Protein AF-0000000072903818 (afdb_homodimer)

Solvent-accessible surface area (backbone atoms only — not comparable to full-atom values): 35185 Å² total; per-residue (Å²): 128,72,43,64,61,52,31,9,60,70,40,71,46,51,51,64,52,44,48,24,54,78,37,68,50,72,95,70,57,69,68,55,44,50,40,38,52,51,29,16,60,74,59,65,43,69,82,37,38,52,57,35,25,62,69,60,67,47,47,56,17,35,32,34,37,38,68,41,47,88,95,50,55,58,34,65,35,64,68,46,10,32,23,49,34,15,28,48,53,46,29,50,76,72,70,37,34,40,29,41,39,70,41,59,77,82,50,86,58,60,63,54,54,42,47,61,24,44,61,22,54,23,38,37,40,40,70,63,54,74,42,72,60,48,51,52,28,49,47,53,30,58,74,68,66,52,31,46,29,28,40,62,35,70,55,91,91,48,88,69,35,22,32,35,60,40,37,30,55,36,27,21,51,49,46,38,51,45,40,72,56,62,42,82,44,64,32,34,39,34,41,52,71,54,30,41,51,34,47,30,28,49,51,11,39,50,48,32,32,51,76,70,71,37,83,88,55,75,88,40,55,43,75,33,75,65,34,36,67,38,16,27,58,45,19,66,66,45,54,78,42,32,84,83,28,40,24,38,39,24,65,23,37,45,20,35,52,17,26,49,54,36,27,41,75,73,74,41,43,58,23,58,50,24,22,34,32,25,23,48,57,42,76,62,33,70,54,30,83,50,24,44,9,19,25,36,47,57,42,34,57,46,20,25,48,43,43,50,51,25,51,45,37,62,76,33,92,78,60,71,85,41,77,49,63,42,76,51,45,74,45,88,39,45,8,48,59,39,52,61,92,59,53,72,73,75,80,70,84,120,128,72,43,64,61,52,30,8,60,70,42,72,46,51,50,65,52,46,47,24,53,78,37,68,51,73,92,70,57,70,69,56,44,50,40,38,53,50,30,17,59,74,58,64,43,68,81,35,39,53,56,34,22,63,70,59,67,47,47,57,17,34,31,36,36,38,66,42,46,88,96,49,56,59,34,64,34,63,69,46,11,32,24,50,35,15,27,47,55,46,29,51,76,72,71,37,36,41,28,42,38,71,40,59,75,83,50,85,58,60,63,55,53,42,47,60,26,43,61,21,55,23,38,37,40,40,71,63,53,74,43,72,58,46,52,52,27,49,47,52,29,57,73,69,67,51,32,48,32,27,39,64,36,71,54,90,91,47,88,70,34,23,33,35,61,40,38,31,57,38,27,22,52,50,48,38,51,47,39,75,57,61,42,82,45,63,33,33,39,34,39,52,74,52,29,42,50,34,47,30,28,48,52,12,40,52,49,31,32,50,75,69,71,36,82,89,56,76,88,40,57,42,77,31,73,64,34,36,67,38,16,26,57,46,18,66,67,46,53,77,41,31,85,83,29,41,22,38,40,23,64,22,37,44,19,36,51,17,24,49,55,37,28,40,76,72,73,40,42,59,24,58,51,24,22,34,34,24,22,48,57,40,76,61,33,70,53,30,82,50,25,44,9,19,24,36,48,57,42,34,58,46,20,25,48,44,42,51,52,24,52,45,36,62,76,33,90,78,59,72,85,40,78,48,65,41,75,51,46,74,44,87,40,45,9,47,58,38,52,60,91,59,54,71,74,76,82,69,86,119

pLDDT: mean 85.94, std 14.56, range [25.62, 98.75]

Secondary structure (DSSP, 8-state):
---HHHHHHHHTS-HHHHHHHHHT-S---HHHHHHHHHHHHHHT----HHHHHHHH----EEEEEEE--TT--GGGSHHHHHHHHHHHHHHHHHT-EEEEEEEPTTS---HHHHHHTTS-SEEEEES----HHHHHHHHHHHHTT--EEEES---TTS---EEEE-HHHHHHHHHHHHHHTT-S--EEEE--TTSHHHHHHHHHHHHHHHHTTPPP-GGGEEE--SSHHHHHHHHHHHTTTTTT--EEEESSHHHHHHHHHHHHHTT--BTTTBEEE-SB--HHHHHSSSPPBEEEP-HHHHHHHHHHHHHHHHH-S-----EEEE--EEE--GGG---GGG--------/---HHHHHHHHTS-HHHHHHHHHT-S---HHHHHHHHHHHHHHT----HHHHHHHH----EEEEEEE--TT--GGGSHHHHHHHHHHHHHHHHHT-EEEEEEEPTTS---HHHHHHTTS-SEEEEES----HHHHHHHHHHHHTT--EEEES---TTS---EEEE-HHHHHHHHHHHHHHTT-S--EEEE--TTSHHHHHHHHHHHHHHHHTTPPP-GGGEEE--SSHHHHHHHHHHHTTTTTT--EEEESSHHHHHHHHHHHHHTT--BTTTBEEE-SB--GGGGTSSSPPBEEE--HHHHHHHHHHHHHHHHH-S-----EEEE--EEE--GGG---GGG--------

Radius of gyration: 28.76 Å; Cα contacts (8 Å, |Δi|>4): 1465; chains: 2; bounding box: 66×90×68 Å

Organism: NCBI:txid1402861

Foldseek 3Di:
DQDLVQLCVQLVHDSLLLLCLVLVNDDDDPSSNVSSVVSCVVVVNDPDVVSSCVSNVALLEEEEEDEDDPPDPQCPDPQNVLLVLLQCVQSVVVVGHYHYDYDYPPDQDAPVVCSVVNNHQEYEYEPDFDDPSSVVNQVVCVVVLRQYEYEQADDVVDLGAYEHAQLLVLLLVVLLVLVVLPFLQEAEEFEDVRGVSRVSNVNSPCVNNVVVVRDDDCLSYHYAHQALCRLLVVLVVCLVCCLVGQHYEYAAVRSVNSNQVNNVVVVAHFLQQHAYEHEQPGPVLCVDVFRHKYKHDNSSNSSNVRSVLSVVSSVDVPRDRHDHHHYIGTDDTRRHNDRVVRNDDPDPPD/DQDLVQLCVQLVHDSLLLLCLLLVNDDDDPSSNVSSVVSCVVVVNDPDVVSSCVSNVALLEEEEEDEDDPPDPQCPDPQNVLLVLLQCVQSVVVVGHYHYDYDYPPDQDAPVVCSVVNNHQEYEYEPDFDDPSSVVNQVVCVVVLRQYEYEQADDVVDLGAYEHAQLLVLLLVVLLVLVVLPFLQEAEEFEDVRGVSRVSNVNSPCVNNVVVVRDDDCLSYHYAHQALCRLLVVLVVCLVCCLVGQHYEYAAVRSVNSNQVNNVVVVDHFLQQHAYEHEQPGPVLCVDVFRHKYKHDNSSNSSNVRSVLSVVSSVDVPRDGHDHHHYIGTDDTRRHNDRVVRNDDPDPPD

Sequence (700 aa):
MVKRKDVAKLAGVSEATVSRVFNNVGPLRKKTIQKVRQAAEELGYRPNAIAQSFATGKARNIGVVVPHVPKVNVFSTHYFSELLSGIGAKLGEVGYGLLLLFQPADAPKDYAELFLTQKIDGCIILGSKRTSGEIEALQKLHDFDFPYCLVNQTYPEYPFHFIDANHYEGSYQAVTLLIQKGFEKVLFLNGPMEYSNSADRLAGYQNALSKAGIRYVSEWIFEGNYSRKSGFQAAEKMGEFITDYPAVFAGNDRMAIGLIQGLSQQGYQAGKDYALIGYDDSDVSKMTTPSLSTVKVPLFDMGYLAAKRVLEQISSDEVGEIRDRLSVSVIERESSNLKPEKVRKPLGKYMVKRKDVAKLAGVSEATVSRVFNNVGPLRKKTIQKVRQAAEELGYRPNAIAQSFATGKARNIGVVVPHVPKVNVFSTHYFSELLSGIGAKLGEVGYGLLLLFQPADAPKDYAELFLTQKIDGCIILGSKRTSGEIEALQKLHDFDFPYCLVNQTYPEYPFHFIDANHYEGSYQAVTLLIQKGFEKVLFLNGPMEYSNSADRLAGYQNALSKAGIRYVSEWIFEGNYSRKSGFQAAEKMGEFITDYPAVFAGNDRMAIGLIQGLSQQGYQAGKDYALIGYDDSDVSKMTTPSLSTVKVPLFDMGYLAAKRVLEQISSDEVGEIRDRLSVSVIERESSNLKPEKVRKPLGKY

Structure (mmCIF, N/CA/C/O backbone):
data_AF-0000000072903818-model_v1
#
loop_
_entity.id
_entity.type
_entity.pdbx_description
1 polymer 'LacI family transcriptional regulator'
#
loop_
_atom_site.group_PDB
_atom_site.id
_atom_site.type_symbol
_atom_site.label_atom_id
_atom_site.label_alt_id
_atom_site.label_comp_id
_atom_site.label_asym_id
_atom_site.label_entity_id
_atom_site.label_seq_id
_atom_site.pdbx_PDB_ins_code
_atom_site.Cartn_x
_atom_site.Cartn_y
_atom_site.Cartn_z
_atom_site.occupancy
_atom_site.B_iso_or_equiv
_atom_site.auth_seq_id
_atom_site.auth_comp_id
_atom_site.auth_asym_id
_atom_site.auth_atom_id
_atom_site.pdbx_PDB_model_num
ATOM 1 N N . MET A 1 1 ? -13.109 -37.656 -13.672 1 52.94 1 MET A N 1
ATOM 2 C CA . MET A 1 1 ? -12.719 -36.344 -14.219 1 52.94 1 MET A CA 1
ATOM 3 C C . MET A 1 1 ? -12.141 -36.5 -15.625 1 52.94 1 MET A C 1
ATOM 5 O O . MET A 1 1 ? -11.414 -37.469 -15.891 1 52.94 1 MET A O 1
ATOM 9 N N . VAL A 1 2 ? -12.719 -35.75 -16.547 1 68.31 2 VAL A N 1
ATOM 10 C CA . VAL A 1 2 ? -12.289 -35.844 -17.938 1 68.31 2 VAL A CA 1
ATOM 11 C C . VAL A 1 2 ? -10.812 -35.438 -18.031 1 68.31 2 VAL A C 1
ATOM 13 O O . VAL A 1 2 ? -10.398 -34.438 -17.469 1 68.31 2 VAL A O 1
ATOM 16 N N . LYS A 1 3 ? -9.992 -36.375 -18.5 1 73.56 3 LYS A N 1
ATOM 17 C CA . LYS A 1 3 ? -8.555 -36.156 -18.656 1 73.56 3 LYS A CA 1
ATOM 18 C C . LYS A 1 3 ? -8.195 -35.875 -20.109 1 73.56 3 LYS A C 1
ATOM 20 O O . LYS A 1 3 ? -9.023 -36.062 -21 1 73.56 3 LYS A O 1
ATOM 25 N N . ARG A 1 4 ? -6.93 -35.406 -20.219 1 79.75 4 ARG A N 1
ATOM 26 C CA . ARG A 1 4 ? -6.414 -35.125 -21.547 1 79.75 4 ARG A CA 1
ATOM 27 C C . ARG A 1 4 ? -6.543 -36.344 -22.453 1 79.75 4 ARG A C 1
ATOM 29 O O . ARG A 1 4 ? -6.852 -36.219 -23.641 1 79.75 4 ARG A O 1
ATOM 36 N N . LYS A 1 5 ? -6.395 -37.5 -21.844 1 82.75 5 LYS A N 1
ATOM 37 C CA . LYS A 1 5 ? -6.465 -38.75 -22.594 1 82.75 5 LYS A CA 1
ATOM 38 C C . LYS A 1 5 ? -7.871 -38.969 -23.141 1 82.75 5 LYS A C 1
ATOM 40 O O . LYS A 1 5 ? -8.039 -39.531 -24.219 1 82.75 5 LYS A O 1
ATOM 45 N N . ASP A 1 6 ? -8.836 -38.5 -22.406 1 85 6 ASP A N 1
ATOM 46 C CA . ASP A 1 6 ? -10.219 -38.688 -22.844 1 85 6 ASP A CA 1
ATOM 47 C C . ASP A 1 6 ? -10.531 -37.781 -24.031 1 85 6 ASP A C 1
ATOM 49 O O . ASP A 1 6 ? -11.211 -38.188 -24.969 1 85 6 ASP A O 1
ATOM 53 N N . VAL A 1 7 ? -9.992 -36.562 -23.891 1 86.62 7 VAL A N 1
ATOM 54 C CA . VAL A 1 7 ? -10.148 -35.656 -25.016 1 86.62 7 VAL A CA 1
ATOM 55 C C . VAL A 1 7 ? -9.438 -36.188 -26.25 1 86.62 7 VAL A C 1
ATOM 57 O O . VAL A 1 7 ? -9.984 -36.125 -27.359 1 86.62 7 VAL A O 1
ATOM 60 N N . ALA A 1 8 ? -8.32 -36.719 -26.031 1 89.19 8 ALA A N 1
ATOM 61 C CA . ALA A 1 8 ? -7.531 -37.281 -27.125 1 89.19 8 ALA A CA 1
ATOM 62 C C . ALA A 1 8 ? -8.289 -38.438 -27.812 1 89.19 8 ALA A C 1
ATOM 64 O O . ALA A 1 8 ? -8.359 -38.5 -29.031 1 89.19 8 ALA A O 1
ATOM 65 N N . LYS A 1 9 ? -8.852 -39.219 -27.062 1 90 9 LYS A N 1
ATOM 66 C CA . LYS A 1 9 ? -9.609 -40.375 -27.547 1 90 9 LYS A CA 1
ATOM 67 C C . LYS A 1 9 ? -10.828 -39.906 -28.359 1 90 9 LYS A C 1
ATOM 69 O O . LYS A 1 9 ? -11.07 -40.406 -29.453 1 90 9 LYS A O 1
ATOM 74 N N . LEU A 1 10 ? -11.461 -38.969 -27.781 1 89.75 10 LEU A N 1
ATOM 75 C CA . LEU A 1 10 ? -12.672 -38.5 -28.438 1 89.75 10 LEU A CA 1
ATOM 76 C C . LEU A 1 10 ? -12.344 -37.75 -29.719 1 89.75 10 LEU A C 1
ATOM 78 O O . LEU A 1 10 ? -13.055 -37.875 -30.719 1 89.75 10 LEU A O 1
ATOM 82 N N . ALA A 1 11 ? -11.289 -37.031 -29.672 1 89.81 11 ALA A N 1
ATOM 83 C CA . ALA A 1 11 ? -10.875 -36.219 -30.812 1 89.81 11 ALA A CA 1
ATOM 84 C C . ALA A 1 11 ? -10.102 -37.031 -31.828 1 89.81 11 ALA A C 1
ATOM 86 O O . ALA A 1 11 ? -9.898 -36.594 -32.969 1 89.81 11 ALA A O 1
ATOM 87 N N . GLY A 1 12 ? -9.664 -38.25 -31.438 1 90.19 12 GLY A N 1
ATOM 88 C CA . GLY A 1 12 ? -8.898 -39.094 -32.312 1 90.19 12 GLY A CA 1
ATOM 89 C C . GLY A 1 12 ? -7.477 -38.625 -32.531 1 90.19 12 GLY A C 1
ATOM 90 O O . GLY A 1 12 ? -6.945 -38.719 -33.656 1 90.19 12 GLY A O 1
ATOM 91 N N . VAL A 1 13 ? -7 -37.906 -31.578 1 88.88 13 VAL A N 1
ATOM 92 C CA . VAL A 1 13 ? -5.637 -37.406 -31.672 1 88.88 13 VAL A CA 1
ATOM 93 C C . VAL A 1 13 ? -4.824 -37.875 -30.469 1 88.88 13 VAL A C 1
ATOM 95 O O . VAL A 1 13 ? -5.359 -38.531 -29.578 1 88.88 13 VAL A O 1
ATOM 98 N N . SER A 1 14 ? -3.525 -37.688 -30.547 1 84.19 14 SER A N 1
ATOM 99 C CA . SER A 1 14 ? -2.668 -38.031 -29.422 1 84.19 14 SER A CA 1
ATOM 100 C C . SER A 1 14 ? -2.861 -37.062 -28.266 1 84.19 14 SER A C 1
ATOM 102 O O . SER A 1 14 ? -3.346 -35.938 -28.453 1 84.19 14 SER A O 1
ATOM 104 N N . GLU A 1 15 ? -2.465 -37.469 -27.078 1 81.75 15 GLU A N 1
ATOM 105 C CA . GLU A 1 15 ? -2.49 -36.594 -25.922 1 81.75 15 GLU A CA 1
ATOM 106 C C . GLU A 1 15 ? -1.596 -35.375 -26.141 1 81.75 15 GLU A C 1
ATOM 108 O O . GLU A 1 15 ? -1.927 -34.25 -25.703 1 81.75 15 GLU A O 1
ATOM 113 N N . ALA A 1 16 ? -0.566 -35.594 -26.906 1 75.44 16 ALA A N 1
ATOM 114 C CA . ALA A 1 16 ? 0.354 -34.5 -27.234 1 75.44 16 ALA A CA 1
ATOM 115 C C . ALA A 1 16 ? -0.321 -33.469 -28.125 1 75.44 16 ALA A C 1
ATOM 117 O O . ALA A 1 16 ? -0.117 -32.281 -27.953 1 75.44 16 ALA A O 1
ATOM 118 N N . THR A 1 17 ? -1.108 -33.969 -29 1 79.38 17 THR A N 1
ATOM 119 C CA . THR A 1 17 ? -1.821 -33.062 -29.891 1 79.38 17 THR A CA 1
ATOM 120 C C . THR A 1 17 ? -2.854 -32.25 -29.125 1 79.38 17 THR A C 1
ATOM 122 O O . THR A 1 17 ? -3.008 -31.047 -29.375 1 79.38 17 THR A O 1
ATOM 125 N N . VAL A 1 18 ? -3.482 -32.875 -28.141 1 79 18 VAL A N 1
ATOM 126 C CA . VAL A 1 18 ? -4.434 -32.156 -27.312 1 79 18 VAL A CA 1
ATOM 127 C C . VAL A 1 18 ? -3.707 -31.047 -26.531 1 79 18 VAL A C 1
ATOM 129 O O . VAL A 1 18 ? -4.176 -29.906 -26.469 1 79 18 VAL A O 1
ATOM 132 N N . SER A 1 19 ? -2.617 -31.359 -26.078 1 73.19 19 SER A N 1
ATOM 133 C CA . SER A 1 19 ? -1.801 -30.406 -25.344 1 73.19 19 SER A CA 1
ATOM 134 C C . SER A 1 19 ? -1.391 -29.234 -26.219 1 73.19 19 SER A C 1
ATOM 136 O O . SER A 1 19 ? -1.502 -28.078 -25.812 1 73.19 19 SER A O 1
ATOM 138 N N . ARG A 1 20 ? -0.992 -29.594 -27.406 1 70.31 20 ARG A N 1
ATOM 139 C CA . ARG A 1 20 ? -0.532 -28.562 -28.328 1 70.31 20 ARG A CA 1
ATOM 140 C C . ARG A 1 20 ? -1.674 -27.641 -28.719 1 70.31 20 ARG A C 1
ATOM 142 O O . ARG A 1 20 ? -1.477 -26.422 -28.859 1 70.31 20 ARG A O 1
ATOM 149 N N . VAL A 1 21 ? -2.812 -28.172 -28.875 1 71.94 21 VAL A N 1
ATOM 150 C CA . VAL A 1 21 ? -3.973 -27.375 -29.266 1 71.94 21 VAL A CA 1
ATOM 151 C C . VAL A 1 21 ? -4.312 -26.375 -28.172 1 71.94 21 VAL A C 1
ATOM 153 O O . VAL A 1 21 ? -4.52 -25.188 -28.438 1 71.94 21 VAL A O 1
ATOM 156 N N . PHE A 1 22 ? -4.293 -26.828 -26.953 1 71.06 22 PHE A N 1
ATOM 157 C CA . PHE A 1 22 ? -4.758 -25.969 -25.859 1 71.06 22 PHE A CA 1
ATOM 158 C C . PHE A 1 22 ? -3.656 -25.016 -25.406 1 71.06 22 PHE A C 1
ATOM 160 O O . PHE A 1 22 ? -3.934 -23.969 -24.828 1 71.06 22 PHE A O 1
ATOM 167 N N . ASN A 1 23 ? -2.457 -25.391 -25.891 1 62.84 23 ASN A N 1
ATOM 168 C CA . ASN A 1 23 ? -1.335 -24.531 -25.516 1 62.84 23 ASN A CA 1
ATOM 169 C C . ASN A 1 23 ? -0.828 -23.719 -26.703 1 62.84 23 ASN A C 1
ATOM 171 O O . ASN A 1 23 ? 0.161 -22.984 -26.578 1 62.84 23 ASN A O 1
ATOM 175 N N . ASN A 1 24 ? -1.492 -23.859 -27.703 1 60.5 24 ASN A N 1
ATOM 176 C CA . ASN A 1 24 ? -1.159 -23.172 -28.953 1 60.5 24 ASN A CA 1
ATOM 177 C C . ASN A 1 24 ? 0.319 -23.328 -29.297 1 60.5 24 ASN A C 1
ATOM 179 O O . ASN A 1 24 ? 0.999 -22.359 -29.594 1 60.5 24 ASN A O 1
ATOM 183 N N . VAL A 1 25 ? 0.768 -24.484 -29.047 1 57.75 25 VAL A N 1
ATOM 184 C CA . VAL A 1 25 ? 2.17 -24.781 -29.328 1 57.75 25 VAL A CA 1
ATOM 185 C C . VAL A 1 25 ? 2.291 -25.453 -30.703 1 57.75 25 VAL A C 1
ATOM 187 O O . VAL A 1 25 ? 1.636 -26.469 -30.953 1 57.75 25 VAL A O 1
ATOM 190 N N . GLY A 1 26 ? 3.117 -24.922 -31.672 1 56.12 26 GLY A N 1
ATOM 191 C CA . GLY A 1 26 ? 3.484 -25.469 -32.969 1 56.12 26 GLY A CA 1
ATOM 192 C C . GLY A 1 26 ? 2.404 -25.297 -34 1 56.12 26 GLY A C 1
ATOM 193 O O . GLY A 1 26 ? 1.313 -24.797 -33.719 1 56.12 26 GLY A O 1
ATOM 194 N N . PRO A 1 27 ? 2.756 -25.453 -35.156 1 66.5 27 PRO A N 1
ATOM 195 C CA . PRO A 1 27 ? 1.769 -25.406 -36.25 1 66.5 27 PRO A CA 1
ATOM 196 C C . PRO A 1 27 ? 0.728 -26.531 -36.125 1 66.5 27 PRO A C 1
ATOM 198 O O . PRO A 1 27 ? 1.076 -27.672 -35.844 1 66.5 27 PRO A O 1
ATOM 201 N N . LEU A 1 28 ? -0.516 -26.141 -36 1 72.12 28 LEU A N 1
ATOM 202 C CA . LEU A 1 28 ? -1.614 -27.109 -35.969 1 72.12 28 LEU A CA 1
ATOM 203 C C . LEU A 1 28 ? -2.654 -26.797 -37.031 1 72.12 28 LEU A C 1
ATOM 205 O O . LEU A 1 28 ? -2.902 -25.625 -37.344 1 72.12 28 LEU A O 1
ATOM 209 N N . ARG A 1 29 ? -3.131 -27.859 -37.688 1 78.06 29 ARG A N 1
ATOM 210 C CA . ARG A 1 29 ? -4.188 -27.703 -38.688 1 78.06 29 ARG A CA 1
ATOM 211 C C . ARG A 1 29 ? -5.477 -27.203 -38.031 1 78.06 29 ARG A C 1
ATOM 213 O O . ARG A 1 29 ? -5.844 -27.656 -36.938 1 78.06 29 ARG A O 1
ATOM 220 N N . LYS A 1 30 ? -6.055 -26.328 -38.656 1 77.38 30 LYS A N 1
ATOM 221 C CA . LYS A 1 30 ? -7.309 -25.75 -38.188 1 77.38 30 LYS A CA 1
ATOM 222 C C . LYS A 1 30 ? -8.32 -26.828 -37.812 1 77.38 30 LYS A C 1
ATOM 224 O O . LYS A 1 30 ? -9.031 -26.734 -36.812 1 77.38 30 LYS A O 1
ATOM 229 N N . LYS A 1 31 ? -8.414 -27.859 -38.656 1 80.19 31 LYS A N 1
ATOM 230 C CA . LYS A 1 31 ? -9.352 -28.953 -38.438 1 80.19 31 LYS A CA 1
ATOM 231 C C . LYS A 1 31 ? -9.055 -29.688 -37.156 1 80.19 31 LYS A C 1
ATOM 233 O O . LYS A 1 31 ? -9.977 -30.047 -36.406 1 80.19 31 LYS A O 1
ATOM 238 N N . THR A 1 32 ? -7.824 -29.828 -36.781 1 83 32 THR A N 1
ATOM 239 C CA . THR A 1 32 ? -7.402 -30.516 -35.562 1 83 32 THR A CA 1
ATOM 240 C C . THR A 1 32 ? -7.742 -29.672 -34.344 1 83 32 THR A C 1
ATOM 242 O O . THR A 1 32 ? -8.227 -30.203 -33.344 1 83 32 THR A O 1
ATOM 245 N N . ILE A 1 33 ? -7.484 -28.469 -34.438 1 81.62 33 ILE A N 1
ATOM 246 C CA . ILE A 1 33 ? -7.797 -27.531 -33.344 1 81.62 33 ILE A CA 1
ATOM 247 C C . ILE A 1 33 ? -9.289 -27.594 -33.031 1 81.62 33 ILE A C 1
ATOM 249 O O . ILE A 1 33 ? -9.68 -27.719 -31.859 1 81.62 33 ILE A O 1
ATOM 253 N N . GLN A 1 34 ? -10.047 -27.578 -34.062 1 81.88 34 GLN A N 1
ATOM 254 C CA . GLN A 1 34 ? -11.5 -27.594 -33.875 1 81.88 34 GLN A CA 1
ATOM 255 C C . GLN A 1 34 ? -11.977 -28.891 -33.25 1 81.88 34 GLN A C 1
ATOM 257 O O . GLN A 1 34 ? -12.828 -28.891 -32.375 1 81.88 34 GLN A O 1
ATOM 262 N N . LYS A 1 35 ? -11.508 -30 -33.719 1 85.12 35 LYS A N 1
ATOM 263 C CA . LYS A 1 35 ? -11.883 -31.312 -33.219 1 85.12 35 LYS A CA 1
ATOM 264 C C . LYS A 1 35 ? -11.562 -31.438 -31.734 1 85.12 35 LYS A C 1
ATOM 266 O O . LYS A 1 35 ? -12.375 -31.953 -30.953 1 85.12 35 LYS A O 1
ATOM 271 N N . VAL A 1 36 ? -10.383 -30.969 -31.391 1 85.5 36 VAL A N 1
ATOM 272 C CA . VAL A 1 36 ? -9.93 -31.062 -30.016 1 85.5 36 VAL A CA 1
ATOM 273 C C . VAL A 1 36 ? -10.781 -30.141 -29.125 1 85.5 36 VAL A C 1
ATOM 275 O O . VAL A 1 36 ? -11.227 -30.547 -28.047 1 85.5 36 VAL A O 1
ATOM 278 N N . ARG A 1 37 ? -10.992 -28.984 -29.547 1 80 37 ARG A N 1
ATOM 279 C CA . ARG A 1 37 ? -11.781 -28.031 -28.781 1 80 37 ARG A CA 1
ATOM 280 C C . ARG A 1 37 ? -13.219 -28.531 -28.625 1 80 37 ARG A C 1
ATOM 282 O O . ARG A 1 37 ? -13.812 -28.391 -27.547 1 80 37 ARG A O 1
ATOM 289 N N . GLN A 1 38 ? -13.82 -29.078 -29.672 1 82.56 38 GLN A N 1
ATOM 290 C CA . GLN A 1 38 ? -15.164 -29.641 -29.625 1 82.56 38 GLN A CA 1
ATOM 291 C C . GLN A 1 38 ? -15.234 -30.812 -28.656 1 82.56 38 GLN A C 1
ATOM 293 O O . GLN A 1 38 ? -16.172 -30.922 -27.859 1 82.56 38 GLN A O 1
ATOM 298 N N . ALA A 1 39 ? -14.312 -31.688 -28.719 1 87.19 39 ALA A N 1
ATOM 299 C CA . ALA A 1 39 ? -14.25 -32.812 -27.797 1 87.19 39 ALA A CA 1
ATOM 300 C C . ALA A 1 39 ? -14.125 -32.375 -26.359 1 87.19 39 ALA A C 1
ATOM 302 O O . ALA A 1 39 ? -14.773 -32.906 -25.469 1 87.19 39 ALA A O 1
ATOM 303 N N . ALA A 1 40 ? -13.273 -31.359 -26.188 1 79.62 40 ALA A N 1
ATOM 304 C CA . ALA A 1 40 ? -13.086 -30.812 -24.844 1 79.62 40 ALA A CA 1
ATOM 305 C C . ALA A 1 40 ? -14.391 -30.219 -24.312 1 79.62 40 ALA A C 1
ATOM 307 O O . ALA A 1 40 ? -14.742 -30.422 -23.156 1 79.62 40 ALA A O 1
ATOM 308 N N . GLU A 1 41 ? -15.047 -29.531 -25.125 1 78.5 41 GLU A N 1
ATOM 309 C CA . GLU A 1 41 ? -16.328 -28.938 -24.766 1 78.5 41 GLU A CA 1
ATOM 310 C C . GLU A 1 41 ? -17.359 -30.016 -24.438 1 78.5 41 GLU A C 1
ATOM 312 O O . GLU A 1 41 ? -18.094 -29.906 -23.453 1 78.5 41 GLU A O 1
ATOM 317 N N . GLU A 1 42 ? -17.422 -31 -25.219 1 80.06 42 GLU A N 1
ATOM 318 C CA . GLU A 1 42 ? -18.375 -32.094 -25.047 1 80.06 42 GLU A CA 1
ATOM 319 C C . GLU A 1 42 ? -18.109 -32.844 -23.734 1 80.06 42 GLU A C 1
ATOM 321 O O . GLU A 1 42 ? -19.047 -33.25 -23.062 1 80.06 42 GLU A O 1
ATOM 326 N N . LEU A 1 43 ? -16.828 -32.906 -23.469 1 81 43 LEU A N 1
ATOM 327 C CA . LEU A 1 43 ? -16.453 -33.688 -22.281 1 81 43 LEU A CA 1
ATOM 328 C C . LEU A 1 43 ? -16.359 -32.781 -21.062 1 81 43 LEU A C 1
ATOM 330 O O . LEU A 1 43 ? -16.203 -33.281 -19.938 1 81 43 LEU A O 1
ATOM 334 N N . GLY A 1 44 ? -16.422 -31.516 -21.359 1 70.69 44 GLY A N 1
ATOM 335 C CA . GLY A 1 44 ? -16.234 -30.562 -20.281 1 70.69 44 GLY A CA 1
ATOM 336 C C . GLY A 1 44 ? -14.805 -30.469 -19.812 1 70.69 44 GLY A C 1
ATOM 337 O O . GLY A 1 44 ? -14.555 -30.297 -18.609 1 70.69 44 GLY A O 1
ATOM 338 N N . TYR A 1 45 ? -13.914 -30.781 -20.797 1 66.5 45 TYR A N 1
ATOM 339 C CA . TYR A 1 45 ? -12.492 -30.766 -20.453 1 66.5 45 TYR A CA 1
ATOM 340 C C . TYR A 1 45 ? -11.961 -29.344 -20.391 1 66.5 45 TYR A C 1
ATOM 342 O O . TYR A 1 45 ? -12.141 -28.562 -21.344 1 66.5 45 TYR A O 1
ATOM 350 N N . ARG A 1 46 ? -11.398 -28.969 -19.281 1 59.31 46 ARG A N 1
ATOM 351 C CA . ARG A 1 46 ? -10.656 -27.719 -19.141 1 59.31 46 ARG A CA 1
ATOM 352 C C . ARG A 1 46 ? -9.18 -27.984 -18.891 1 59.31 46 ARG A C 1
ATOM 354 O O . ARG A 1 46 ? -8.82 -28.719 -17.969 1 59.31 46 ARG A O 1
ATOM 361 N N . PRO A 1 47 ? -8.391 -27.516 -19.953 1 54.88 47 PRO A N 1
ATOM 362 C CA . PRO A 1 47 ? -6.957 -27.75 -19.75 1 54.88 47 PRO A CA 1
ATOM 363 C C . PRO A 1 47 ? -6.453 -27.266 -18.391 1 54.88 47 PRO A C 1
ATOM 365 O O . PRO A 1 47 ? -6.93 -26.25 -17.891 1 54.88 47 PRO A O 1
ATOM 368 N N . ASN A 1 48 ? -5.922 -28.125 -17.641 1 49.78 48 ASN A N 1
ATOM 369 C CA . ASN A 1 48 ? -5.312 -27.734 -16.359 1 49.78 48 ASN A CA 1
ATOM 370 C C . ASN A 1 48 ? -4.211 -26.688 -16.562 1 49.78 48 ASN A C 1
ATOM 372 O O . ASN A 1 48 ? -3.373 -26.844 -17.453 1 49.78 48 ASN A O 1
ATOM 376 N N . ALA A 1 49 ? -4.391 -25.5 -16.234 1 47.69 49 ALA A N 1
ATOM 377 C CA . ALA A 1 49 ? -3.393 -24.453 -16.328 1 47.69 49 ALA A CA 1
ATOM 378 C C . ALA A 1 49 ? -1.989 -24.984 -16.078 1 47.69 49 ALA A C 1
ATOM 380 O O . ALA A 1 49 ? -1.024 -24.562 -16.719 1 47.69 49 ALA A O 1
ATOM 381 N N . ILE A 1 50 ? -1.87 -25.922 -15.219 1 44.88 50 ILE A N 1
ATOM 382 C CA . ILE A 1 50 ? -0.596 -26.547 -14.891 1 44.88 50 ILE A CA 1
ATOM 383 C C . ILE A 1 50 ? -0.082 -27.328 -16.094 1 44.88 50 ILE A C 1
ATOM 385 O O . ILE A 1 50 ? 1.099 -27.25 -16.438 1 44.88 50 ILE A O 1
ATOM 389 N N . ALA A 1 51 ? -0.959 -28.047 -16.656 1 48.09 51 ALA A N 1
ATOM 390 C CA . ALA A 1 51 ? -0.573 -28.781 -17.844 1 48.09 51 ALA A CA 1
ATOM 391 C C . ALA A 1 51 ? -0.227 -27.844 -19 1 48.09 51 ALA A C 1
ATOM 393 O O . ALA A 1 51 ? 0.708 -28.094 -19.75 1 48.09 51 ALA A O 1
ATOM 394 N N . GLN A 1 52 ? -0.954 -26.781 -19.016 1 47.34 52 GLN A N 1
ATOM 395 C CA . GLN A 1 52 ? -0.643 -25.797 -20.047 1 47.34 52 GLN A CA 1
ATOM 396 C C . GLN A 1 52 ? 0.697 -25.125 -19.766 1 47.34 52 GLN A C 1
ATOM 398 O O . GLN A 1 52 ? 1.475 -24.875 -20.703 1 47.34 52 GLN A O 1
ATOM 403 N N . SER A 1 53 ? 0.807 -24.672 -18.5 1 51.06 53 SER A N 1
ATOM 404 C CA . SER A 1 53 ? 2.102 -24.094 -18.156 1 51.06 53 SER A CA 1
ATOM 405 C C . SER A 1 53 ? 3.236 -25.078 -18.438 1 51.06 53 SER A C 1
ATOM 407 O O . SER A 1 53 ? 4.309 -24.672 -18.891 1 51.06 53 SER A O 1
ATOM 409 N N . PHE A 1 54 ? 2.912 -26.359 -18.234 1 44.5 54 PHE A N 1
ATOM 410 C CA . PHE A 1 54 ? 3.893 -27.391 -18.547 1 44.5 54 PHE A CA 1
ATOM 411 C C . PHE A 1 54 ? 4.137 -27.453 -20.047 1 44.5 54 PHE A C 1
ATOM 413 O O . PHE A 1 54 ? 5.277 -27.594 -20.484 1 44.5 54 PHE A O 1
ATOM 420 N N . ALA A 1 55 ? 3.029 -27.344 -20.75 1 43.22 55 ALA A N 1
ATOM 421 C CA . ALA A 1 55 ? 3.178 -27.469 -22.188 1 43.22 55 ALA A CA 1
ATOM 422 C C . ALA A 1 55 ? 3.83 -26.234 -22.781 1 43.22 55 ALA A C 1
ATOM 424 O O . ALA A 1 55 ? 4.598 -26.328 -23.75 1 43.22 55 ALA A O 1
ATOM 425 N N . THR A 1 56 ? 3.408 -25.078 -22.188 1 50.66 56 THR A N 1
ATOM 426 C CA . THR A 1 56 ? 3.971 -23.859 -22.75 1 50.66 56 THR A CA 1
ATOM 427 C C . THR A 1 56 ? 5.23 -23.438 -21.984 1 50.66 56 THR A C 1
ATOM 429 O O . THR A 1 56 ? 6.016 -22.625 -22.484 1 50.66 56 THR A O 1
ATOM 432 N N . GLY A 1 57 ? 5.48 -24 -20.875 1 60.31 57 GLY A N 1
ATOM 433 C CA . GLY A 1 57 ? 6.637 -23.719 -20.031 1 60.31 57 GLY A CA 1
ATOM 434 C C . GLY A 1 57 ? 6.531 -22.391 -19.312 1 60.31 57 GLY A C 1
ATOM 435 O O . GLY A 1 57 ? 7.492 -21.953 -18.672 1 60.31 57 GLY A O 1
ATOM 436 N N . LYS A 1 58 ? 5.215 -21.672 -19.422 1 71.62 58 LYS A N 1
ATOM 437 C CA . LYS A 1 58 ? 5.168 -20.344 -18.828 1 71.62 58 LYS A CA 1
ATOM 438 C C . LYS A 1 58 ? 4.34 -20.344 -17.547 1 71.62 58 LYS A C 1
ATOM 440 O O . LYS A 1 58 ? 3.27 -20.953 -17.5 1 71.62 58 LYS A O 1
ATOM 445 N N . ALA A 1 59 ? 4.785 -19.766 -16.5 1 76.31 59 ALA A N 1
ATOM 446 C CA . ALA A 1 59 ? 4.109 -19.625 -15.211 1 76.31 59 ALA A CA 1
ATOM 447 C C . ALA A 1 59 ? 3.018 -18.562 -15.289 1 76.31 59 ALA A C 1
ATOM 449 O O . ALA A 1 59 ? 2.029 -18.625 -14.547 1 76.31 59 ALA A O 1
ATOM 450 N N . ARG A 1 60 ? 3.186 -17.562 -16.172 1 83 60 ARG A N 1
ATOM 451 C CA . ARG A 1 60 ? 2.305 -16.406 -16.375 1 83 60 ARG A CA 1
ATOM 452 C C . ARG A 1 60 ? 2.221 -15.555 -15.117 1 83 60 ARG A C 1
ATOM 454 O O . ARG A 1 60 ? 1.153 -15.039 -14.781 1 83 60 ARG A O 1
ATOM 461 N N . ASN A 1 61 ? 3.242 -15.594 -14.352 1 89.75 61 ASN A N 1
ATOM 462 C CA . ASN A 1 61 ? 3.422 -14.727 -13.188 1 89.75 61 ASN A CA 1
ATOM 463 C C . ASN A 1 61 ? 4.742 -13.961 -13.258 1 89.75 61 ASN A C 1
ATOM 465 O O . ASN A 1 61 ? 5.758 -14.508 -13.68 1 89.75 61 ASN A O 1
ATOM 469 N N . ILE A 1 62 ? 4.617 -12.75 -12.867 1 94.5 62 ILE A N 1
ATOM 470 C CA . ILE A 1 62 ? 5.836 -11.992 -12.594 1 94.5 62 ILE A CA 1
ATOM 471 C C . ILE A 1 62 ? 6.062 -11.906 -11.086 1 94.5 62 ILE A C 1
ATOM 473 O O . ILE A 1 62 ? 5.16 -11.531 -10.336 1 94.5 62 ILE A O 1
ATOM 477 N N . GLY A 1 63 ? 7.219 -12.406 -10.68 1 94.5 63 GLY A N 1
ATOM 478 C CA . GLY A 1 63 ? 7.598 -12.273 -9.281 1 94.5 63 GLY A CA 1
ATOM 479 C C . GLY A 1 63 ? 8.078 -10.875 -8.922 1 94.5 63 GLY A C 1
ATOM 480 O O . GLY A 1 63 ? 8.898 -10.297 -9.633 1 94.5 63 GLY A O 1
ATOM 481 N N . VAL A 1 64 ? 7.488 -10.367 -7.875 1 93.81 64 VAL A N 1
ATOM 482 C CA . VAL A 1 64 ? 7.941 -9.086 -7.336 1 93.81 64 VAL A CA 1
ATOM 483 C C . VAL A 1 64 ? 8.531 -9.297 -5.945 1 93.81 64 VAL A C 1
ATOM 485 O O . VAL A 1 64 ? 7.816 -9.648 -5.008 1 93.81 64 VAL A O 1
ATOM 488 N N . VAL A 1 65 ? 9.828 -9.039 -5.852 1 90.75 65 VAL A N 1
ATOM 489 C CA . VAL A 1 65 ? 10.539 -9.25 -4.598 1 90.75 65 VAL A CA 1
ATOM 490 C C . VAL A 1 65 ? 10.555 -7.957 -3.783 1 90.75 65 VAL A C 1
ATOM 492 O O . VAL A 1 65 ? 10.945 -6.902 -4.289 1 90.75 65 VAL A O 1
ATOM 495 N N . VAL A 1 66 ? 10.047 -8.062 -2.607 1 86.44 66 VAL A N 1
ATOM 496 C CA . VAL A 1 66 ? 10.055 -6.93 -1.69 1 86.44 66 VAL A CA 1
ATOM 497 C C . VAL A 1 66 ? 10.82 -7.297 -0.424 1 86.44 66 VAL A C 1
ATOM 499 O O . VAL A 1 66 ? 10.852 -8.461 -0.022 1 86.44 66 VAL A O 1
ATOM 502 N N . PRO A 1 67 ? 11.531 -6.297 0.111 1 76.5 67 PRO A N 1
ATOM 503 C CA . PRO A 1 67 ? 12.242 -6.605 1.352 1 76.5 67 PRO A CA 1
ATOM 504 C C . PRO A 1 67 ? 11.305 -6.922 2.512 1 76.5 67 PRO A C 1
ATOM 506 O O . PRO A 1 67 ? 10.211 -6.355 2.598 1 76.5 67 PRO A O 1
ATOM 509 N N . HIS A 1 68 ? 11.625 -8.047 3.086 1 67.81 68 HIS A N 1
ATOM 510 C CA . HIS A 1 68 ? 10.875 -8.336 4.301 1 67.81 68 HIS A CA 1
ATOM 511 C C . HIS A 1 68 ? 11.438 -7.574 5.496 1 67.81 68 HIS A C 1
ATOM 513 O O . HIS A 1 68 ? 12.602 -7.754 5.855 1 67.81 68 HIS A O 1
ATOM 519 N N . VAL A 1 69 ? 10.781 -6.504 5.879 1 57.97 69 VAL A N 1
ATOM 520 C CA . VAL A 1 69 ? 11.18 -5.781 7.086 1 57.97 69 VAL A CA 1
ATOM 521 C C . VAL A 1 69 ? 10.195 -6.074 8.211 1 57.97 69 VAL A C 1
ATOM 523 O O . VAL A 1 69 ? 9.031 -5.684 8.141 1 57.97 69 VAL A O 1
ATOM 526 N N . PRO A 1 70 ? 10.695 -6.887 9.141 1 55.12 70 PRO A N 1
ATOM 527 C CA . PRO A 1 70 ? 9.773 -7.156 10.25 1 55.12 70 PRO A CA 1
ATOM 528 C C . PRO A 1 70 ? 9.109 -5.891 10.789 1 55.12 70 PRO A C 1
ATOM 530 O O . PRO A 1 70 ? 9.766 -4.852 10.906 1 55.12 70 PRO A O 1
ATOM 533 N N . LYS A 1 71 ? 7.879 -5.879 10.992 1 53.81 71 LYS A N 1
ATOM 534 C CA . LYS A 1 71 ? 7.082 -4.852 11.656 1 53.81 71 LYS A CA 1
ATOM 535 C C . LYS A 1 71 ? 6.836 -3.664 10.727 1 53.81 71 LYS A C 1
ATOM 537 O O . LYS A 1 71 ? 6.375 -2.609 11.172 1 53.81 71 LYS A O 1
ATOM 542 N N . VAL A 1 72 ? 7.531 -3.74 9.562 1 57.09 72 VAL A N 1
ATOM 543 C CA . VAL A 1 72 ? 7.262 -2.662 8.617 1 57.09 72 VAL A CA 1
ATOM 544 C C . VAL A 1 72 ? 6.219 -3.117 7.598 1 57.09 72 VAL A C 1
ATOM 546 O O . VAL A 1 72 ? 6.352 -4.188 7 1 57.09 72 VAL A O 1
ATOM 549 N N . ASN A 1 73 ? 5.156 -2.334 7.633 1 68.5 73 ASN A N 1
ATOM 550 C CA . ASN A 1 73 ? 4.152 -2.561 6.598 1 68.5 73 ASN A CA 1
ATOM 551 C C . ASN A 1 73 ? 4.594 -1.989 5.254 1 68.5 73 ASN A C 1
ATOM 553 O O . ASN A 1 73 ? 4.309 -0.832 4.941 1 68.5 73 ASN A O 1
ATOM 557 N N . VAL A 1 74 ? 5.309 -2.844 4.551 1 64.5 74 VAL A N 1
ATOM 558 C CA . VAL A 1 74 ? 5.93 -2.396 3.309 1 64.5 74 VAL A CA 1
ATOM 559 C C . VAL A 1 74 ? 4.863 -1.855 2.361 1 64.5 74 VAL A C 1
ATOM 561 O O . VAL A 1 74 ? 5.094 -0.87 1.657 1 64.5 74 VAL A O 1
ATOM 564 N N . PHE A 1 75 ? 3.699 -2.332 2.521 1 72.62 75 PHE A N 1
ATOM 565 C CA . PHE A 1 75 ? 2.648 -1.971 1.577 1 72.62 75 PHE A CA 1
ATOM 566 C C . PHE A 1 75 ? 2.055 -0.61 1.922 1 72.62 75 PHE A C 1
ATOM 568 O O . PHE A 1 75 ? 1.375 0.003 1.098 1 72.62 75 PHE A O 1
ATOM 575 N N . SER A 1 76 ? 2.408 -0.173 3.027 1 72 76 SER A N 1
ATOM 576 C CA . SER A 1 76 ? 1.761 1.061 3.463 1 72 76 SER A CA 1
ATOM 577 C C . SER A 1 76 ? 2.598 2.281 3.096 1 72 76 SER A C 1
ATOM 579 O O . SER A 1 76 ? 2.154 3.42 3.275 1 72 76 SER A O 1
ATOM 581 N N . THR A 1 77 ? 3.699 2.025 2.541 1 78.94 77 THR A N 1
ATOM 582 C CA . THR A 1 77 ? 4.523 3.172 2.168 1 78.94 77 THR A CA 1
ATOM 583 C C . THR A 1 77 ? 4.207 3.621 0.743 1 78.94 77 THR A C 1
ATOM 585 O O . THR A 1 77 ? 3.92 2.795 -0.125 1 78.94 77 THR A O 1
ATOM 588 N N . HIS A 1 78 ? 4.316 4.93 0.568 1 85.44 78 HIS A N 1
ATOM 589 C CA . HIS A 1 78 ? 4.09 5.516 -0.748 1 85.44 78 HIS A CA 1
ATOM 590 C C . HIS A 1 78 ? 4.992 4.879 -1.799 1 85.44 78 HIS A C 1
ATOM 592 O O . HIS A 1 78 ? 4.547 4.59 -2.912 1 85.44 78 HIS A O 1
ATOM 598 N N . TYR A 1 79 ? 6.18 4.551 -1.501 1 88.12 79 TYR A N 1
ATOM 599 C CA . TYR A 1 79 ? 7.18 3.986 -2.4 1 88.12 79 TYR A CA 1
ATOM 600 C C . TYR A 1 79 ? 6.715 2.648 -2.963 1 88.12 79 TYR A C 1
ATOM 602 O O . TYR A 1 79 ? 6.574 2.494 -4.18 1 88.12 79 TYR A O 1
ATOM 610 N N . PHE A 1 80 ? 6.363 1.797 -2.184 1 87 80 PHE A N 1
ATOM 611 C CA . PHE A 1 80 ? 6.016 0.449 -2.617 1 87 80 PHE A CA 1
ATOM 612 C C . PHE A 1 80 ? 4.621 0.422 -3.23 1 87 80 PHE A C 1
ATOM 614 O O . PHE A 1 80 ? 4.391 -0.259 -4.23 1 87 80 PHE A O 1
ATOM 621 N N . SER A 1 81 ? 3.773 1.151 -2.609 1 86.5 81 SER A N 1
ATOM 622 C CA . SER A 1 81 ? 2.402 1.145 -3.105 1 86.5 81 SER A CA 1
ATOM 623 C C . SER A 1 81 ? 2.332 1.648 -4.543 1 86.5 81 SER A C 1
ATOM 625 O O . SER A 1 81 ? 1.637 1.065 -5.379 1 86.5 81 SER A O 1
ATOM 627 N N . GLU A 1 82 ? 3.029 2.703 -4.816 1 89.69 82 GLU A N 1
ATOM 628 C CA . GLU A 1 82 ? 3.008 3.273 -6.16 1 89.69 82 GLU A CA 1
ATOM 629 C C . GLU A 1 82 ? 3.697 2.35 -7.164 1 89.69 82 GLU A C 1
ATOM 631 O O . GLU A 1 82 ? 3.195 2.143 -8.273 1 89.69 82 GLU A O 1
ATOM 636 N N . LEU A 1 83 ? 4.805 1.829 -6.777 1 92.75 83 LEU A N 1
ATOM 637 C CA . LEU A 1 83 ? 5.516 0.906 -7.656 1 92.75 83 LEU A CA 1
ATOM 638 C C . LEU A 1 83 ? 4.656 -0.316 -7.965 1 92.75 83 LEU A C 1
ATOM 640 O O . LEU A 1 83 ? 4.52 -0.704 -9.125 1 92.75 83 LEU A O 1
ATOM 644 N N . LEU A 1 84 ? 4.09 -0.872 -6.953 1 89.62 84 LEU A N 1
ATOM 645 C CA . LEU A 1 84 ? 3.258 -2.057 -7.125 1 89.62 84 LEU A CA 1
ATOM 646 C C . LEU A 1 84 ? 2.027 -1.739 -7.969 1 89.62 84 LEU A C 1
ATOM 648 O O . LEU A 1 84 ? 1.576 -2.576 -8.75 1 89.62 84 LEU A O 1
ATOM 652 N N . SER A 1 85 ? 1.527 -0.573 -7.77 1 87.88 85 SER A N 1
ATOM 653 C CA . SER A 1 85 ? 0.392 -0.155 -8.586 1 87.88 85 SER A CA 1
ATOM 654 C C . SER A 1 85 ? 0.767 -0.091 -10.062 1 87.88 85 SER A C 1
ATOM 656 O O . SER A 1 85 ? 0.012 -0.553 -10.922 1 87.88 85 SER A O 1
ATOM 658 N N . GLY A 1 86 ? 1.878 0.472 -10.344 1 91.44 86 GLY A N 1
ATOM 659 C CA . GLY A 1 86 ? 2.35 0.523 -11.719 1 91.44 86 GLY A CA 1
ATOM 660 C C . GLY A 1 86 ? 2.592 -0.85 -12.312 1 91.44 86 GLY A C 1
ATOM 661 O O . GLY A 1 86 ? 2.172 -1.125 -13.438 1 91.44 86 GLY A O 1
ATOM 662 N N . ILE A 1 87 ? 3.227 -1.699 -11.516 1 93.31 87 ILE A N 1
ATOM 663 C CA . ILE A 1 87 ? 3.482 -3.068 -11.953 1 93.31 87 ILE A CA 1
ATOM 664 C C . ILE A 1 87 ? 2.158 -3.779 -12.227 1 93.31 87 ILE A C 1
ATOM 666 O O . ILE A 1 87 ? 1.977 -4.387 -13.281 1 93.31 87 ILE A O 1
ATOM 670 N N . GLY A 1 88 ? 1.294 -3.674 -11.297 1 88.62 88 GLY A N 1
ATOM 671 C CA . GLY A 1 88 ? -0.007 -4.309 -11.43 1 88.62 88 GLY A CA 1
ATOM 672 C C . GLY A 1 88 ? -0.792 -3.812 -12.633 1 88.62 88 GLY A C 1
ATOM 673 O O . GLY A 1 88 ? -1.456 -4.598 -13.312 1 88.62 88 GLY A O 1
ATOM 674 N N . ALA A 1 89 ? -0.756 -2.549 -12.836 1 87.06 89 ALA A N 1
ATOM 675 C CA . ALA A 1 89 ? -1.473 -1.969 -13.969 1 87.06 89 ALA A CA 1
ATOM 676 C C . ALA A 1 89 ? -1.013 -2.588 -15.289 1 87.06 89 ALA A C 1
ATOM 678 O O . ALA A 1 89 ? -1.837 -3.002 -16.109 1 87.06 89 ALA A O 1
ATOM 679 N N . LYS A 1 90 ? 0.23 -2.703 -15.461 1 91.56 90 LYS A N 1
ATOM 680 C CA . LYS A 1 90 ? 0.755 -3.264 -16.703 1 91.56 90 LYS A CA 1
ATOM 681 C C . LYS A 1 90 ? 0.437 -4.754 -16.812 1 91.56 90 LYS A C 1
ATOM 683 O O . LYS A 1 90 ? 0.05 -5.234 -17.875 1 91.56 90 LYS A O 1
ATOM 688 N N . LEU A 1 91 ? 0.632 -5.473 -15.734 1 90.19 91 LEU A N 1
ATOM 689 C CA . LEU A 1 91 ? 0.384 -6.91 -15.758 1 90.19 91 LEU A CA 1
ATOM 690 C C . LEU A 1 91 ? -1.094 -7.203 -16 1 90.19 91 LEU A C 1
ATOM 692 O O . LEU A 1 91 ? -1.436 -8.164 -16.703 1 90.19 91 LEU A O 1
ATOM 696 N N . GLY A 1 92 ? -1.88 -6.43 -15.406 1 82.81 92 GLY A N 1
ATOM 697 C CA . GLY A 1 92 ? -3.311 -6.57 -15.633 1 82.81 92 GLY A CA 1
ATOM 698 C C . GLY A 1 92 ? -3.703 -6.441 -17.094 1 82.81 92 GLY A C 1
ATOM 699 O O . GLY A 1 92 ? -4.602 -7.145 -17.562 1 82.81 92 GLY A O 1
ATOM 700 N N . GLU A 1 93 ? -3.051 -5.594 -17.797 1 84 93 GLU A N 1
ATOM 701 C CA . GLU A 1 93 ? -3.328 -5.355 -19.203 1 84 93 GLU A CA 1
ATOM 702 C C . GLU A 1 93 ? -3.104 -6.621 -20.031 1 84 93 GLU A C 1
ATOM 704 O O . GLU A 1 93 ? -3.73 -6.805 -21.078 1 84 93 GLU A O 1
ATOM 709 N N . VAL A 1 94 ? -2.221 -7.484 -19.516 1 85.5 94 VAL A N 1
ATOM 710 C CA . VAL A 1 94 ? -1.821 -8.594 -20.375 1 85.5 94 VAL A CA 1
ATOM 711 C C . VAL A 1 94 ? -2.211 -9.922 -19.719 1 85.5 94 VAL A C 1
ATOM 713 O O . VAL A 1 94 ? -1.832 -10.992 -20.203 1 85.5 94 VAL A O 1
ATOM 716 N N . GLY A 1 95 ? -2.85 -9.859 -18.578 1 79.62 95 GLY A N 1
ATOM 717 C CA . GLY A 1 95 ? -3.381 -11.047 -17.938 1 79.62 95 GLY A CA 1
ATOM 718 C C . GLY A 1 95 ? -2.336 -11.82 -17.156 1 79.62 95 GLY A C 1
ATOM 719 O O . GLY A 1 95 ? -2.453 -13.031 -16.984 1 79.62 95 GLY A O 1
ATOM 720 N N . TYR A 1 96 ? -1.213 -11.219 -16.797 1 85.81 96 TYR A N 1
ATOM 721 C CA . TYR A 1 96 ? -0.204 -11.82 -15.93 1 85.81 96 TYR A CA 1
ATOM 722 C C . TYR A 1 96 ? -0.544 -11.594 -14.469 1 85.81 96 TYR A C 1
ATOM 724 O O . TYR A 1 96 ? -1.093 -10.547 -14.102 1 85.81 96 TYR A O 1
ATOM 732 N N . GLY A 1 97 ? -0.158 -12.562 -13.68 1 86.81 97 GLY A N 1
ATOM 733 C CA . GLY A 1 97 ? -0.27 -12.391 -12.242 1 86.81 97 GLY A CA 1
ATOM 734 C C . GLY A 1 97 ? 0.933 -11.703 -11.625 1 86.81 97 GLY A C 1
ATOM 735 O O . GLY A 1 97 ? 2.035 -11.758 -12.172 1 86.81 97 GLY A O 1
ATOM 736 N N . LEU A 1 98 ? 0.637 -11.023 -10.516 1 91.69 98 LEU A N 1
ATOM 737 C CA . LEU A 1 98 ? 1.701 -10.445 -9.703 1 91.69 98 LEU A CA 1
ATOM 738 C C . LEU A 1 98 ? 1.952 -11.289 -8.453 1 91.69 98 LEU A C 1
ATOM 740 O O . LEU A 1 98 ? 1.118 -11.328 -7.547 1 91.69 98 LEU A O 1
ATOM 744 N N . LEU A 1 99 ? 3.098 -11.945 -8.453 1 92.19 99 LEU A N 1
ATOM 745 C CA . LEU A 1 99 ? 3.459 -12.781 -7.32 1 92.19 99 LEU A CA 1
ATOM 746 C C . LEU A 1 99 ? 4.41 -12.047 -6.379 1 92.19 99 LEU A C 1
ATOM 748 O O . LEU A 1 99 ? 5.578 -11.836 -6.715 1 92.19 99 LEU A O 1
ATOM 752 N N . LEU A 1 100 ? 3.846 -11.727 -5.312 1 89.88 100 LEU A N 1
ATOM 753 C CA . LEU A 1 100 ? 4.672 -11.039 -4.32 1 89.88 100 LEU A CA 1
ATOM 754 C C . LEU A 1 100 ? 5.496 -12.039 -3.518 1 89.88 100 LEU A C 1
ATOM 756 O O . LEU A 1 100 ? 4.949 -13 -2.963 1 89.88 100 LEU A O 1
ATOM 760 N N . LEU A 1 101 ? 6.766 -11.797 -3.494 1 83.75 101 LEU A N 1
ATOM 761 C CA . LEU A 1 101 ? 7.711 -12.664 -2.801 1 83.75 101 LEU A CA 1
ATOM 762 C C . LEU A 1 101 ? 8.422 -11.906 -1.686 1 83.75 101 LEU A C 1
ATOM 764 O O . LEU A 1 101 ? 9.016 -10.844 -1.926 1 83.75 101 LEU A O 1
ATOM 768 N N . PHE A 1 102 ? 8.195 -12.492 -0.487 1 77.81 102 PHE A N 1
ATOM 769 C CA . PHE A 1 102 ? 8.836 -11.875 0.673 1 77.81 102 PHE A CA 1
ATOM 770 C C . PHE A 1 102 ? 10.156 -12.562 0.992 1 77.81 102 PHE A C 1
ATOM 772 O O . PHE A 1 102 ? 10.219 -13.789 1.092 1 77.81 102 PHE A O 1
ATOM 779 N N . GLN A 1 103 ? 11.164 -11.852 0.965 1 71.06 103 GLN A N 1
ATOM 780 C CA . GLN A 1 103 ? 12.461 -12.438 1.284 1 71.06 103 GLN A CA 1
ATOM 781 C C . GLN A 1 103 ? 12.914 -12.039 2.688 1 71.06 103 GLN A C 1
ATOM 783 O O . GLN A 1 103 ? 13.023 -10.852 2.998 1 71.06 103 GLN A O 1
ATOM 788 N N . PRO A 1 104 ? 13.008 -13.094 3.482 1 67.25 104 PRO A N 1
ATOM 789 C CA . PRO A 1 104 ? 13.562 -12.734 4.793 1 67.25 104 PRO A CA 1
ATOM 790 C C . PRO A 1 104 ? 14.906 -12.031 4.691 1 67.25 104 PRO A C 1
ATOM 792 O O . PRO A 1 104 ? 15.695 -12.312 3.785 1 67.25 104 PRO A O 1
ATOM 795 N N . ALA A 1 105 ? 15.141 -11.141 5.59 1 61.69 105 ALA A N 1
ATOM 796 C CA . ALA A 1 105 ? 16.328 -10.305 5.582 1 61.69 105 ALA A CA 1
ATOM 797 C C . ALA A 1 105 ? 17.609 -11.148 5.59 1 61.69 105 ALA A C 1
ATOM 799 O O . ALA A 1 105 ? 18.594 -10.805 4.941 1 61.69 105 ALA A O 1
ATOM 800 N N . ASP A 1 106 ? 17.531 -12.227 6.199 1 64.62 106 ASP A N 1
ATOM 801 C CA . ASP A 1 106 ? 18.781 -12.961 6.438 1 64.62 106 ASP A CA 1
ATOM 802 C C . ASP A 1 106 ? 18.859 -14.203 5.559 1 64.62 106 ASP A C 1
ATOM 804 O O . ASP A 1 106 ? 19.859 -14.938 5.598 1 64.62 106 ASP A O 1
ATOM 808 N N . ALA A 1 107 ? 18 -14.312 4.684 1 67.06 107 ALA A N 1
ATOM 809 C CA . ALA A 1 107 ? 18.047 -15.539 3.889 1 67.06 107 ALA A CA 1
ATOM 810 C C . ALA A 1 107 ? 18.828 -15.328 2.598 1 67.06 107 ALA A C 1
ATOM 812 O O . ALA A 1 107 ? 18.828 -14.234 2.037 1 67.06 107 ALA A O 1
ATOM 813 N N . PRO A 1 108 ? 19.656 -16.391 2.373 1 66.44 108 PRO A N 1
ATOM 814 C CA . PRO A 1 108 ? 20.297 -16.281 1.058 1 66.44 108 PRO A CA 1
ATOM 815 C C . PRO A 1 108 ? 19.281 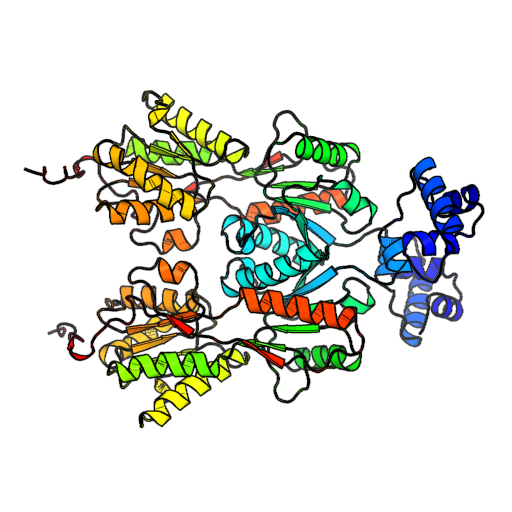-16.031 -0.065 1 66.44 108 PRO A C 1
ATOM 817 O O . PRO A 1 108 ? 18.188 -16.594 -0.061 1 66.44 108 PRO A O 1
ATOM 820 N N . LYS A 1 109 ? 19.703 -15.078 -0.87 1 73.81 109 LYS A N 1
ATOM 821 C CA . LYS A 1 109 ? 18.844 -14.703 -1.991 1 73.81 109 LYS A CA 1
ATOM 822 C C . LYS A 1 109 ? 19.109 -15.586 -3.207 1 73.81 109 LYS A C 1
ATOM 824 O O . LYS A 1 109 ? 20.25 -15.695 -3.668 1 73.81 109 LYS A O 1
ATOM 829 N N . ASP A 1 110 ? 18.203 -16.438 -3.578 1 79.5 110 ASP A N 1
ATOM 830 C CA . ASP A 1 110 ? 18.328 -17.219 -4.801 1 79.5 110 ASP A CA 1
ATOM 831 C C . ASP A 1 110 ? 17.156 -16.969 -5.738 1 79.5 110 ASP A C 1
ATOM 833 O O . ASP A 1 110 ? 16.203 -17.766 -5.797 1 79.5 110 ASP A O 1
ATOM 837 N N . TYR A 1 111 ? 17.312 -15.898 -6.555 1 86.25 111 TYR A N 1
ATOM 838 C CA . TYR A 1 111 ? 16.25 -15.5 -7.473 1 86.25 111 TYR A CA 1
ATOM 839 C C . TYR A 1 111 ? 16.078 -16.531 -8.578 1 86.25 111 TYR A C 1
ATOM 841 O O . TYR A 1 111 ? 14.961 -16.75 -9.07 1 86.25 111 TYR A O 1
ATOM 849 N N . ALA A 1 112 ? 17.188 -17.156 -8.93 1 82.44 112 ALA A N 1
ATOM 850 C CA . ALA A 1 112 ? 17.172 -18.125 -10.031 1 82.44 112 ALA A CA 1
ATOM 851 C C . ALA A 1 112 ? 16.25 -19.297 -9.711 1 82.44 112 ALA A C 1
ATOM 853 O O . ALA A 1 112 ? 15.609 -19.844 -10.609 1 82.44 112 ALA A O 1
ATOM 854 N N . GLU A 1 113 ? 16.203 -19.594 -8.43 1 78 113 GLU A N 1
ATOM 855 C CA . GLU A 1 113 ? 15.383 -20.734 -8 1 78 113 GLU A CA 1
ATOM 856 C C . GLU A 1 113 ? 13.906 -20.5 -8.336 1 78 113 GLU A C 1
ATOM 858 O O . GLU A 1 113 ? 13.18 -21.453 -8.648 1 78 113 GLU A O 1
ATOM 863 N N . LEU A 1 114 ? 13.477 -19.312 -8.344 1 79.12 114 LEU A N 1
ATOM 864 C CA . LEU A 1 114 ? 12.086 -18.969 -8.641 1 79.12 114 LEU A CA 1
ATOM 865 C C . LEU A 1 114 ? 11.742 -19.312 -10.086 1 79.12 114 LEU A C 1
ATOM 867 O O . LEU A 1 114 ? 10.609 -19.703 -10.383 1 79.12 114 LEU A O 1
ATOM 871 N N . PHE A 1 115 ? 12.703 -19.172 -10.961 1 76.44 115 PHE A N 1
ATOM 872 C CA . PHE A 1 115 ? 12.523 -19.5 -12.375 1 76.44 115 PHE A CA 1
ATOM 873 C C . PHE A 1 115 ? 12.578 -21 -12.586 1 76.44 115 PHE A C 1
ATOM 875 O O . PHE A 1 115 ? 11.758 -21.562 -13.32 1 76.44 115 PHE A O 1
ATOM 882 N N . LEU A 1 116 ? 13.492 -21.5 -11.875 1 68.56 116 LEU A N 1
ATOM 883 C CA . LEU A 1 116 ? 13.742 -22.922 -12.07 1 68.56 116 LEU A CA 1
ATOM 884 C C . LEU A 1 116 ? 12.555 -23.75 -11.594 1 68.56 116 LEU A C 1
ATOM 886 O O . LEU A 1 116 ? 12.258 -24.812 -12.164 1 68.56 116 LEU A O 1
ATOM 890 N N . THR A 1 117 ? 11.867 -23.234 -10.633 1 67.12 117 THR A N 1
ATOM 891 C CA . THR A 1 117 ? 10.695 -23.922 -10.109 1 67.12 117 THR A CA 1
ATOM 892 C C . THR A 1 117 ? 9.43 -23.469 -10.828 1 67.12 117 THR A C 1
ATOM 894 O O . THR A 1 117 ? 8.32 -23.828 -10.43 1 67.12 117 THR A O 1
ATOM 897 N N . GLN A 1 118 ? 9.555 -22.656 -11.891 1 68.31 118 GLN A N 1
ATOM 898 C CA . GLN A 1 118 ? 8.508 -22.172 -12.781 1 68.31 118 GLN A CA 1
ATOM 899 C C . GLN A 1 118 ? 7.426 -21.438 -12 1 68.31 118 GLN A C 1
ATOM 901 O O . GLN A 1 118 ? 6.238 -21.562 -12.297 1 68.31 118 GLN A O 1
ATOM 906 N N . LYS A 1 119 ? 7.887 -20.766 -11.055 1 76.88 119 LYS A N 1
ATOM 907 C CA . LYS A 1 119 ? 6.969 -19.938 -10.289 1 76.88 119 LYS A CA 1
ATOM 908 C C . LYS A 1 119 ? 6.719 -18.609 -11 1 76.88 119 LYS A C 1
ATOM 910 O O . LYS A 1 119 ? 5.648 -18 -10.852 1 76.88 119 LYS A O 1
ATOM 915 N N . ILE A 1 120 ? 7.746 -18.281 -11.758 1 88.5 120 ILE A N 1
ATOM 916 C CA . ILE A 1 120 ? 7.652 -16.969 -12.398 1 88.5 120 ILE A CA 1
ATOM 917 C C . ILE A 1 120 ? 8.258 -17.047 -13.797 1 88.5 120 ILE A C 1
ATOM 919 O O . ILE A 1 120 ? 9.102 -17.891 -14.078 1 88.5 120 ILE A O 1
ATOM 923 N N . ASP A 1 121 ? 7.77 -16.141 -14.648 1 91.19 121 ASP A N 1
ATOM 924 C CA . ASP A 1 121 ? 8.352 -15.961 -15.977 1 91.19 121 ASP A CA 1
ATOM 925 C C . ASP A 1 121 ? 9.32 -14.773 -15.992 1 91.19 121 ASP A C 1
ATOM 927 O O . ASP A 1 121 ? 10.117 -14.625 -16.922 1 91.19 121 ASP A O 1
ATOM 931 N N . GLY A 1 122 ? 9.312 -13.984 -15.023 1 94.81 122 GLY A N 1
ATOM 932 C CA . GLY A 1 122 ? 10.133 -12.797 -14.844 1 94.81 122 GLY A CA 1
ATOM 933 C C . GLY A 1 122 ? 10.148 -12.297 -13.406 1 94.81 122 GLY A C 1
ATOM 934 O O . GLY A 1 122 ? 9.305 -12.688 -12.602 1 94.81 122 GLY A O 1
ATOM 935 N N . CYS A 1 123 ? 11.133 -11.414 -13.164 1 95.38 123 CYS A N 1
ATOM 936 C CA . CYS A 1 123 ? 11.336 -10.992 -11.781 1 95.38 123 CYS A CA 1
ATOM 937 C C . CYS A 1 123 ? 11.617 -9.492 -11.703 1 95.38 123 CYS A C 1
ATOM 939 O O . CYS A 1 123 ? 12.414 -8.969 -12.484 1 95.38 123 CYS A O 1
ATOM 941 N N . ILE A 1 124 ? 10.891 -8.828 -10.859 1 97.06 124 ILE A N 1
ATOM 942 C CA . ILE A 1 124 ? 11.148 -7.426 -10.547 1 97.06 124 ILE A CA 1
ATOM 943 C C . ILE A 1 124 ? 11.602 -7.301 -9.094 1 97.06 124 ILE A C 1
ATOM 945 O O . ILE A 1 124 ? 10.914 -7.762 -8.18 1 97.06 124 ILE A O 1
ATOM 949 N N . ILE A 1 125 ? 12.719 -6.73 -8.844 1 94.94 125 ILE A N 1
ATOM 950 C CA . ILE A 1 125 ? 13.32 -6.664 -7.512 1 94.94 125 ILE A CA 1
ATOM 951 C C . ILE A 1 125 ? 13.234 -5.238 -6.977 1 94.94 125 ILE A C 1
ATOM 953 O O . ILE A 1 125 ? 13.82 -4.316 -7.547 1 94.94 125 ILE A O 1
ATOM 957 N N . LEU A 1 126 ? 12.453 -5.129 -5.918 1 92.38 126 LEU A N 1
ATOM 958 C CA . LEU A 1 126 ? 12.289 -3.844 -5.246 1 92.38 126 LEU A CA 1
ATOM 959 C C . LEU A 1 126 ? 13.094 -3.799 -3.955 1 92.38 126 LEU A C 1
ATOM 961 O O . LEU A 1 126 ? 13.062 -4.742 -3.162 1 92.38 126 LEU A O 1
ATOM 965 N N . GLY A 1 127 ? 13.875 -2.791 -3.697 1 83.69 127 GLY A N 1
ATOM 966 C CA . GLY A 1 127 ? 14.562 -2.584 -2.432 1 83.69 127 GLY A CA 1
ATOM 967 C C . GLY A 1 127 ? 15.828 -3.402 -2.303 1 83.69 127 GLY A C 1
ATOM 968 O O . GLY A 1 127 ? 16.156 -3.893 -1.218 1 83.69 127 GLY A O 1
ATOM 969 N N . SER A 1 128 ? 16.438 -3.693 -3.393 1 87.12 128 SER A N 1
ATOM 970 C CA . SER A 1 128 ? 17.734 -4.375 -3.373 1 87.12 128 SER A CA 1
ATOM 971 C C . SER A 1 128 ? 18.781 -3.559 -2.623 1 87.12 128 SER A C 1
ATOM 973 O O . SER A 1 128 ? 18.859 -2.338 -2.783 1 87.12 128 SER A O 1
ATOM 975 N N . LYS A 1 129 ? 19.5 -4.258 -1.781 1 87.12 129 LYS A N 1
ATOM 976 C CA . LYS A 1 129 ? 20.609 -3.635 -1.05 1 87.12 129 LYS A CA 1
ATOM 977 C C . LYS A 1 129 ? 21.953 -4.109 -1.577 1 87.12 129 LYS A C 1
ATOM 979 O O . LYS A 1 129 ? 22.125 -5.285 -1.905 1 87.12 129 LYS A O 1
ATOM 984 N N . ARG A 1 130 ? 22.859 -3.193 -1.505 1 90.94 130 ARG A N 1
ATOM 985 C CA . ARG A 1 130 ? 24.203 -3.557 -1.965 1 90.94 130 ARG A CA 1
ATOM 986 C C . ARG A 1 130 ? 24.906 -4.434 -0.941 1 90.94 130 ARG A C 1
ATOM 988 O O . ARG A 1 130 ? 25.5 -3.928 0.01 1 90.94 130 ARG A O 1
ATOM 995 N N . THR A 1 131 ? 24.844 -5.688 -1.07 1 88.44 131 THR A N 1
ATOM 996 C CA . THR A 1 131 ? 25.547 -6.711 -0.3 1 88.44 131 THR A CA 1
ATOM 997 C C . THR A 1 131 ? 26.141 -7.762 -1.225 1 88.44 131 THR A C 1
ATOM 999 O O . THR A 1 131 ? 25.75 -7.887 -2.383 1 88.44 131 THR A O 1
ATOM 1002 N N . SER A 1 132 ? 27.094 -8.477 -0.724 1 89.69 132 SER A N 1
ATOM 1003 C CA . SER A 1 132 ? 27.734 -9.492 -1.544 1 89.69 132 SER A CA 1
ATOM 1004 C C . SER A 1 132 ? 26.75 -10.562 -1.987 1 89.69 132 SER A C 1
ATOM 1006 O O . SER A 1 132 ? 26.781 -11.008 -3.137 1 89.69 132 SER A O 1
ATOM 1008 N N . GLY A 1 133 ? 25.938 -10.938 -1.108 1 88.38 133 GLY A N 1
ATOM 1009 C CA . GLY A 1 133 ? 24.938 -11.945 -1.428 1 88.38 133 GLY A CA 1
ATOM 1010 C C . GLY A 1 133 ? 23.953 -11.492 -2.484 1 88.38 133 GLY A C 1
ATOM 1011 O O . GLY A 1 133 ? 23.562 -12.273 -3.357 1 88.38 133 GLY A O 1
ATOM 1012 N N . GLU A 1 134 ? 23.578 -10.305 -2.426 1 90.94 134 GLU A N 1
ATOM 1013 C CA . GLU A 1 134 ? 22.656 -9.742 -3.414 1 90.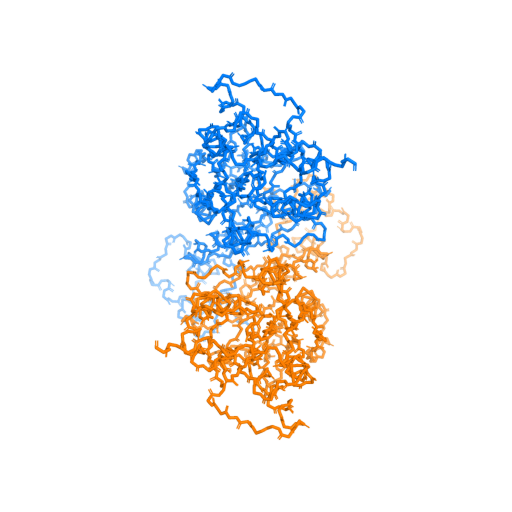94 134 GLU A CA 1
ATOM 1014 C C . GLU A 1 134 ? 23.312 -9.672 -4.793 1 90.94 134 GLU A C 1
ATOM 1016 O O . GLU A 1 134 ? 22.703 -10.062 -5.789 1 90.94 134 GLU A O 1
ATOM 1021 N N . ILE A 1 135 ? 24.531 -9.242 -4.801 1 93.5 135 ILE A N 1
ATOM 1022 C CA . ILE A 1 135 ? 25.25 -9.102 -6.059 1 93.5 135 ILE A CA 1
ATOM 1023 C C . ILE A 1 135 ? 25.406 -10.477 -6.711 1 93.5 135 ILE A C 1
ATOM 1025 O O . ILE A 1 135 ? 25.203 -10.625 -7.914 1 93.5 135 ILE A O 1
ATOM 1029 N N . GLU A 1 136 ? 25.719 -11.445 -5.898 1 92.06 136 GLU A N 1
ATOM 1030 C CA . GLU A 1 136 ? 25.859 -12.805 -6.41 1 92.06 136 GLU A CA 1
ATOM 1031 C C . GLU A 1 136 ? 24.547 -13.32 -6.996 1 92.06 136 GLU A C 1
ATOM 1033 O O . GLU A 1 136 ? 24.547 -13.938 -8.062 1 92.06 136 GLU A O 1
ATOM 1038 N N . ALA A 1 137 ? 23.547 -13.102 -6.32 1 92.25 137 ALA A N 1
ATOM 1039 C CA . ALA A 1 137 ? 22.234 -13.547 -6.781 1 92.25 137 ALA A CA 1
ATOM 1040 C C . ALA A 1 137 ? 21.859 -12.867 -8.094 1 92.25 137 ALA A C 1
ATOM 1042 O O . ALA A 1 137 ? 21.312 -13.508 -9 1 92.25 137 ALA A O 1
ATOM 1043 N N . LEU A 1 138 ? 22.141 -11.609 -8.203 1 94.88 138 LEU A N 1
ATOM 1044 C CA . LEU A 1 138 ? 21.844 -10.844 -9.406 1 94.88 138 LEU A CA 1
ATOM 1045 C C . LEU A 1 138 ? 22.719 -11.305 -10.57 1 94.88 138 LEU A C 1
ATOM 1047 O O . LEU A 1 138 ? 22.25 -11.375 -11.711 1 94.88 138 LEU A O 1
ATOM 1051 N N . GLN A 1 139 ? 23.922 -11.594 -10.266 1 93.38 139 GLN A N 1
ATOM 1052 C CA . GLN A 1 139 ? 24.828 -12.086 -11.297 1 93.38 139 GLN A CA 1
ATOM 1053 C C . GLN A 1 139 ? 24.328 -13.391 -11.898 1 93.38 139 GLN A C 1
ATOM 1055 O O . GLN A 1 139 ? 24.375 -13.586 -13.117 1 93.38 139 GLN A O 1
ATOM 1060 N N . LYS A 1 140 ? 23.859 -14.219 -11.055 1 89.44 140 LYS A N 1
ATOM 1061 C CA . LYS A 1 140 ? 23.281 -15.477 -11.523 1 89.44 140 LYS A CA 1
ATOM 1062 C C . LYS A 1 140 ? 22.109 -15.234 -12.461 1 89.44 140 LYS A C 1
ATOM 1064 O O . LYS A 1 140 ? 22 -15.859 -13.516 1 89.44 140 LYS A O 1
ATOM 1069 N N . LEU A 1 141 ? 21.234 -14.312 -12.133 1 90.19 141 LEU A N 1
ATOM 1070 C CA . LEU A 1 141 ? 20.094 -13.961 -12.984 1 90.19 141 LEU A CA 1
ATOM 1071 C C . LEU A 1 141 ? 20.578 -13.477 -14.352 1 90.19 141 LEU A C 1
ATOM 1073 O O . LEU A 1 141 ? 20.047 -13.898 -15.383 1 90.19 141 LEU A O 1
ATOM 1077 N N . HIS A 1 142 ? 21.531 -12.609 -14.258 1 91.88 142 HIS A N 1
ATOM 1078 C CA . HIS A 1 142 ? 22.031 -11.992 -15.477 1 91.88 142 HIS A CA 1
ATOM 1079 C C . HIS A 1 142 ? 22.734 -13.016 -16.359 1 91.88 142 HIS A C 1
ATOM 1081 O O . HIS A 1 142 ? 22.484 -13.07 -17.578 1 91.88 142 HIS A O 1
ATOM 1087 N N . ASP A 1 143 ? 23.5 -13.867 -15.75 1 86.75 143 ASP A N 1
ATOM 1088 C CA . ASP A 1 143 ? 24.297 -14.844 -16.484 1 86.75 143 ASP A CA 1
ATOM 1089 C C . ASP A 1 143 ? 23.406 -15.875 -17.172 1 86.75 143 ASP A C 1
ATOM 1091 O O . ASP A 1 143 ? 23.719 -16.344 -18.266 1 86.75 143 ASP A O 1
ATOM 1095 N N . PHE A 1 144 ? 22.344 -16.188 -16.531 1 84.69 144 PHE A N 1
ATOM 1096 C CA . PHE A 1 144 ? 21.453 -17.203 -17.078 1 84.69 144 PHE A CA 1
ATOM 1097 C C . PHE A 1 144 ? 20.422 -16.578 -18.016 1 84.69 144 PHE A C 1
ATOM 1099 O O . PHE A 1 144 ? 19.531 -17.281 -18.5 1 84.69 144 PHE A O 1
ATOM 1106 N N . ASP A 1 145 ? 20.469 -15.305 -18.188 1 87.5 145 ASP A N 1
ATOM 1107 C CA . ASP A 1 145 ? 19.609 -14.539 -19.078 1 87.5 145 ASP A CA 1
ATOM 1108 C C . ASP A 1 145 ? 18.141 -14.664 -18.672 1 87.5 145 ASP A C 1
ATOM 1110 O O . ASP A 1 145 ? 17.266 -14.766 -19.531 1 87.5 145 ASP A O 1
ATOM 1114 N N . PHE A 1 146 ? 17.953 -14.797 -17.375 1 89.69 146 PHE A N 1
ATOM 1115 C CA . PHE A 1 146 ? 16.578 -14.742 -16.891 1 89.69 146 PHE A CA 1
ATOM 1116 C C . PHE A 1 146 ? 16.016 -13.328 -17 1 89.69 146 PHE A C 1
ATOM 1118 O O . PHE A 1 146 ? 16.719 -12.352 -16.75 1 89.69 146 PHE A O 1
ATOM 1125 N N . PRO A 1 147 ? 14.742 -13.188 -17.359 1 94.94 147 PRO A N 1
ATOM 1126 C CA . PRO A 1 147 ? 14.141 -11.852 -17.391 1 94.94 147 PRO A CA 1
ATOM 1127 C C . PRO A 1 147 ? 14.008 -11.219 -16.016 1 94.94 147 PRO A C 1
ATOM 1129 O O . PRO A 1 147 ? 13.367 -11.797 -15.125 1 94.94 147 PRO A O 1
ATOM 1132 N N . TYR A 1 148 ? 14.641 -10.055 -15.836 1 95.88 148 TYR A N 1
ATOM 1133 C CA . TYR A 1 148 ? 14.539 -9.375 -14.547 1 95.88 148 TYR A CA 1
ATOM 1134 C C . TYR A 1 148 ? 14.773 -7.879 -14.703 1 95.88 148 TYR A C 1
ATOM 1136 O O . TYR A 1 148 ? 15.227 -7.422 -15.758 1 95.88 148 TYR A O 1
ATOM 1144 N N . CYS A 1 149 ? 14.422 -7.176 -13.656 1 97.44 149 CYS A N 1
ATOM 1145 C CA . CYS A 1 149 ? 14.688 -5.742 -13.617 1 97.44 149 CYS A CA 1
ATOM 1146 C C . CYS A 1 149 ? 14.766 -5.242 -12.18 1 97.44 149 CYS A C 1
ATOM 1148 O O . CYS A 1 149 ? 13.906 -5.559 -11.359 1 97.44 149 CYS A O 1
ATOM 1150 N N . LEU A 1 150 ? 15.844 -4.547 -11.938 1 97.31 150 LEU A N 1
ATOM 1151 C CA . LEU A 1 150 ? 15.922 -3.803 -10.688 1 97.31 150 LEU A CA 1
ATOM 1152 C C . LEU A 1 150 ? 15.148 -2.49 -10.781 1 97.31 150 LEU A C 1
ATOM 1154 O O . LEU A 1 150 ? 15.164 -1.834 -11.82 1 97.31 150 LEU A O 1
ATOM 1158 N N . VAL A 1 151 ? 14.508 -2.145 -9.688 1 97.44 151 VAL A N 1
ATOM 1159 C CA . VAL A 1 151 ? 13.836 -0.848 -9.648 1 97.44 151 VAL A CA 1
ATOM 1160 C C . VAL A 1 151 ? 14.391 -0.014 -8.492 1 97.44 151 VAL A C 1
ATOM 1162 O O . VAL A 1 151 ? 14.461 -0.488 -7.355 1 97.44 151 VAL A O 1
ATOM 1165 N N . ASN A 1 152 ? 14.773 1.171 -8.781 1 96.44 152 ASN A N 1
ATOM 1166 C CA . ASN A 1 152 ? 15.258 2.168 -7.828 1 96.44 152 ASN A CA 1
ATOM 1167 C C . ASN A 1 152 ? 16.547 1.717 -7.152 1 96.44 152 ASN A C 1
ATOM 1169 O O . ASN A 1 152 ? 16.75 1.98 -5.965 1 96.44 152 ASN A O 1
ATOM 1173 N N . GLN A 1 153 ? 17.344 0.926 -7.789 1 95.94 153 GLN A N 1
ATOM 1174 C CA . GLN A 1 153 ? 18.672 0.484 -7.375 1 95.94 153 GLN A CA 1
ATOM 1175 C C . GLN A 1 153 ? 19.562 0.199 -8.578 1 95.94 153 GLN A C 1
ATOM 1177 O O . GLN A 1 153 ? 19.141 -0.478 -9.523 1 95.94 153 GLN A O 1
ATOM 1182 N N . THR A 1 154 ? 20.719 0.682 -8.523 1 96.44 154 THR A N 1
ATOM 1183 C CA . THR A 1 154 ? 21.672 0.462 -9.602 1 96.44 154 THR A CA 1
ATOM 1184 C C . THR A 1 154 ? 23 -0.066 -9.062 1 96.44 154 THR A C 1
ATOM 1186 O O . THR A 1 154 ? 23.312 0.128 -7.887 1 96.44 154 THR A O 1
ATOM 1189 N N . TYR A 1 155 ? 23.625 -0.786 -9.883 1 95.81 155 TYR A N 1
ATOM 1190 C CA . TYR A 1 155 ? 24.984 -1.264 -9.688 1 95.81 155 TYR A CA 1
ATOM 1191 C C . TYR A 1 155 ? 25.875 -0.898 -10.875 1 95.81 155 TYR A C 1
ATOM 1193 O O . TYR A 1 155 ? 26.078 -1.713 -11.773 1 95.81 155 TYR A O 1
ATOM 1201 N N . PRO A 1 156 ? 26.438 0.296 -10.828 1 93.19 156 PRO A N 1
ATOM 1202 C CA . PRO A 1 156 ? 27.109 0.828 -12.016 1 93.19 156 PRO A CA 1
ATOM 1203 C C . PRO A 1 156 ? 28.234 -0.08 -12.508 1 93.19 156 PRO A C 1
ATOM 1205 O O . PRO A 1 156 ? 28.578 -0.064 -13.695 1 93.19 156 PRO A O 1
ATOM 1208 N N . GLU A 1 157 ? 28.766 -0.89 -11.711 1 94.94 157 GLU A N 1
ATOM 1209 C CA . GLU A 1 157 ? 29.891 -1.75 -12.07 1 94.94 157 GLU A CA 1
ATOM 1210 C C . GLU A 1 157 ? 29.406 -3.035 -12.742 1 94.94 157 GLU A C 1
ATOM 1212 O O . GLU A 1 157 ? 30.219 -3.834 -13.211 1 94.94 157 GLU A O 1
ATOM 1217 N N . TYR A 1 158 ? 28.172 -3.252 -12.758 1 95.38 158 TYR A N 1
ATOM 1218 C CA . TYR A 1 158 ? 27.609 -4.484 -13.305 1 95.38 158 TYR A CA 1
ATOM 1219 C C . TYR A 1 158 ? 26.594 -4.184 -14.406 1 95.38 158 TYR A C 1
ATOM 1221 O O . TYR A 1 158 ? 26.016 -3.098 -14.445 1 95.38 158 TYR A O 1
ATOM 1229 N N . PRO A 1 159 ? 26.406 -5.078 -15.289 1 94.88 159 PRO A N 1
ATOM 1230 C CA . PRO A 1 159 ? 25.469 -4.855 -16.406 1 94.88 159 PRO A CA 1
ATOM 1231 C C . PRO A 1 159 ? 24.031 -5.199 -16.047 1 94.88 159 PRO A C 1
ATOM 1233 O O . PRO A 1 159 ? 23.266 -5.648 -16.906 1 94.88 159 PRO A O 1
ATOM 1236 N N . PHE A 1 160 ? 23.641 -5.035 -14.812 1 96.62 160 PHE A N 1
ATOM 1237 C CA . PHE A 1 160 ? 22.328 -5.438 -14.359 1 96.62 160 PHE A CA 1
ATOM 1238 C C . PHE A 1 160 ? 21.25 -4.527 -14.945 1 96.62 160 PHE A C 1
ATOM 1240 O O . PHE A 1 160 ? 21.469 -3.328 -15.117 1 96.62 160 PHE A O 1
ATOM 1247 N N . HIS A 1 161 ? 20.078 -5.066 -15.336 1 96.94 161 HIS A N 1
ATOM 1248 C CA . HIS A 1 161 ? 18.938 -4.324 -15.828 1 96.94 161 HIS A CA 1
ATOM 1249 C C . HIS A 1 161 ? 18.266 -3.531 -14.711 1 96.94 161 HIS A C 1
ATOM 1251 O O . HIS A 1 161 ? 18 -4.066 -13.633 1 96.94 161 HIS A O 1
ATOM 1257 N N . PHE A 1 162 ? 18 -2.205 -14.992 1 97.88 162 PHE A N 1
ATOM 1258 C CA . PHE A 1 162 ? 17.328 -1.444 -13.945 1 97.88 162 PHE A CA 1
ATOM 1259 C C . PHE A 1 162 ? 16.438 -0.357 -14.539 1 97.88 162 PHE A C 1
ATOM 1261 O O . PHE A 1 162 ? 16.656 0.062 -15.68 1 97.88 162 PHE A O 1
ATOM 1268 N N . ILE A 1 163 ? 15.414 -0.017 -13.852 1 98.38 163 ILE A N 1
ATOM 1269 C CA . ILE A 1 163 ? 14.641 1.212 -13.977 1 98.38 163 ILE A CA 1
ATOM 1270 C C . ILE A 1 163 ? 14.844 2.078 -12.734 1 98.38 163 ILE A C 1
ATOM 1272 O O . ILE A 1 163 ? 14.703 1.602 -11.602 1 98.38 163 ILE A O 1
ATOM 1276 N N . ASP A 1 164 ? 15.242 3.307 -12.906 1 98.06 164 ASP A N 1
ATOM 1277 C CA . ASP A 1 164 ? 15.492 4.234 -11.812 1 98.06 164 ASP A CA 1
ATOM 1278 C C . ASP A 1 164 ? 14.977 5.637 -12.148 1 98.06 164 ASP A C 1
ATOM 1280 O O . ASP A 1 164 ? 14.422 5.855 -13.227 1 98.06 164 ASP A O 1
ATOM 1284 N N . ALA A 1 165 ? 14.977 6.48 -11.188 1 98.31 165 ALA A N 1
ATOM 1285 C CA . ALA A 1 165 ? 14.75 7.906 -11.422 1 98.31 165 ALA A CA 1
ATOM 1286 C C . ALA A 1 165 ? 16.062 8.688 -11.367 1 98.31 165 ALA A C 1
ATOM 1288 O O . ALA A 1 165 ? 17.078 8.18 -10.875 1 98.31 165 ALA A O 1
ATOM 1289 N N . ASN A 1 166 ? 16.078 9.836 -11.914 1 98.44 166 ASN A N 1
ATOM 1290 C CA . ASN A 1 166 ? 17.281 10.68 -11.844 1 98.44 166 ASN A CA 1
ATOM 1291 C C . ASN A 1 166 ? 17.375 11.383 -10.492 1 98.44 166 ASN A C 1
ATOM 1293 O O . ASN A 1 166 ? 17.188 12.594 -10.406 1 98.44 166 ASN A O 1
ATOM 1297 N N . HIS A 1 167 ? 17.734 10.609 -9.508 1 98.5 167 HIS A N 1
ATOM 1298 C CA . HIS A 1 167 ? 17.781 11.102 -8.133 1 98.5 167 HIS A CA 1
ATOM 1299 C C . HIS A 1 167 ? 18.859 12.164 -7.961 1 98.5 167 HIS A C 1
ATOM 1301 O O . HIS A 1 167 ? 18.703 13.078 -7.145 1 98.5 167 HIS A O 1
ATOM 1307 N N . TYR A 1 168 ? 19.922 12.016 -8.703 1 98.5 168 TYR A N 1
ATOM 1308 C CA . TYR A 1 168 ? 20.953 13.047 -8.695 1 98.5 168 TYR A CA 1
ATOM 1309 C C . TYR A 1 168 ? 20.359 14.406 -9.07 1 98.5 168 TYR A C 1
ATOM 1311 O O . TYR A 1 168 ? 20.531 15.383 -8.344 1 98.5 168 TYR A O 1
ATOM 1319 N N . GLU A 1 169 ? 19.656 14.422 -10.086 1 98.56 169 GLU A N 1
ATOM 1320 C CA . GLU A 1 169 ? 19.062 15.656 -10.578 1 98.56 169 GLU A CA 1
ATOM 1321 C C . GLU A 1 169 ? 18 16.188 -9.617 1 98.56 169 GLU A C 1
ATOM 1323 O O . GLU A 1 169 ? 17.906 17.391 -9.398 1 98.56 169 GLU A O 1
ATOM 1328 N N . GLY A 1 170 ? 17.203 15.281 -9.102 1 98.69 170 GLY A N 1
ATOM 1329 C CA . GLY A 1 170 ? 16.188 15.688 -8.133 1 98.69 170 GLY A CA 1
ATOM 1330 C C . GLY A 1 170 ? 16.781 16.406 -6.93 1 98.69 170 GLY A C 1
ATOM 1331 O O . GLY A 1 170 ? 16.281 17.453 -6.527 1 98.69 170 GLY A O 1
ATOM 1332 N N . SER A 1 171 ? 17.781 15.797 -6.414 1 98.69 171 SER A N 1
ATOM 1333 C CA . SER A 1 171 ? 18.453 16.391 -5.266 1 98.69 171 SER A CA 1
ATOM 1334 C C . SER A 1 171 ? 19.125 17.703 -5.645 1 98.69 171 SER A C 1
ATOM 1336 O O . SER A 1 171 ? 19.031 18.688 -4.914 1 98.69 171 SER A O 1
ATOM 1338 N N . TYR A 1 172 ? 19.766 17.734 -6.766 1 98.75 172 TYR A N 1
ATOM 1339 C CA . TYR A 1 172 ? 20.422 18.953 -7.258 1 98.75 172 TYR A CA 1
ATOM 1340 C C . TYR A 1 172 ? 19.422 20.094 -7.379 1 98.75 172 TYR A C 1
ATOM 1342 O O . TYR A 1 172 ? 19.688 21.203 -6.898 1 98.75 172 TYR A O 1
ATOM 1350 N N . GLN A 1 173 ? 18.297 19.844 -7.926 1 98.56 173 GLN A N 1
ATOM 1351 C CA . GLN A 1 173 ? 17.281 20.859 -8.133 1 98.56 173 GLN A CA 1
ATOM 1352 C C . GLN A 1 173 ? 16.703 21.344 -6.805 1 98.56 173 GLN A C 1
ATOM 1354 O O . GLN A 1 173 ? 16.531 22.547 -6.598 1 98.56 173 GLN A O 1
ATOM 1359 N N . ALA A 1 174 ? 16.453 20.422 -5.918 1 98.62 174 ALA A N 1
ATOM 1360 C CA . ALA A 1 174 ? 15.836 20.75 -4.637 1 98.62 174 ALA A CA 1
ATOM 1361 C C . ALA A 1 174 ? 16.766 21.641 -3.805 1 98.62 174 ALA A C 1
ATOM 1363 O O . ALA A 1 174 ? 16.328 22.672 -3.281 1 98.62 174 ALA A O 1
ATOM 1364 N N . VAL A 1 175 ? 17.969 21.281 -3.734 1 98.38 175 VAL A N 1
ATOM 1365 C CA . VAL A 1 175 ? 18.938 22.031 -2.938 1 98.38 175 VAL A CA 1
ATOM 1366 C C . VAL A 1 175 ? 19.234 23.375 -3.605 1 98.38 175 VAL A C 1
ATOM 1368 O O . VAL A 1 175 ? 19.344 24.391 -2.934 1 98.38 175 VAL A O 1
ATOM 1371 N N . THR A 1 176 ? 19.375 23.391 -4.906 1 98.06 176 THR A N 1
ATOM 1372 C CA . THR A 1 176 ? 19.578 24.625 -5.652 1 98.06 176 THR A CA 1
ATOM 1373 C C . THR A 1 176 ? 18.438 25.625 -5.371 1 98.06 176 THR A C 1
ATOM 1375 O O . THR A 1 176 ? 18.688 26.812 -5.18 1 98.06 176 THR A O 1
ATOM 1378 N N . LEU A 1 177 ? 17.234 25.109 -5.332 1 97.5 177 LEU A N 1
ATOM 1379 C CA . LEU A 1 177 ? 16.078 25.953 -5.039 1 97.5 177 LEU A CA 1
ATOM 1380 C C . LEU A 1 177 ? 16.219 26.625 -3.678 1 97.5 177 LEU A C 1
ATOM 1382 O O . LEU A 1 177 ? 15.969 27.828 -3.545 1 97.5 177 LEU A O 1
ATOM 1386 N N . LEU A 1 178 ? 16.594 25.875 -2.68 1 97.38 178 LEU A N 1
ATOM 1387 C CA . LEU A 1 178 ? 16.781 26.422 -1.341 1 97.38 178 LEU A CA 1
ATOM 1388 C C . LEU A 1 178 ? 17.891 27.469 -1.338 1 97.38 178 LEU A C 1
ATOM 1390 O O . LEU A 1 178 ? 17.75 28.531 -0.723 1 97.38 178 LEU A O 1
ATOM 1394 N N . ILE A 1 179 ? 18.953 27.234 -2.043 1 96.19 179 ILE A N 1
ATOM 1395 C CA . ILE A 1 179 ? 20.078 28.156 -2.125 1 96.19 179 ILE A CA 1
ATOM 1396 C C . ILE A 1 179 ? 19.641 29.438 -2.826 1 96.19 179 ILE A C 1
ATOM 1398 O O . ILE A 1 179 ? 19.984 30.531 -2.379 1 96.19 179 ILE A O 1
ATOM 1402 N N . GLN A 1 180 ? 18.906 29.281 -3.855 1 94.94 180 GLN A N 1
ATOM 1403 C CA . GLN A 1 180 ? 18.422 30.422 -4.617 1 94.94 180 GLN A CA 1
ATOM 1404 C C . GLN A 1 180 ? 17.469 31.281 -3.783 1 94.94 180 GLN A C 1
ATOM 1406 O O . GLN A 1 180 ? 17.359 32.5 -4 1 94.94 180 GLN A O 1
ATOM 1411 N N . LYS A 1 181 ? 16.844 30.703 -2.836 1 94.19 181 LYS A N 1
ATOM 1412 C CA . LYS A 1 181 ? 15.945 31.422 -1.933 1 94.19 181 LYS A CA 1
ATOM 1413 C C . LYS A 1 181 ? 16.734 32.156 -0.852 1 94.19 181 LYS A C 1
ATOM 1415 O O . LYS A 1 181 ? 16.156 32.906 -0.068 1 94.19 181 LYS A O 1
ATOM 1420 N N . GLY A 1 182 ? 18.031 31.859 -0.766 1 93.19 182 GLY A N 1
ATOM 1421 C CA . GLY A 1 182 ? 18.891 32.625 0.119 1 93.19 182 GLY A CA 1
ATOM 1422 C C . GLY A 1 182 ? 19.484 31.797 1.25 1 93.19 182 GLY A C 1
ATOM 1423 O O . GLY A 1 182 ? 20.203 32.312 2.102 1 93.19 182 GLY A O 1
ATOM 1424 N N . PHE A 1 183 ? 19.172 30.484 1.223 1 92.94 183 PHE A N 1
ATOM 1425 C CA . PHE A 1 183 ? 19.719 29.641 2.273 1 92.94 183 PHE A CA 1
ATOM 1426 C C . PHE A 1 183 ? 21.109 29.141 1.906 1 92.94 183 PHE A C 1
ATOM 1428 O O . PHE A 1 183 ? 21.266 28.359 0.962 1 92.94 183 PHE A O 1
ATOM 1435 N N . GLU A 1 184 ? 22.078 29.547 2.623 1 88.19 184 GLU A N 1
ATOM 1436 C CA . GLU A 1 184 ? 23.453 29.156 2.332 1 88.19 184 GLU A CA 1
ATOM 1437 C C . GLU A 1 184 ? 23.828 27.875 3.068 1 88.19 184 GLU A C 1
ATOM 1439 O O . GLU A 1 184 ? 24.828 27.219 2.725 1 88.19 184 GLU A O 1
ATOM 1444 N N . LYS A 1 185 ? 23.125 27.625 4.055 1 92 185 LYS A N 1
ATOM 1445 C CA . LYS A 1 185 ? 23.344 26.406 4.824 1 92 185 LYS A CA 1
ATOM 1446 C C . LYS A 1 185 ? 22.125 25.5 4.793 1 92 185 LYS A C 1
ATOM 1448 O O . LYS A 1 185 ? 21.078 25.828 5.367 1 92 185 LYS A O 1
ATOM 1453 N N . VAL A 1 186 ? 22.328 24.406 4.109 1 96.19 186 VAL A N 1
ATOM 1454 C CA . VAL A 1 186 ? 21.219 23.469 3.957 1 96.19 186 VAL A CA 1
ATOM 1455 C C . VAL A 1 186 ? 21.562 22.141 4.629 1 96.19 186 VAL A C 1
ATOM 1457 O O . VAL A 1 186 ? 22.516 21.469 4.234 1 96.19 186 VAL A O 1
ATOM 1460 N N . LEU A 1 187 ? 20.812 21.812 5.695 1 97.81 187 LEU A N 1
ATOM 1461 C CA . LEU A 1 187 ? 20.969 20.484 6.305 1 97.81 187 LEU A CA 1
ATOM 1462 C C . LEU A 1 187 ? 20.344 19.406 5.422 1 97.81 187 LEU A C 1
ATOM 1464 O O . LEU A 1 187 ? 19.344 19.656 4.75 1 97.81 187 LEU A O 1
ATOM 1468 N N . PHE A 1 188 ? 20.984 18.234 5.465 1 98.44 188 PHE A N 1
ATOM 1469 C CA . PHE A 1 188 ? 20.5 17.141 4.641 1 98.44 188 PHE A CA 1
ATOM 1470 C C . PHE A 1 188 ? 20.266 15.891 5.488 1 98.44 188 PHE A C 1
ATOM 1472 O O . PHE A 1 188 ? 21.203 15.367 6.105 1 98.44 188 PHE A O 1
ATOM 1479 N N . LEU A 1 189 ? 19 15.484 5.562 1 98.62 189 LEU A N 1
ATOM 1480 C CA . LEU A 1 189 ? 18.641 14.188 6.137 1 98.62 189 LEU A CA 1
ATOM 1481 C C . LEU A 1 189 ? 18.531 13.125 5.047 1 98.62 189 LEU A C 1
ATOM 1483 O O . LEU A 1 189 ? 17.5 13 4.402 1 98.62 189 LEU A O 1
ATOM 1487 N N . ASN A 1 190 ? 19.547 12.312 4.863 1 98.38 190 ASN A N 1
ATOM 1488 C CA . ASN A 1 190 ? 19.641 11.312 3.809 1 98.38 190 ASN A CA 1
ATOM 1489 C C . ASN A 1 190 ? 19.328 9.914 4.34 1 98.38 190 ASN A C 1
ATOM 1491 O O . ASN A 1 190 ? 19 9.75 5.516 1 98.38 190 ASN A O 1
ATOM 1495 N N . GLY A 1 191 ? 19.219 8.961 3.408 1 96.69 191 GLY A N 1
ATOM 1496 C CA . GLY A 1 191 ? 19.062 7.559 3.764 1 96.69 191 GLY A CA 1
ATOM 1497 C C . GLY A 1 191 ? 20.375 6.797 3.762 1 96.69 191 GLY A C 1
ATOM 1498 O O . GLY A 1 191 ? 21.453 7.383 3.557 1 96.69 191 GLY A O 1
ATOM 1499 N N . PRO A 1 192 ? 20.281 5.473 3.961 1 94.75 192 PRO A N 1
ATOM 1500 C CA . PRO A 1 192 ? 21.484 4.645 4.02 1 94.75 192 PRO A CA 1
ATOM 1501 C C . PRO A 1 192 ? 22.219 4.562 2.68 1 94.75 192 PRO A C 1
ATOM 1503 O O . PRO A 1 192 ? 21.562 4.488 1.63 1 94.75 192 PRO A O 1
ATOM 1506 N N . MET A 1 193 ? 23.484 4.43 2.748 1 93.94 193 MET A N 1
ATOM 1507 C CA . MET A 1 193 ? 24.328 4.492 1.554 1 93.94 193 MET A CA 1
ATOM 1508 C C . MET A 1 193 ? 24.344 3.146 0.833 1 93.94 193 MET A C 1
ATOM 1510 O O . MET A 1 193 ? 24.844 3.045 -0.29 1 93.94 193 MET A O 1
ATOM 1514 N N . GLU A 1 194 ? 23.719 2.135 1.422 1 91.25 194 GLU A N 1
ATOM 1515 C CA . GLU A 1 194 ? 23.578 0.847 0.749 1 91.25 194 GLU A CA 1
ATOM 1516 C C . GLU A 1 194 ? 22.609 0.942 -0.425 1 91.25 194 GLU A C 1
ATOM 1518 O O . GLU A 1 194 ? 22.578 0.062 -1.288 1 91.25 194 GLU A O 1
ATOM 1523 N N . TYR A 1 195 ? 21.906 1.95 -0.421 1 93.62 195 TYR A N 1
ATOM 1524 C CA . TYR A 1 195 ? 20.984 2.211 -1.525 1 93.62 195 TYR A CA 1
ATOM 1525 C C . TYR A 1 195 ? 21.578 3.229 -2.494 1 93.62 195 TYR A C 1
ATOM 1527 O O . TYR A 1 195 ? 22.031 4.297 -2.082 1 93.62 195 TYR A O 1
ATOM 1535 N N . SER A 1 196 ? 21.562 2.914 -3.719 1 96.44 196 SER A N 1
ATOM 1536 C CA . SER A 1 196 ? 22.141 3.785 -4.73 1 96.44 196 SER A CA 1
ATOM 1537 C C . SER A 1 196 ? 21.422 5.129 -4.789 1 96.44 196 SER A C 1
ATOM 1539 O O . SER A 1 196 ? 22.047 6.152 -5.09 1 96.44 196 SER A O 1
ATOM 1541 N N . ASN A 1 197 ? 20.125 5.137 -4.523 1 96.62 197 ASN A N 1
ATOM 1542 C CA . ASN A 1 197 ? 19.375 6.387 -4.547 1 96.62 197 ASN A CA 1
ATOM 1543 C C . ASN A 1 197 ? 19.875 7.363 -3.492 1 96.62 197 ASN A C 1
ATOM 1545 O O . ASN A 1 197 ? 19.906 8.578 -3.719 1 96.62 197 ASN A O 1
ATOM 1549 N N . SER A 1 198 ? 20.266 6.887 -2.332 1 97.44 198 SER A N 1
ATOM 1550 C CA . SER A 1 198 ? 20.859 7.742 -1.306 1 97.44 198 SER A CA 1
ATOM 1551 C C . SER A 1 198 ? 22.156 8.359 -1.787 1 97.44 198 SER A C 1
ATOM 1553 O O . SER A 1 198 ? 22.422 9.547 -1.549 1 97.44 198 SER A O 1
ATOM 1555 N N . ALA A 1 199 ? 22.953 7.555 -2.438 1 97.62 199 ALA A N 1
ATOM 1556 C CA . ALA A 1 199 ? 24.219 8.039 -2.98 1 97.62 199 ALA A CA 1
ATOM 1557 C C . ALA A 1 199 ? 23.984 9.102 -4.055 1 97.62 199 ALA A C 1
ATOM 1559 O O . ALA A 1 199 ? 24.672 10.125 -4.086 1 97.62 199 ALA A O 1
ATOM 1560 N N . ASP A 1 200 ? 23.078 8.852 -4.895 1 98.25 200 ASP A N 1
ATOM 1561 C CA . ASP A 1 200 ? 22.719 9.797 -5.949 1 98.25 200 ASP A CA 1
ATOM 1562 C C . ASP A 1 200 ? 22.234 11.125 -5.359 1 98.25 200 ASP A C 1
ATOM 1564 O O . ASP A 1 200 ? 22.641 12.195 -5.824 1 98.25 200 ASP A O 1
ATOM 1568 N N . ARG A 1 201 ? 21.375 11.031 -4.359 1 98.62 201 ARG A N 1
ATOM 1569 C CA . ARG A 1 201 ? 20.859 12.234 -3.723 1 98.62 201 ARG A CA 1
ATOM 1570 C C . ARG A 1 201 ? 21.984 13.031 -3.055 1 98.62 201 ARG A C 1
ATOM 1572 O O . ARG A 1 201 ? 22 14.258 -3.135 1 98.62 201 ARG A O 1
ATOM 1579 N N . LEU A 1 202 ? 22.859 12.312 -2.438 1 98.62 202 LEU A N 1
ATOM 1580 C CA . LEU A 1 202 ? 24.016 12.984 -1.831 1 98.62 202 LEU A CA 1
ATOM 1581 C C . LEU A 1 202 ? 24.844 13.688 -2.891 1 98.62 202 LEU A C 1
ATOM 1583 O O . LEU A 1 202 ? 25.266 14.836 -2.699 1 98.62 202 LEU A O 1
ATOM 1587 N N . ALA A 1 203 ? 25.109 13 -3.971 1 98.44 203 ALA A N 1
ATOM 1588 C CA . ALA A 1 203 ? 25.906 13.578 -5.051 1 98.44 203 ALA A CA 1
ATOM 1589 C C . ALA A 1 203 ? 25.25 14.836 -5.602 1 98.44 203 ALA A C 1
ATOM 1591 O O . ALA A 1 203 ? 25.922 15.836 -5.867 1 98.44 203 ALA A O 1
ATOM 1592 N N . GLY A 1 204 ? 23.922 14.773 -5.785 1 98.75 204 GLY A N 1
ATOM 1593 C CA . GLY A 1 204 ? 23.203 15.953 -6.23 1 98.75 204 GLY A CA 1
ATOM 1594 C C . GLY A 1 204 ? 23.266 17.109 -5.246 1 98.75 204 GLY A C 1
ATOM 1595 O O . GLY A 1 204 ? 23.453 18.25 -5.648 1 98.75 204 GLY A O 1
ATOM 1596 N N . TYR A 1 205 ? 23.141 16.766 -3.98 1 98.62 205 TYR A N 1
ATOM 1597 C CA . TYR A 1 205 ? 23.281 17.734 -2.904 1 98.62 205 TYR A CA 1
ATOM 1598 C C . TYR A 1 205 ? 24.641 18.406 -2.951 1 98.62 205 TYR A C 1
ATOM 1600 O O . TYR A 1 205 ? 24.734 19.641 -2.943 1 98.62 205 TYR A O 1
ATOM 1608 N N . GLN A 1 206 ? 25.672 17.656 -3.037 1 98.5 206 GLN A N 1
ATOM 1609 C CA . GLN A 1 206 ? 27.047 18.156 -3.055 1 98.5 206 GLN A CA 1
ATOM 1610 C C . GLN A 1 206 ? 27.297 19.047 -4.27 1 98.5 206 GLN A C 1
ATOM 1612 O O . GLN A 1 206 ? 27.938 20.094 -4.156 1 98.5 206 GLN A O 1
ATOM 1617 N N . ASN A 1 207 ? 26.797 18.625 -5.352 1 98.38 207 ASN A N 1
ATOM 1618 C CA . ASN A 1 207 ? 27.016 19.406 -6.566 1 98.38 207 ASN A CA 1
ATOM 1619 C C . ASN A 1 207 ? 26.297 20.75 -6.504 1 98.38 207 ASN A C 1
ATOM 1621 O O . ASN A 1 207 ? 26.797 21.75 -7.004 1 98.38 207 ASN A O 1
ATOM 1625 N N . ALA A 1 208 ? 25.062 20.75 -5.961 1 98.44 208 ALA A N 1
ATOM 1626 C CA . ALA A 1 208 ? 24.344 22.016 -5.789 1 98.44 208 ALA A CA 1
ATOM 1627 C C . ALA A 1 208 ? 25.141 23 -4.945 1 98.44 208 ALA A C 1
ATOM 1629 O O . ALA A 1 208 ? 25.25 24.172 -5.289 1 98.44 208 ALA A O 1
ATOM 1630 N N . LEU A 1 209 ? 25.734 22.531 -3.85 1 97.75 209 LEU A N 1
ATOM 1631 C CA . LEU A 1 209 ? 26.578 23.359 -3.004 1 97.75 209 LEU A CA 1
ATOM 1632 C C . LEU A 1 209 ? 27.781 23.875 -3.779 1 97.75 209 LEU A C 1
ATOM 1634 O O . LEU A 1 209 ? 28.078 25.078 -3.76 1 97.75 209 LEU A O 1
ATOM 1638 N N . SER A 1 210 ? 28.406 22.953 -4.453 1 97.81 210 SER A N 1
ATOM 1639 C CA . SER A 1 210 ? 29.609 23.266 -5.199 1 97.81 210 SER A CA 1
ATOM 1640 C C . SER A 1 210 ? 29.344 24.359 -6.238 1 97.81 210 SER A C 1
ATOM 1642 O O . SER A 1 210 ? 30.094 25.328 -6.324 1 97.81 210 SER A O 1
ATOM 1644 N N . LYS A 1 211 ? 28.328 24.234 -6.996 1 97.62 211 LYS A N 1
ATOM 1645 C CA . LYS A 1 211 ? 28 25.172 -8.055 1 97.62 211 LYS A CA 1
ATOM 1646 C C . LYS A 1 211 ? 27.672 26.547 -7.484 1 97.62 211 LYS A C 1
ATOM 1648 O O . LYS A 1 211 ? 27.875 27.562 -8.148 1 97.62 211 LYS A O 1
ATOM 1653 N N . ALA A 1 212 ? 27.219 26.578 -6.285 1 97.06 212 ALA A N 1
ATOM 1654 C CA . ALA A 1 212 ? 26.875 27.844 -5.633 1 97.06 212 ALA A CA 1
ATOM 1655 C C . ALA A 1 212 ? 28.062 28.406 -4.863 1 97.06 212 ALA A C 1
ATOM 1657 O O . ALA A 1 212 ? 27.953 29.469 -4.242 1 97.06 212 ALA A O 1
ATOM 1658 N N . GLY A 1 213 ? 29.125 27.688 -4.844 1 96.88 213 GLY A N 1
ATOM 1659 C CA . GLY A 1 213 ? 30.312 28.125 -4.133 1 96.88 213 GLY A CA 1
ATOM 1660 C C . GLY A 1 213 ? 30.219 27.922 -2.633 1 96.88 213 GLY A C 1
ATOM 1661 O O . GLY A 1 213 ? 30.906 28.594 -1.864 1 96.88 213 GLY A O 1
ATOM 1662 N N . ILE A 1 214 ? 29.328 27.094 -2.182 1 96.06 214 ILE A N 1
ATOM 1663 C CA . ILE A 1 214 ? 29.156 26.797 -0.764 1 96.06 214 ILE A CA 1
ATOM 1664 C C . ILE A 1 214 ? 29.969 25.562 -0.394 1 96.06 214 ILE A C 1
ATOM 1666 O O . ILE A 1 214 ? 29.891 24.531 -1.086 1 96.06 214 ILE A O 1
ATOM 1670 N N . ARG A 1 215 ? 30.703 25.656 0.645 1 94.44 215 ARG A N 1
ATOM 1671 C CA . ARG A 1 215 ? 31.547 24.547 1.074 1 94.44 215 ARG A CA 1
ATOM 1672 C C . ARG A 1 215 ? 30.703 23.422 1.661 1 94.44 215 ARG A C 1
ATOM 1674 O O . ARG A 1 215 ? 29.812 23.656 2.486 1 94.44 215 ARG A O 1
ATOM 1681 N N . TYR A 1 216 ? 30.984 22.234 1.209 1 93.75 216 TYR A N 1
ATOM 1682 C CA . TYR A 1 216 ? 30.375 21.047 1.779 1 93.75 216 TYR A CA 1
ATOM 1683 C C . TYR A 1 216 ? 30.938 20.75 3.168 1 93.75 216 TYR A C 1
ATOM 1685 O O . TYR A 1 216 ? 32.156 20.766 3.371 1 93.75 216 TYR A O 1
ATOM 1693 N N . VAL A 1 217 ? 30.078 20.547 4.152 1 93.5 217 VAL A N 1
ATOM 1694 C CA . VAL A 1 217 ? 30.453 20.203 5.523 1 93.5 217 VAL A CA 1
ATOM 1695 C C . VAL A 1 217 ? 29.75 18.922 5.945 1 93.5 217 VAL A C 1
ATOM 1697 O O . VAL A 1 217 ? 28.531 18.828 5.926 1 93.5 217 VAL A O 1
ATOM 1700 N N . SER A 1 218 ? 30.5 17.906 6.367 1 94.25 218 SER A N 1
ATOM 1701 C CA . SER A 1 218 ? 29.953 16.594 6.703 1 94.25 218 SER A CA 1
ATOM 1702 C C . SER A 1 218 ? 29 16.688 7.891 1 94.25 218 SER A C 1
ATOM 1704 O O . SER A 1 218 ? 28.062 15.891 8 1 94.25 218 SER A O 1
ATOM 1706 N N . GLU A 1 219 ? 29.156 17.75 8.734 1 92.56 219 GLU A N 1
ATOM 1707 C CA . GLU A 1 219 ? 28.328 17.906 9.922 1 92.56 219 GLU A CA 1
ATOM 1708 C C . GLU A 1 219 ? 26.891 18.297 9.562 1 92.56 219 GLU A C 1
ATOM 1710 O O . GLU A 1 219 ? 26 18.219 10.398 1 92.56 219 GLU A O 1
ATOM 1715 N N . TRP A 1 220 ? 26.734 18.672 8.273 1 93.69 220 TRP A N 1
ATOM 1716 C CA . TRP A 1 220 ? 25.406 19.078 7.812 1 93.69 220 TRP A CA 1
ATOM 1717 C C . TRP A 1 220 ? 24.594 17.859 7.344 1 93.69 220 TRP A C 1
ATOM 1719 O O . TRP A 1 220 ? 23.422 18 6.996 1 93.69 220 TRP A O 1
ATOM 1729 N N . ILE A 1 221 ? 25.25 16.672 7.359 1 97.06 221 ILE A N 1
ATOM 1730 C CA . ILE A 1 221 ? 24.609 15.469 6.816 1 97.06 221 ILE A CA 1
ATOM 1731 C C . ILE A 1 221 ? 24.125 14.578 7.957 1 97.06 221 ILE A C 1
ATOM 1733 O O . ILE A 1 221 ? 24.922 14.195 8.828 1 97.06 221 ILE A O 1
ATOM 1737 N N . PHE A 1 222 ? 22.906 14.273 7.953 1 97.94 222 PHE A N 1
ATOM 1738 C CA . PHE A 1 222 ? 22.297 13.344 8.883 1 97.94 222 PHE A CA 1
ATOM 1739 C C . PHE A 1 222 ? 21.75 12.125 8.148 1 97.94 222 PHE A C 1
ATOM 1741 O O . PHE A 1 222 ? 21.516 12.172 6.941 1 97.94 222 PHE A O 1
ATOM 1748 N N . GLU A 1 223 ? 21.656 11.023 8.859 1 97.44 223 GLU A N 1
ATOM 1749 C CA . GLU A 1 223 ? 21.219 9.789 8.219 1 97.44 223 GLU A CA 1
ATOM 1750 C C . GLU A 1 223 ? 20 9.195 8.93 1 97.44 223 GLU A C 1
ATOM 1752 O O . GLU A 1 223 ? 20 9.055 10.148 1 97.44 223 GLU A O 1
ATOM 1757 N N . GLY A 1 224 ? 18.969 8.992 8.18 1 96.56 224 GLY A N 1
ATOM 1758 C CA . GLY A 1 224 ? 17.828 8.188 8.602 1 96.56 224 GLY A CA 1
ATOM 1759 C C . GLY A 1 224 ? 17.688 6.891 7.828 1 96.56 224 GLY A C 1
ATOM 1760 O O . GLY A 1 224 ? 18.625 6.465 7.152 1 96.56 224 GLY A O 1
ATOM 1761 N N . ASN A 1 225 ? 16.531 6.207 8.016 1 92.25 225 ASN A N 1
ATOM 1762 C CA . ASN A 1 225 ? 16.312 4.941 7.324 1 92.25 225 ASN A CA 1
ATOM 1763 C C . ASN A 1 225 ? 15.055 4.98 6.465 1 92.25 225 ASN A C 1
ATOM 1765 O O . ASN A 1 225 ? 14.391 3.961 6.289 1 92.25 225 ASN A O 1
ATOM 1769 N N . TYR A 1 226 ? 14.602 6.191 6.078 1 91.62 226 TYR A N 1
ATOM 1770 C CA . TYR A 1 226 ? 13.477 6.477 5.199 1 91.62 226 TYR A CA 1
ATOM 1771 C C . TYR A 1 226 ? 12.148 6.277 5.922 1 91.62 226 TYR A C 1
ATOM 1773 O O . TYR A 1 226 ? 11.078 6.367 5.312 1 91.62 226 TYR A O 1
ATOM 1781 N N . SER A 1 227 ? 12.219 6.031 7.23 1 89.25 227 SER A N 1
ATOM 1782 C CA . SER A 1 227 ? 11 5.891 8.016 1 89.25 227 SER A CA 1
ATOM 1783 C C . SER A 1 227 ? 10.625 7.203 8.695 1 89.25 227 SER A C 1
ATOM 1785 O O . SER A 1 227 ? 11.484 8.062 8.914 1 89.25 227 SER A O 1
ATOM 1787 N N . ARG A 1 228 ? 9.391 7.301 8.992 1 88.38 228 ARG A N 1
ATOM 1788 C CA . ARG A 1 228 ? 8.93 8.453 9.758 1 88.38 228 ARG A CA 1
ATOM 1789 C C . ARG A 1 228 ? 9.617 8.523 11.117 1 88.38 228 ARG A C 1
ATOM 1791 O O . ARG A 1 228 ? 10.016 9.602 11.562 1 88.38 228 ARG A O 1
ATOM 1798 N N . LYS A 1 229 ? 9.773 7.371 11.758 1 89.38 229 LYS A N 1
ATOM 1799 C CA . LYS A 1 229 ? 10.414 7.289 13.07 1 89.38 229 LYS A CA 1
ATOM 1800 C C . LYS A 1 229 ? 11.844 7.816 13.023 1 89.38 229 LYS A C 1
ATOM 1802 O O . LYS A 1 229 ? 12.266 8.555 13.914 1 89.38 229 LYS A O 1
ATOM 1807 N N . SER A 1 230 ? 12.531 7.453 12.039 1 94.5 230 SER A N 1
ATOM 1808 C CA . SER A 1 230 ? 13.914 7.91 11.945 1 94.5 230 SER A CA 1
ATOM 1809 C C . SER A 1 230 ? 13.984 9.422 11.719 1 94.5 230 SER A C 1
ATOM 1811 O O . SER A 1 230 ? 14.906 10.086 12.195 1 94.5 230 SER A O 1
ATOM 1813 N N . GLY A 1 231 ? 13.031 10.008 10.977 1 96.19 231 GLY A N 1
ATOM 1814 C CA . GLY A 1 231 ? 12.938 11.453 10.836 1 96.19 231 GLY A CA 1
ATOM 1815 C C . GLY A 1 231 ? 12.664 12.164 12.141 1 96.19 231 GLY A C 1
ATOM 1816 O O . GLY A 1 231 ? 13.297 13.18 12.445 1 96.19 231 GLY A O 1
ATOM 1817 N N . PHE A 1 232 ? 11.789 11.562 12.875 1 94.69 232 PHE A N 1
ATOM 1818 C CA . PHE A 1 232 ? 11.469 12.109 14.18 1 94.69 232 PHE A CA 1
ATOM 1819 C C . PHE A 1 232 ? 12.695 12.109 15.086 1 94.69 232 PHE A C 1
ATOM 1821 O O . PHE A 1 232 ? 12.969 13.102 15.766 1 94.69 232 PHE A O 1
ATOM 1828 N N . GLN A 1 233 ? 13.391 11.047 15.039 1 96.69 233 GLN A N 1
ATOM 1829 C CA . GLN A 1 233 ? 14.578 10.906 15.875 1 96.69 233 GLN A CA 1
ATOM 1830 C C . GLN A 1 233 ? 15.672 11.875 15.43 1 96.69 233 GLN A C 1
ATOM 1832 O O . GLN A 1 233 ? 16.406 12.414 16.266 1 96.69 233 GLN A O 1
ATOM 1837 N N . ALA A 1 234 ? 15.758 12.117 14.195 1 97.5 234 ALA A N 1
ATOM 1838 C CA . ALA A 1 234 ? 16.766 13.023 13.648 1 97.5 234 ALA A CA 1
ATOM 1839 C C . ALA A 1 234 ? 16.516 14.461 14.109 1 97.5 234 ALA A C 1
ATOM 1841 O O . ALA A 1 234 ? 17.453 15.273 14.156 1 97.5 234 ALA A O 1
ATOM 1842 N N . ALA A 1 235 ? 15.297 14.781 14.398 1 96.81 235 ALA A N 1
ATOM 1843 C CA . ALA A 1 235 ? 14.922 16.125 14.82 1 96.81 235 ALA A CA 1
ATOM 1844 C C . ALA A 1 235 ? 15.68 16.547 16.078 1 96.81 235 ALA A C 1
ATOM 1846 O O . ALA A 1 235 ? 16 17.719 16.25 1 96.81 235 ALA A O 1
ATOM 1847 N N . GLU A 1 236 ? 15.914 15.562 16.906 1 95.44 236 GLU A N 1
ATOM 1848 C CA . GLU A 1 236 ? 16.625 15.867 18.156 1 95.44 236 GLU A CA 1
ATOM 1849 C C . GLU A 1 236 ? 17.984 16.484 17.859 1 95.44 236 GLU A C 1
ATOM 1851 O O . GLU A 1 236 ? 18.328 17.547 18.422 1 95.44 236 GLU A O 1
ATOM 1856 N N . LYS A 1 237 ? 18.719 15.906 17.047 1 94.88 237 LYS A N 1
ATOM 1857 C CA . LYS A 1 237 ? 20.047 16.391 16.703 1 94.88 237 LYS A CA 1
ATOM 1858 C C . LYS A 1 237 ? 19.984 17.609 15.797 1 94.88 237 LYS A C 1
ATOM 1860 O O . LYS A 1 237 ? 20.719 18.578 15.984 1 94.88 237 LYS A O 1
ATOM 1865 N N . MET A 1 238 ? 19.109 17.656 14.891 1 95.38 238 MET A N 1
ATOM 1866 C CA . MET A 1 238 ? 19.016 18.719 13.891 1 95.38 238 MET A CA 1
ATOM 1867 C C . MET A 1 238 ? 18.469 20 14.516 1 95.38 238 MET A C 1
ATOM 1869 O O . MET A 1 238 ? 18.75 21.094 14.023 1 95.38 238 MET A O 1
ATOM 1873 N N . GLY A 1 239 ? 17.688 19.797 15.547 1 93.5 239 GLY A N 1
ATOM 1874 C CA . GLY A 1 239 ? 17.141 20.953 16.25 1 93.5 239 GLY A CA 1
ATOM 1875 C C . GLY A 1 239 ? 18.219 21.906 16.75 1 93.5 239 GLY A C 1
ATOM 1876 O O . GLY A 1 239 ? 17.984 23.109 16.844 1 93.5 239 GLY A O 1
ATOM 1877 N N . GLU A 1 240 ? 19.359 21.375 17.016 1 91.25 240 GLU A N 1
ATOM 1878 C CA . GLU A 1 240 ? 20.484 22.172 17.5 1 91.25 240 GLU A CA 1
ATOM 1879 C C . GLU A 1 240 ? 21.016 23.094 16.391 1 91.25 240 GLU A C 1
ATOM 1881 O O . GLU A 1 240 ? 21.641 24.109 16.688 1 91.25 240 GLU A O 1
ATOM 1886 N N . PHE A 1 241 ? 20.688 22.734 15.172 1 91.56 241 PHE A N 1
ATOM 1887 C CA . PHE A 1 241 ? 21.266 23.438 14.031 1 91.56 241 PHE A CA 1
ATOM 1888 C C . PHE A 1 241 ? 20.234 24.344 13.367 1 91.56 241 PHE A C 1
ATOM 1890 O O . PHE A 1 241 ? 20.578 25.234 12.602 1 91.56 241 PHE A O 1
ATOM 1897 N N . ILE A 1 242 ? 18.984 24.172 13.625 1 89.5 242 ILE A N 1
ATOM 1898 C CA . ILE A 1 242 ? 17.906 24.672 12.781 1 89.5 242 ILE A CA 1
ATOM 1899 C C . ILE A 1 242 ? 17.859 26.188 12.852 1 89.5 242 ILE A C 1
ATOM 1901 O O . ILE A 1 242 ? 17.469 26.859 11.875 1 89.5 242 ILE A O 1
ATOM 1905 N N . THR A 1 243 ? 18.266 26.781 13.977 1 86.31 243 THR A N 1
ATOM 1906 C CA . THR A 1 243 ? 18.234 28.234 14.125 1 86.31 243 THR A CA 1
ATOM 1907 C C . THR A 1 243 ? 19.328 28.875 13.266 1 86.31 243 THR A C 1
ATOM 1909 O O . THR A 1 243 ? 19.109 29.953 12.68 1 86.31 243 THR A O 1
ATOM 1912 N N . ASP A 1 244 ? 20.375 28.25 13.164 1 86.06 244 ASP A N 1
ATOM 1913 C CA . ASP A 1 244 ? 21.5 28.75 12.391 1 86.06 244 ASP A CA 1
ATOM 1914 C C . ASP A 1 244 ? 21.406 28.312 10.93 1 86.06 244 ASP A C 1
ATOM 1916 O O . ASP A 1 244 ? 21.938 29 10.039 1 86.06 244 ASP A O 1
ATOM 1920 N N . TYR A 1 245 ? 20.719 27.219 10.781 1 81.81 245 TYR A N 1
ATOM 1921 C CA . TYR A 1 245 ? 20.578 26.609 9.461 1 81.81 245 TYR A CA 1
ATOM 1922 C C . TYR A 1 245 ? 19.109 26.328 9.148 1 81.81 245 TYR A C 1
ATOM 1924 O O . TYR A 1 245 ? 18.688 25.172 9.078 1 81.81 245 TYR A O 1
ATOM 1932 N N . PRO A 1 246 ? 18.406 27.375 8.734 1 90.25 246 PRO A N 1
ATOM 1933 C CA . PRO A 1 246 ? 16.938 27.25 8.672 1 90.25 246 PRO A CA 1
ATOM 1934 C C . PRO A 1 246 ? 16.453 26.672 7.344 1 90.25 246 PRO A C 1
ATOM 1936 O O . PRO A 1 246 ? 15.477 27.156 6.777 1 90.25 246 PRO A O 1
ATOM 1939 N N . ALA A 1 247 ? 17.281 25.719 6.746 1 96.25 247 ALA A N 1
ATOM 1940 C CA . ALA A 1 247 ? 16.859 25 5.547 1 96.25 247 ALA A CA 1
ATOM 1941 C C . ALA A 1 247 ? 17.25 23.516 5.621 1 96.25 247 ALA A C 1
ATOM 1943 O O . ALA A 1 247 ? 18.375 23.188 5.992 1 96.25 247 ALA A O 1
ATOM 1944 N N . VAL A 1 248 ? 16.312 22.672 5.328 1 98.06 248 VAL A N 1
ATOM 1945 C CA . VAL A 1 248 ? 16.516 21.234 5.41 1 98.06 248 VAL A CA 1
ATOM 1946 C C . VAL A 1 248 ? 16.047 20.562 4.121 1 98.06 248 VAL A C 1
ATOM 1948 O O . VAL A 1 248 ? 15.008 20.922 3.578 1 98.06 248 VAL A O 1
ATOM 1951 N N . PHE A 1 249 ? 16.859 19.703 3.611 1 98.56 249 PHE A N 1
ATOM 1952 C CA . PHE A 1 249 ? 16.5 18.75 2.561 1 98.56 249 PHE A CA 1
ATOM 1953 C C . PHE A 1 249 ? 16.438 17.328 3.107 1 98.56 249 PHE A C 1
ATOM 1955 O O . PHE A 1 249 ? 17.391 16.844 3.711 1 98.56 249 PHE A O 1
ATOM 1962 N N . ALA A 1 250 ? 15.258 16.703 2.998 1 98.75 250 ALA A N 1
ATOM 1963 C CA . ALA A 1 250 ? 15.086 15.328 3.475 1 98.75 250 ALA A CA 1
ATOM 1964 C C . ALA A 1 250 ? 15 14.344 2.309 1 98.75 250 ALA A C 1
ATOM 1966 O O . ALA A 1 250 ? 14.359 14.625 1.296 1 98.75 250 ALA A O 1
ATOM 1967 N N . GLY A 1 251 ? 15.562 13.203 2.516 1 98.31 251 GLY A N 1
ATOM 1968 C CA . GLY A 1 251 ? 15.703 12.203 1.467 1 98.31 251 GLY A CA 1
ATOM 1969 C C . GLY A 1 251 ? 14.391 11.555 1.083 1 98.31 251 GLY A C 1
ATOM 1970 O O . GLY A 1 251 ? 14.305 10.852 0.073 1 98.31 251 GLY A O 1
ATOM 1971 N N . ASN A 1 252 ? 13.32 11.695 1.844 1 96.81 252 ASN A N 1
ATOM 1972 C CA . ASN A 1 252 ? 11.969 11.328 1.459 1 96.81 252 ASN A CA 1
ATOM 1973 C C . ASN A 1 252 ? 10.922 12.023 2.332 1 96.81 252 ASN A C 1
ATOM 1975 O O . ASN A 1 252 ? 11.266 12.586 3.375 1 96.81 252 ASN A O 1
ATOM 1979 N N . ASP A 1 253 ? 9.742 11.977 1.887 1 95.25 253 ASP A N 1
ATOM 1980 C CA . ASP A 1 253 ? 8.656 12.68 2.568 1 95.25 253 ASP A CA 1
ATOM 1981 C C . ASP A 1 253 ? 8.391 12.078 3.945 1 95.25 253 ASP A C 1
ATOM 1983 O O . ASP A 1 253 ? 8.062 12.797 4.891 1 95.25 253 ASP A O 1
ATOM 1987 N N . ARG A 1 254 ? 8.523 10.773 4.078 1 91.5 254 ARG A N 1
ATOM 1988 C CA . ARG A 1 254 ? 8.258 10.125 5.355 1 91.5 254 ARG A CA 1
ATOM 1989 C C . ARG A 1 254 ? 9.18 10.656 6.449 1 91.5 254 ARG A C 1
ATOM 1991 O O . ARG A 1 254 ? 8.719 11.008 7.535 1 91.5 254 ARG A O 1
ATOM 1998 N N . MET A 1 255 ? 10.43 10.719 6.152 1 95 255 MET A N 1
ATOM 1999 C CA . MET A 1 255 ? 11.367 11.281 7.113 1 95 255 MET A CA 1
ATOM 2000 C C . MET A 1 255 ? 11.094 12.766 7.336 1 95 255 MET A C 1
ATOM 2002 O O . MET A 1 255 ? 11.195 13.258 8.461 1 95 255 MET A O 1
ATOM 2006 N N . ALA A 1 256 ? 10.758 13.477 6.266 1 96.81 256 ALA A N 1
ATOM 2007 C CA . ALA A 1 256 ? 10.438 14.891 6.371 1 96.81 256 ALA A CA 1
ATOM 2008 C C . ALA A 1 256 ? 9.281 15.125 7.336 1 96.81 256 ALA A C 1
ATOM 2010 O O . ALA A 1 256 ? 9.328 16.031 8.172 1 96.81 256 ALA A O 1
ATOM 2011 N N . ILE A 1 257 ? 8.297 14.281 7.203 1 92 257 ILE A N 1
ATOM 2012 C CA . ILE A 1 257 ? 7.129 14.398 8.062 1 92 257 ILE A CA 1
ATOM 2013 C C . ILE A 1 257 ? 7.52 14.109 9.508 1 92 257 ILE A C 1
ATOM 2015 O O . ILE A 1 257 ? 7.098 14.82 10.43 1 92 257 ILE A O 1
ATOM 2019 N N . GLY A 1 258 ? 8.305 13.055 9.703 1 92.88 258 GLY A N 1
ATOM 2020 C CA . GLY A 1 258 ? 8.836 12.805 11.031 1 92.88 258 GLY A CA 1
ATOM 2021 C C . GLY A 1 258 ? 9.625 13.977 11.586 1 92.88 258 GLY A C 1
ATOM 2022 O O . GLY A 1 258 ? 9.484 14.32 12.766 1 92.88 258 GLY A O 1
ATOM 2023 N N . LEU A 1 259 ? 10.383 14.578 10.789 1 96 259 LEU A N 1
ATOM 2024 C CA . LEU A 1 259 ? 11.18 15.742 11.164 1 96 259 LEU A CA 1
ATOM 2025 C C . LEU A 1 259 ? 10.289 16.906 11.57 1 96 259 LEU A C 1
ATOM 2027 O O . LEU A 1 259 ? 10.539 17.562 12.586 1 96 259 LEU A O 1
ATOM 2031 N N . ILE A 1 260 ? 9.305 17.188 10.773 1 93.38 260 ILE A N 1
ATOM 2032 C CA . ILE A 1 260 ? 8.344 18.25 11.086 1 93.38 260 ILE A CA 1
ATOM 2033 C C . ILE A 1 260 ? 7.766 18.016 12.477 1 93.38 260 ILE A C 1
ATOM 2035 O O . ILE A 1 260 ? 7.711 18.938 13.289 1 93.38 260 ILE A O 1
ATOM 2039 N N . GLN A 1 261 ? 7.375 16.812 12.75 1 88.75 261 GLN A N 1
ATOM 2040 C CA . GLN A 1 261 ? 6.773 16.5 14.039 1 88.75 261 GLN A CA 1
ATOM 2041 C C . GLN A 1 261 ? 7.77 16.703 15.18 1 88.75 261 GLN A C 1
ATOM 2043 O O . GLN A 1 261 ? 7.438 17.328 16.188 1 88.75 261 GLN A O 1
ATOM 2048 N N . GLY A 1 262 ? 8.945 16.156 15.023 1 93.12 262 GLY A N 1
ATOM 2049 C CA . GLY A 1 262 ? 9.969 16.297 16.047 1 93.12 262 GLY A CA 1
ATOM 2050 C C . GLY A 1 262 ? 10.375 17.734 16.297 1 93.12 262 GLY A C 1
ATOM 2051 O O . GLY A 1 262 ? 10.516 18.156 17.438 1 93.12 262 GLY A O 1
ATOM 2052 N N . LEU A 1 263 ? 10.562 18.562 15.273 1 94.31 263 LEU A N 1
ATOM 2053 C CA . LEU A 1 263 ? 10.977 19.953 15.406 1 94.31 263 LEU A CA 1
ATOM 2054 C C . LEU A 1 263 ? 9.844 20.812 15.953 1 94.31 263 LEU A C 1
ATOM 2056 O O . LEU A 1 263 ? 10.086 21.766 16.688 1 94.31 263 LEU A O 1
ATOM 2060 N N . SER A 1 264 ? 8.656 20.422 15.578 1 90.56 264 SER A N 1
ATOM 2061 C CA . SER A 1 264 ? 7.508 21.125 16.141 1 90.56 264 SER A CA 1
ATOM 2062 C C . SER A 1 264 ? 7.477 21 17.656 1 90.56 264 SER A C 1
ATOM 2064 O O . SER A 1 264 ? 7.137 21.969 18.344 1 90.56 264 SER A O 1
ATOM 2066 N N . GLN A 1 265 ? 7.816 19.906 18.156 1 89 265 GLN A N 1
ATOM 2067 C CA . GLN A 1 265 ? 7.863 19.688 19.594 1 89 265 GLN A CA 1
ATOM 2068 C C . GLN A 1 265 ? 8.93 20.562 20.25 1 89 265 GLN A C 1
ATOM 2070 O O . GLN A 1 265 ? 8.867 20.828 21.453 1 89 265 GLN A O 1
ATOM 2075 N N . GLN A 1 266 ? 9.82 21 19.484 1 93.56 266 GLN A N 1
ATOM 2076 C CA . GLN A 1 266 ? 10.883 21.859 19.969 1 93.56 266 GLN A CA 1
ATOM 2077 C C . GLN A 1 266 ? 10.547 23.328 19.719 1 93.56 266 GLN A C 1
ATOM 2079 O O . GLN A 1 266 ? 11.359 24.219 20.016 1 93.56 266 GLN A O 1
ATOM 2084 N N . GLY A 1 267 ? 9.398 23.547 19.094 1 91.19 267 GLY A N 1
ATOM 2085 C CA . GLY A 1 267 ? 8.914 24.922 18.922 1 91.19 267 GLY A CA 1
ATOM 2086 C C . GLY A 1 267 ? 9.219 25.484 17.547 1 91.19 267 GLY A C 1
ATOM 2087 O O . GLY A 1 267 ? 9.039 26.688 17.328 1 91.19 267 GLY A O 1
ATOM 2088 N N . TYR A 1 268 ? 9.719 24.672 16.578 1 93.44 268 TYR A N 1
ATOM 2089 C CA . TYR A 1 268 ? 10.062 25.141 15.25 1 93.44 268 TYR A CA 1
ATOM 2090 C C . TYR A 1 268 ? 9.016 24.703 14.234 1 93.44 268 TYR A C 1
ATOM 2092 O O . TYR A 1 268 ? 8.625 23.531 14.203 1 93.44 268 TYR A O 1
ATOM 2100 N N . GLN A 1 269 ? 8.625 25.594 13.391 1 91 269 GLN A N 1
ATOM 2101 C CA . GLN A 1 269 ? 7.617 25.297 12.375 1 91 269 GLN A CA 1
ATOM 2102 C C . GLN A 1 269 ? 8.195 25.406 10.969 1 91 269 GLN A C 1
ATOM 2104 O O . GLN A 1 269 ? 8.812 26.422 10.633 1 91 269 GLN A O 1
ATOM 2109 N N . ALA A 1 270 ? 7.93 24.344 10.203 1 93.69 270 ALA A N 1
ATOM 2110 C CA . ALA A 1 270 ? 8.359 24.391 8.812 1 93.69 270 ALA A CA 1
ATOM 2111 C C . ALA A 1 270 ? 7.629 25.484 8.047 1 93.69 270 ALA A C 1
ATOM 2113 O O . ALA A 1 270 ? 6.43 25.703 8.234 1 93.69 270 ALA A O 1
ATOM 2114 N N . GLY A 1 271 ? 8.391 26.125 7.129 1 93.56 271 GLY A N 1
ATOM 2115 C CA . GLY A 1 271 ? 7.797 27.203 6.359 1 93.56 271 GLY A CA 1
ATOM 2116 C C . GLY A 1 271 ? 7.801 28.531 7.098 1 93.56 271 GLY A C 1
ATOM 2117 O O . GLY A 1 271 ? 7.605 29.594 6.488 1 93.56 271 GLY A O 1
ATOM 2118 N N . LYS A 1 272 ? 8.016 28.5 8.391 1 91.81 272 LYS A N 1
ATOM 2119 C CA . LYS A 1 272 ? 8.078 29.719 9.203 1 91.81 272 LYS A CA 1
ATOM 2120 C C . LYS A 1 272 ? 9.453 29.875 9.844 1 91.81 272 LYS A C 1
ATOM 2122 O O . LYS A 1 272 ? 10.078 30.938 9.727 1 91.81 272 LYS A O 1
ATOM 2127 N N . ASP A 1 273 ? 9.891 28.859 10.547 1 92.75 273 ASP A N 1
ATOM 2128 C CA . ASP A 1 273 ? 11.172 28.906 11.242 1 92.75 273 ASP A CA 1
ATOM 2129 C C . ASP A 1 273 ? 12.273 28.281 10.406 1 92.75 273 ASP A C 1
ATOM 2131 O O . ASP A 1 273 ? 13.453 28.594 10.578 1 92.75 273 ASP A O 1
ATOM 2135 N N . TYR A 1 274 ? 11.906 27.375 9.57 1 95.38 274 TYR A N 1
ATOM 2136 C CA . TYR A 1 274 ? 12.844 26.734 8.656 1 95.38 274 TYR A CA 1
ATOM 2137 C C . TYR A 1 274 ? 12.141 26.281 7.379 1 95.38 274 TYR A C 1
ATOM 2139 O O . TYR A 1 274 ? 10.93 26.078 7.371 1 95.38 274 TYR A O 1
ATOM 2147 N N . ALA A 1 275 ? 12.922 26.219 6.336 1 97.12 275 ALA A N 1
ATOM 2148 C CA . ALA A 1 275 ? 12.422 25.688 5.07 1 97.12 275 ALA A CA 1
ATOM 2149 C C . ALA A 1 275 ? 12.711 24.188 4.957 1 97.12 275 ALA A C 1
ATOM 2151 O O . ALA A 1 275 ? 13.75 23.719 5.418 1 97.12 275 ALA A O 1
ATOM 2152 N N . LEU A 1 276 ? 11.797 23.469 4.34 1 97.75 276 LEU A N 1
ATOM 2153 C CA . LEU A 1 276 ? 11.93 22.031 4.242 1 97.75 276 LEU A CA 1
ATOM 2154 C C . LEU A 1 276 ? 11.453 21.531 2.883 1 97.75 276 LEU A C 1
ATOM 2156 O O . LEU A 1 276 ? 10.383 21.906 2.42 1 97.75 276 LEU A O 1
ATOM 2160 N N . ILE A 1 277 ? 12.281 20.781 2.232 1 98.5 277 ILE A N 1
ATOM 2161 C CA . ILE A 1 277 ? 11.898 20.047 1.025 1 98.5 277 ILE A CA 1
ATOM 2162 C C . ILE A 1 277 ? 12.062 18.547 1.252 1 98.5 277 ILE A C 1
ATOM 2164 O O . ILE A 1 277 ? 13.109 18.094 1.726 1 98.5 277 ILE A O 1
ATOM 2168 N N . GLY A 1 278 ? 11.031 17.828 0.943 1 98.44 278 GLY A N 1
ATOM 2169 C CA . GLY A 1 278 ? 11.078 16.375 0.996 1 98.44 278 GLY A CA 1
ATOM 2170 C C . GLY A 1 278 ? 11.32 15.734 -0.358 1 98.44 278 GLY A C 1
ATOM 2171 O O . GLY A 1 278 ? 11.977 16.328 -1.22 1 98.44 278 GLY A O 1
ATOM 2172 N N . TYR A 1 279 ? 10.891 14.477 -0.521 1 98.31 279 TYR A N 1
ATOM 2173 C CA . TYR A 1 279 ? 11.164 13.695 -1.723 1 98.31 279 TYR A CA 1
ATOM 2174 C C . TYR A 1 279 ? 10.125 12.602 -1.919 1 98.31 279 TYR A C 1
ATOM 2176 O O . TYR A 1 279 ? 9.703 11.961 -0.956 1 98.31 279 TYR A O 1
ATOM 2184 N N . ASP A 1 280 ? 9.648 12.43 -3.16 1 96.38 280 ASP A N 1
ATOM 2185 C CA . ASP A 1 280 ? 8.773 11.352 -3.611 1 96.38 280 ASP A CA 1
ATOM 2186 C C . ASP A 1 280 ? 7.398 11.891 -4.004 1 96.38 280 ASP A C 1
ATOM 2188 O O . ASP A 1 280 ? 6.695 11.281 -4.812 1 96.38 280 ASP A O 1
ATOM 2192 N N . ASP A 1 281 ? 6.953 12.953 -3.346 1 95.81 281 ASP A N 1
ATOM 2193 C CA . ASP A 1 281 ? 5.633 13.547 -3.549 1 95.81 281 ASP A CA 1
ATOM 2194 C C . ASP A 1 281 ? 4.527 12.594 -3.09 1 95.81 281 ASP A C 1
ATOM 2196 O O . ASP A 1 281 ? 3.621 12.273 -3.859 1 95.81 281 ASP A O 1
ATOM 2200 N N . SER A 1 282 ? 4.66 12.211 -1.838 1 89.88 282 SER A N 1
ATOM 2201 C CA . SER A 1 282 ? 3.639 11.352 -1.243 1 89.88 282 SER A CA 1
ATOM 2202 C C . SER A 1 282 ? 2.32 12.094 -1.075 1 89.88 282 SER A C 1
ATOM 2204 O O . SER A 1 282 ? 2.291 13.328 -1.077 1 89.88 282 SER A O 1
ATOM 2206 N N . ASP A 1 283 ? 1.234 11.336 -0.932 1 80.94 283 ASP A N 1
ATOM 2207 C CA . ASP A 1 283 ? -0.077 11.945 -0.723 1 80.94 283 ASP A CA 1
ATOM 2208 C C . ASP A 1 283 ? -0.094 12.789 0.546 1 80.94 283 ASP A C 1
ATOM 2210 O O . ASP A 1 283 ? -0.708 13.859 0.576 1 80.94 283 ASP A O 1
ATOM 2214 N N . VAL A 1 284 ? 0.618 12.328 1.491 1 81.81 284 VAL A N 1
ATOM 2215 C CA . VAL A 1 284 ? 0.639 12.992 2.789 1 81.81 284 VAL A CA 1
ATOM 2216 C C . VAL A 1 284 ? 1.312 14.359 2.658 1 81.81 284 VAL A C 1
ATOM 2218 O O . VAL A 1 284 ? 0.98 15.297 3.389 1 81.81 284 VAL A O 1
ATOM 2221 N N . SER A 1 285 ? 2.205 14.492 1.728 1 88.12 285 SER A N 1
ATOM 2222 C CA . SER A 1 285 ? 2.932 15.742 1.547 1 88.12 285 SER A CA 1
ATOM 2223 C C . SER A 1 285 ? 1.983 16.891 1.214 1 88.12 285 SER A C 1
ATOM 2225 O O . SER A 1 285 ? 2.258 18.047 1.545 1 88.12 285 SER A O 1
ATOM 2227 N N . LYS A 1 286 ? 0.855 16.547 0.629 1 83.12 286 LYS A N 1
ATOM 2228 C CA . LYS A 1 286 ? -0.147 17.547 0.261 1 83.12 286 LYS A CA 1
ATOM 2229 C C . LYS A 1 286 ? -1.038 17.891 1.45 1 83.12 286 LYS A C 1
ATOM 2231 O O . LYS A 1 286 ? -1.686 18.938 1.461 1 83.12 286 LYS A O 1
ATOM 2236 N N . MET A 1 287 ? -0.977 17.062 2.471 1 75.94 287 MET A N 1
ATOM 2237 C CA . MET A 1 287 ? -2.002 17.156 3.508 1 75.94 287 MET A CA 1
ATOM 2238 C C . MET A 1 287 ? -1.414 17.672 4.812 1 75.94 287 MET A C 1
ATOM 2240 O O . MET A 1 287 ? -2.148 17.953 5.766 1 75.94 287 MET A O 1
ATOM 2244 N N . THR A 1 288 ? -0.161 17.75 4.859 1 78 288 THR A N 1
ATOM 2245 C CA . THR A 1 288 ? 0.491 18.266 6.062 1 78 288 THR A CA 1
ATOM 2246 C C . THR A 1 288 ? 0.308 19.766 6.184 1 78 288 THR A C 1
ATOM 2248 O O . THR A 1 288 ? -0.027 20.438 5.203 1 78 288 THR A O 1
ATOM 2251 N N . THR A 1 289 ? 0.291 20.234 7.414 1 74.5 289 THR A N 1
ATOM 2252 C CA . THR A 1 289 ? 0.365 21.672 7.68 1 74.5 289 THR A CA 1
ATOM 2253 C C . THR A 1 289 ? 1.707 22.031 8.305 1 74.5 289 THR A C 1
ATOM 2255 O O . THR A 1 289 ? 1.993 21.656 9.438 1 74.5 289 THR A O 1
ATOM 2258 N N . PRO A 1 290 ? 2.525 22.844 7.535 1 84.06 290 PRO A N 1
ATOM 2259 C CA . PRO A 1 290 ? 2.34 23.297 6.152 1 84.06 290 PRO A CA 1
ATOM 2260 C C . PRO A 1 290 ? 2.447 22.172 5.141 1 84.06 290 PRO A C 1
ATOM 2262 O O . PRO A 1 290 ? 3.014 21.109 5.441 1 84.06 290 PRO A O 1
ATOM 2265 N N . SER A 1 291 ? 1.831 22.391 3.994 1 88.94 291 SER A N 1
ATOM 2266 C CA . SER A 1 291 ? 2.043 21.422 2.916 1 88.94 291 SER A CA 1
ATOM 2267 C C . SER A 1 291 ? 3.521 21.312 2.559 1 88.94 291 SER A C 1
ATOM 2269 O O . SER A 1 291 ? 4.242 22.312 2.564 1 88.94 291 SER A O 1
ATOM 2271 N N . LEU A 1 292 ? 3.951 20.156 2.234 1 94.62 292 LEU A N 1
ATOM 2272 C CA . LEU A 1 292 ? 5.375 19.844 2.15 1 94.62 292 LEU A CA 1
ATOM 2273 C C . LEU A 1 292 ? 5.875 19.969 0.715 1 94.62 292 LEU A C 1
ATOM 2275 O O . LEU A 1 292 ? 5.375 19.281 -0.18 1 94.62 292 LEU A O 1
ATOM 2279 N N . SER A 1 293 ? 6.816 20.922 0.474 1 98 293 SER A N 1
ATOM 2280 C CA . SER A 1 293 ? 7.574 20.906 -0.774 1 98 293 SER A CA 1
ATOM 2281 C C . SER A 1 293 ? 8.32 19.578 -0.956 1 98 293 SER A C 1
ATOM 2283 O O . SER A 1 293 ? 8.82 19.016 0.014 1 98 293 SER A O 1
ATOM 2285 N N . THR A 1 294 ? 8.367 19.094 -2.203 1 98.44 294 THR A N 1
ATOM 2286 C CA . THR A 1 294 ? 8.914 17.766 -2.408 1 98.44 294 THR A CA 1
ATOM 2287 C C . THR A 1 294 ? 9.445 17.609 -3.832 1 98.44 294 THR A C 1
ATOM 2289 O O . THR A 1 294 ? 9.227 18.484 -4.676 1 98.44 294 THR A O 1
ATOM 2292 N N . VAL A 1 295 ? 10.281 16.672 -4.031 1 98.69 295 VAL A N 1
ATOM 2293 C CA . VAL A 1 295 ? 10.641 16.219 -5.375 1 98.69 295 VAL A CA 1
ATOM 2294 C C . VAL A 1 295 ? 9.703 15.102 -5.816 1 98.69 295 VAL A C 1
ATOM 2296 O O . VAL A 1 295 ? 9.562 14.094 -5.121 1 98.69 295 VAL A O 1
ATOM 2299 N N . LYS A 1 296 ? 9.086 15.297 -6.898 1 98.31 296 LYS A N 1
ATOM 2300 C CA . LYS A 1 296 ? 8.18 14.289 -7.434 1 98.31 296 LYS A CA 1
ATOM 2301 C C . LYS A 1 296 ? 8.945 13.203 -8.18 1 98.31 296 LYS A C 1
ATOM 2303 O O . LYS A 1 296 ? 9.641 13.484 -9.164 1 98.31 296 LYS A O 1
ATOM 2308 N N . VAL A 1 297 ? 8.906 12.023 -7.723 1 98.12 297 VAL A N 1
ATOM 2309 C CA . VAL A 1 297 ? 9.461 10.844 -8.383 1 98.12 297 VAL A CA 1
ATOM 2310 C C . VAL A 1 297 ? 8.336 10.047 -9.039 1 98.12 297 VAL A C 1
ATOM 2312 O O . VAL A 1 297 ? 7.316 9.758 -8.406 1 98.12 297 VAL A O 1
ATOM 2315 N N . PRO A 1 298 ? 8.391 9.703 -10.305 1 97.5 298 PRO A N 1
ATOM 2316 C CA . PRO A 1 298 ? 7.316 8.977 -10.977 1 97.5 298 PRO A CA 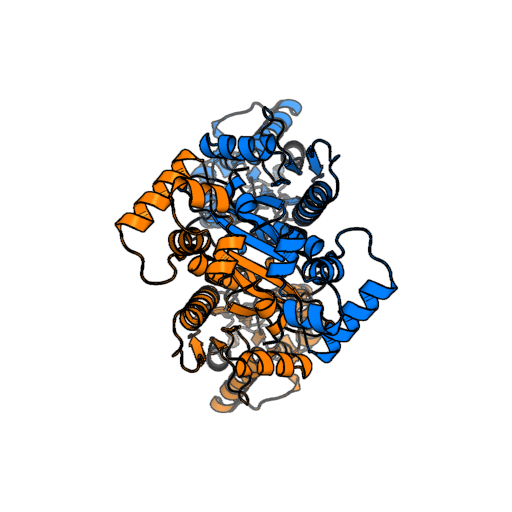1
ATOM 2317 C C . PRO A 1 298 ? 7.332 7.48 -10.672 1 97.5 298 PRO A C 1
ATOM 2319 O O . PRO A 1 298 ? 7.504 6.66 -11.57 1 97.5 298 PRO A O 1
ATOM 2322 N N . LEU A 1 299 ? 7.031 7.137 -9.484 1 95.12 299 LEU A N 1
ATOM 2323 C CA . LEU A 1 299 ? 7.133 5.773 -8.977 1 95.12 299 LEU A CA 1
ATOM 2324 C C . LEU A 1 299 ? 6.176 4.848 -9.719 1 95.12 299 LEU A C 1
ATOM 2326 O O . LEU A 1 299 ? 6.543 3.73 -10.086 1 95.12 299 LEU A O 1
ATOM 2330 N N . PHE A 1 300 ? 4.934 5.27 -9.977 1 93.06 300 PHE A N 1
ATOM 2331 C CA . PHE A 1 300 ? 3.975 4.477 -10.734 1 93.06 300 PHE A CA 1
ATOM 2332 C C . PHE A 1 300 ? 4.527 4.141 -12.117 1 93.06 300 PHE A C 1
ATOM 2334 O O . PHE A 1 300 ? 4.516 2.979 -12.531 1 93.06 300 PHE A O 1
ATOM 2341 N N . ASP A 1 301 ? 5.016 5.152 -12.734 1 96.94 301 ASP A N 1
ATOM 2342 C CA . ASP A 1 301 ? 5.555 4.977 -14.086 1 96.94 301 ASP A CA 1
ATOM 2343 C C . ASP A 1 301 ? 6.766 4.047 -14.078 1 96.94 301 ASP A C 1
ATOM 2345 O O . ASP A 1 301 ? 6.973 3.277 -15.016 1 96.94 301 ASP A O 1
ATOM 2349 N N . MET A 1 302 ? 7.539 4.156 -13.086 1 97.69 302 MET A N 1
ATOM 2350 C CA . MET A 1 302 ? 8.688 3.27 -12.953 1 97.69 302 MET A CA 1
ATOM 2351 C C . MET A 1 302 ? 8.25 1.813 -12.844 1 97.69 302 MET A C 1
ATOM 2353 O O . MET A 1 302 ? 8.805 0.939 -13.508 1 97.69 302 MET A O 1
ATOM 2357 N N . GLY A 1 303 ? 7.277 1.565 -12.008 1 96.31 303 GLY A N 1
ATOM 2358 C CA . GLY A 1 303 ? 6.738 0.219 -11.891 1 96.31 303 GLY A CA 1
ATOM 2359 C C . GLY A 1 303 ? 6.145 -0.301 -13.188 1 96.31 303 GLY A C 1
ATOM 2360 O O . GLY A 1 303 ? 6.414 -1.436 -13.586 1 96.31 303 GLY A O 1
ATOM 2361 N N . TYR A 1 304 ? 5.359 0.57 -13.82 1 95.75 304 TYR A N 1
ATOM 2362 C CA . TYR A 1 304 ? 4.738 0.228 -15.102 1 95.75 304 TYR A CA 1
ATOM 2363 C C . TYR A 1 304 ? 5.793 -0.142 -16.141 1 95.75 304 TYR A C 1
ATOM 2365 O O . TYR A 1 304 ? 5.688 -1.181 -16.797 1 95.75 304 TYR A O 1
ATOM 2373 N N . LEU A 1 305 ? 6.809 0.646 -16.219 1 98 305 LEU A N 1
ATOM 2374 C CA . LEU A 1 305 ? 7.879 0.443 -17.188 1 98 305 LEU A CA 1
ATOM 2375 C C . LEU A 1 305 ? 8.664 -0.821 -16.875 1 98 305 LEU A C 1
ATOM 2377 O O . LEU A 1 305 ? 9.07 -1.552 -17.781 1 98 305 LEU A O 1
ATOM 2381 N N . ALA A 1 306 ? 8.93 -1.082 -15.602 1 98 306 ALA A N 1
ATOM 2382 C CA . ALA A 1 306 ? 9.656 -2.289 -15.203 1 98 306 ALA A CA 1
ATOM 2383 C C . ALA A 1 306 ? 8.922 -3.543 -15.672 1 98 306 ALA A C 1
ATOM 2385 O O . ALA A 1 306 ? 9.531 -4.445 -16.25 1 98 306 ALA A O 1
ATOM 2386 N N . ALA A 1 307 ? 7.645 -3.574 -15.422 1 96.69 307 ALA A N 1
ATOM 2387 C CA . ALA A 1 307 ? 6.84 -4.707 -15.867 1 96.69 307 ALA A CA 1
ATOM 2388 C C . ALA A 1 307 ? 6.871 -4.84 -17.391 1 96.69 307 ALA A C 1
ATOM 2390 O O . ALA A 1 307 ? 7.035 -5.941 -17.922 1 96.69 307 ALA A O 1
ATOM 2391 N N . LYS A 1 308 ? 6.734 -3.703 -18.031 1 96.94 308 LYS A N 1
ATOM 2392 C CA . LYS A 1 308 ? 6.766 -3.689 -19.5 1 96.94 308 LYS A CA 1
ATOM 2393 C C . LYS A 1 308 ? 8.07 -4.273 -20.031 1 96.94 308 LYS A C 1
ATOM 2395 O O . LYS A 1 308 ? 8.062 -5.133 -20.906 1 96.94 308 LYS A O 1
ATOM 2400 N N . ARG A 1 309 ? 9.156 -3.865 -19.484 1 96.81 309 ARG A N 1
ATOM 2401 C CA . ARG A 1 309 ? 10.461 -4.301 -19.953 1 96.81 309 ARG A CA 1
ATOM 2402 C C . ARG A 1 309 ? 10.688 -5.781 -19.656 1 96.81 309 ARG A C 1
ATOM 2404 O O . ARG A 1 309 ? 11.242 -6.508 -20.484 1 96.81 309 ARG A O 1
ATOM 2411 N N . VAL A 1 310 ? 10.312 -6.234 -18.516 1 96.62 310 VAL A N 1
ATOM 2412 C CA . VAL A 1 310 ? 10.461 -7.645 -18.156 1 96.62 310 VAL A CA 1
ATOM 2413 C C . VAL A 1 310 ? 9.633 -8.508 -19.109 1 96.62 310 VAL A C 1
ATOM 2415 O O . VAL A 1 310 ? 10.094 -9.547 -19.578 1 96.62 310 VAL A O 1
ATOM 2418 N N . LEU A 1 311 ? 8.422 -8.062 -19.391 1 94.88 311 LEU A N 1
ATOM 2419 C CA . LEU A 1 311 ? 7.566 -8.789 -20.328 1 94.88 311 LEU A CA 1
ATOM 2420 C C . LEU A 1 311 ? 8.188 -8.836 -21.719 1 94.88 311 LEU A C 1
ATOM 2422 O O . LEU A 1 311 ? 8.086 -9.844 -22.422 1 94.88 311 LEU A O 1
ATOM 2426 N N . GLU A 1 312 ? 8.812 -7.742 -22.094 1 94.38 312 GLU A N 1
ATOM 2427 C CA . GLU A 1 312 ? 9.523 -7.711 -23.359 1 94.38 312 GLU A CA 1
ATOM 2428 C C . GLU A 1 312 ? 10.664 -8.727 -23.391 1 94.38 312 GLU A C 1
ATOM 2430 O O . GLU A 1 312 ? 10.906 -9.375 -24.406 1 94.38 312 GLU A O 1
ATOM 2435 N N . GLN A 1 313 ? 11.367 -8.844 -22.234 1 93.06 313 GLN A N 1
ATOM 2436 C CA . GLN A 1 313 ? 12.438 -9.836 -22.125 1 93.06 313 GLN A CA 1
ATOM 2437 C C . GLN A 1 313 ? 11.891 -11.25 -22.312 1 93.06 313 GLN A C 1
ATOM 2439 O O . GLN A 1 313 ? 12.57 -12.117 -22.875 1 93.06 313 GLN A O 1
ATOM 2444 N N . ILE A 1 314 ? 10.742 -11.477 -21.828 1 90.12 314 ILE A N 1
ATOM 2445 C CA . ILE A 1 314 ? 10.117 -12.797 -21.891 1 90.12 314 ILE A CA 1
ATOM 2446 C C . ILE A 1 314 ? 9.734 -13.117 -23.328 1 90.12 314 ILE A C 1
ATOM 2448 O O . ILE A 1 314 ? 9.883 -14.258 -23.781 1 90.12 314 ILE A O 1
ATOM 2452 N N . SER A 1 315 ? 9.234 -12.195 -24.047 1 86.75 315 SER A N 1
ATOM 2453 C CA . SER A 1 315 ? 8.688 -12.414 -25.375 1 86.75 315 SER A CA 1
ATOM 2454 C C . SER A 1 315 ? 9.781 -12.391 -26.438 1 86.75 315 SER A C 1
ATOM 2456 O O . SER A 1 315 ? 9.586 -12.898 -27.547 1 86.75 315 SER A O 1
ATOM 2458 N N . SER A 1 316 ? 10.75 -11.625 -26.188 1 77.31 316 SER A N 1
ATOM 2459 C CA . SER A 1 316 ? 11.773 -11.477 -27.203 1 77.31 316 SER A CA 1
ATOM 2460 C C . SER A 1 316 ? 13.164 -11.781 -26.656 1 77.31 316 SER A C 1
ATOM 2462 O O . SER A 1 316 ? 13.445 -11.492 -25.484 1 77.31 316 SER A O 1
ATOM 2464 N N . ASP A 1 317 ? 13.883 -12.43 -27.453 1 64.94 317 ASP A N 1
ATOM 2465 C CA . ASP A 1 317 ? 15.242 -12.773 -27.047 1 64.94 317 ASP A CA 1
ATOM 2466 C C . ASP A 1 317 ? 16.188 -11.586 -27.219 1 64.94 317 ASP A C 1
ATOM 2468 O O . ASP A 1 317 ? 17.312 -11.602 -26.703 1 64.94 317 ASP A O 1
ATOM 2472 N N . GLU A 1 318 ? 15.742 -10.578 -27.828 1 66.69 318 GLU A N 1
ATOM 2473 C CA . GLU A 1 318 ? 16.688 -9.523 -28.188 1 66.69 318 GLU A CA 1
ATOM 2474 C C . GLU A 1 318 ? 16.438 -8.266 -27.359 1 66.69 318 GLU A C 1
ATOM 2476 O O . GLU A 1 318 ? 16.484 -7.152 -27.891 1 66.69 318 GLU A O 1
ATOM 2481 N N . VAL A 1 319 ? 16.25 -8.547 -26.078 1 69.12 319 VAL A N 1
ATOM 2482 C CA . VAL A 1 319 ? 16.062 -7.301 -25.344 1 69.12 319 VAL A CA 1
ATOM 2483 C C . VAL A 1 319 ? 17.406 -6.777 -24.859 1 69.12 319 VAL A C 1
ATOM 2485 O O . VAL A 1 319 ? 18.203 -7.531 -24.297 1 69.12 319 VAL A O 1
ATOM 2488 N N . GLY A 1 320 ? 18 -5.645 -25.375 1 79.81 320 GLY A N 1
ATOM 2489 C CA . GLY A 1 320 ? 19.219 -4.996 -24.906 1 79.81 320 GLY A CA 1
ATOM 2490 C C . GLY A 1 320 ? 19.203 -4.66 -23.438 1 79.81 320 GLY A C 1
ATOM 2491 O O . GLY A 1 320 ? 18.328 -5.129 -22.703 1 79.81 320 GLY A O 1
ATOM 2492 N N . GLU A 1 321 ? 20.234 -4.059 -22.969 1 88.69 321 GLU A N 1
ATOM 2493 C CA . GLU A 1 321 ? 20.359 -3.604 -21.594 1 88.69 321 GLU A CA 1
ATOM 2494 C C . GLU A 1 321 ? 19.25 -2.633 -21.219 1 88.69 321 GLU A C 1
ATOM 2496 O O . GLU A 1 321 ? 18.891 -1.761 -22 1 88.69 321 GLU A O 1
ATOM 2501 N N . ILE A 1 322 ? 18.656 -2.924 -20.141 1 93.56 322 ILE A N 1
ATOM 2502 C CA . ILE A 1 322 ? 17.641 -2.021 -19.609 1 93.56 322 ILE A CA 1
ATOM 2503 C C . ILE A 1 322 ? 18.266 -1.107 -18.547 1 93.56 322 ILE A C 1
ATOM 2505 O O . ILE A 1 322 ? 18.594 -1.552 -17.453 1 93.56 322 ILE A O 1
ATOM 2509 N N . ARG A 1 323 ? 18.484 0.133 -18.906 1 95.62 323 ARG A N 1
ATOM 2510 C CA . ARG A 1 323 ? 19.031 1.142 -18.016 1 95.62 323 ARG A CA 1
ATOM 2511 C C . ARG A 1 323 ? 18.297 2.469 -18.156 1 95.62 323 ARG A C 1
ATOM 2513 O O . ARG A 1 323 ? 18.891 3.475 -18.547 1 95.62 323 ARG A O 1
ATOM 2520 N N . ASP A 1 324 ? 17.062 2.473 -17.812 1 96.06 324 ASP A N 1
ATOM 2521 C CA . ASP A 1 324 ? 16.203 3.637 -17.984 1 96.06 324 ASP A CA 1
ATOM 2522 C C . ASP A 1 324 ? 16.141 4.473 -16.703 1 96.06 324 ASP A C 1
ATOM 2524 O O . ASP A 1 324 ? 16.062 3.924 -15.602 1 96.06 324 ASP A O 1
ATOM 2528 N N . ARG A 1 325 ? 16.266 5.73 -16.859 1 97.38 325 ARG A N 1
ATOM 2529 C CA . ARG A 1 325 ? 16.078 6.691 -15.789 1 97.38 325 ARG A CA 1
ATOM 2530 C C . ARG A 1 325 ? 14.977 7.691 -16.141 1 97.38 325 ARG A C 1
ATOM 2532 O O . ARG A 1 325 ? 15.031 8.336 -17.188 1 97.38 325 ARG A O 1
ATOM 2539 N N . LEU A 1 326 ? 14.023 7.754 -15.305 1 98.5 326 LEU A N 1
ATOM 2540 C CA . LEU A 1 326 ? 12.906 8.664 -15.539 1 98.5 326 LEU A CA 1
ATOM 2541 C C . LEU A 1 326 ? 13.164 10.016 -14.883 1 98.5 326 LEU A C 1
ATOM 2543 O O . LEU A 1 326 ? 13.891 10.102 -13.891 1 98.5 326 LEU A O 1
ATOM 2547 N N . SER A 1 327 ? 12.555 11.016 -15.391 1 98.31 327 SER A N 1
ATOM 2548 C CA . SER A 1 327 ? 12.758 12.383 -14.922 1 98.31 327 SER A CA 1
ATOM 2549 C C . SER A 1 327 ? 11.992 12.641 -13.625 1 98.31 327 SER A C 1
ATOM 2551 O O . SER A 1 327 ? 10.961 12.023 -13.375 1 98.31 327 SER A O 1
ATOM 2553 N N . VAL A 1 328 ? 12.562 13.555 -12.844 1 98.38 328 VAL A N 1
ATOM 2554 C CA . VAL A 1 328 ? 11.945 14.016 -11.602 1 98.38 328 VAL A CA 1
ATOM 2555 C C . VAL A 1 328 ? 11.719 15.523 -11.664 1 98.38 328 VAL A C 1
ATOM 2557 O O . VAL A 1 328 ? 12.227 16.203 -12.562 1 98.38 328 VAL A O 1
ATOM 2560 N N . SER A 1 329 ? 10.875 16.047 -10.758 1 97.94 329 SER A N 1
ATOM 2561 C CA . SER A 1 329 ? 10.625 17.484 -10.711 1 97.94 329 SER A CA 1
ATOM 2562 C C . SER A 1 329 ? 10.367 17.953 -9.281 1 97.94 329 SER A C 1
ATOM 2564 O O . SER A 1 329 ? 9.805 17.203 -8.477 1 97.94 329 SER A O 1
ATOM 2566 N N . VAL A 1 330 ? 10.742 19.188 -9.062 1 98.06 330 VAL A N 1
ATOM 2567 C CA . VAL A 1 330 ? 10.508 19.781 -7.754 1 98.06 330 VAL A CA 1
ATOM 2568 C C . VAL A 1 330 ? 9.125 20.422 -7.715 1 98.06 330 VAL A C 1
ATOM 2570 O O . VAL A 1 330 ? 8.727 21.109 -8.656 1 98.06 330 VAL A O 1
ATOM 2573 N N . ILE A 1 331 ? 8.375 20.172 -6.703 1 98 331 ILE A N 1
ATOM 2574 C CA . ILE A 1 331 ? 7.082 20.781 -6.441 1 98 331 ILE A CA 1
ATOM 2575 C C . ILE A 1 331 ? 7.168 21.656 -5.191 1 98 331 ILE A C 1
ATOM 2577 O O . ILE A 1 331 ? 7.344 21.156 -4.082 1 98 331 ILE A O 1
ATOM 2581 N N . GLU A 1 332 ? 7.031 22.922 -5.348 1 97 332 GLU A N 1
ATOM 2582 C CA . GLU A 1 332 ? 7.086 23.844 -4.23 1 97 332 GLU A CA 1
ATOM 2583 C C . GLU A 1 332 ? 5.723 24 -3.559 1 97 332 GLU A C 1
ATOM 2585 O O . GLU A 1 332 ? 4.707 24.156 -4.238 1 97 332 GLU A O 1
ATOM 2590 N N . ARG A 1 333 ? 5.758 23.859 -2.227 1 95.25 333 ARG A N 1
ATOM 2591 C CA . ARG A 1 333 ? 4.578 24.078 -1.399 1 95.25 333 ARG A CA 1
ATOM 2592 C C . ARG A 1 333 ? 4.902 24.984 -0.217 1 95.25 333 ARG A C 1
ATOM 2594 O O . ARG A 1 333 ? 5.852 25.781 -0.273 1 95.25 333 ARG A O 1
ATOM 2601 N N . GLU A 1 334 ? 4.152 24.891 0.881 1 92.88 334 GLU A N 1
ATOM 2602 C CA . GLU A 1 334 ? 4.223 25.875 1.956 1 92.88 334 GLU A CA 1
ATOM 2603 C C . GLU A 1 334 ? 5.488 25.688 2.789 1 92.88 334 GLU A C 1
ATOM 2605 O O . GLU A 1 334 ? 6.023 26.656 3.332 1 92.88 334 GLU A O 1
ATOM 2610 N N . SER A 1 335 ? 6.023 24.516 2.85 1 95.38 335 SER A N 1
ATOM 2611 C CA . SER A 1 335 ? 7.098 24.203 3.787 1 95.38 335 SER A CA 1
ATOM 2612 C C . SER A 1 335 ? 8.406 24.859 3.363 1 95.38 335 SER A C 1
ATOM 2614 O O . SER A 1 335 ? 9.352 24.938 4.152 1 95.38 335 SER A O 1
ATOM 2616 N N . SER A 1 336 ? 8.5 25.312 2.125 1 94.75 336 SER A N 1
ATOM 2617 C CA . SER A 1 336 ? 9.734 25.938 1.665 1 94.75 336 SER A CA 1
ATOM 2618 C C . SER A 1 336 ? 9.539 27.422 1.397 1 94.75 336 SER A C 1
ATOM 2620 O O . SER A 1 336 ? 10.391 28.062 0.766 1 94.75 336 SER A O 1
ATOM 2622 N N . ASN A 1 337 ? 8.461 27.984 1.805 1 87.19 337 ASN A N 1
ATOM 2623 C CA . ASN A 1 337 ? 8.125 29.375 1.498 1 87.19 337 ASN A CA 1
ATOM 2624 C C . ASN A 1 337 ? 8.844 30.344 2.426 1 87.19 337 ASN A C 1
ATOM 2626 O O . ASN A 1 337 ? 8.781 31.562 2.232 1 87.19 337 ASN A O 1
ATOM 2630 N N . LEU A 1 338 ? 9.594 29.922 3.309 1 83.81 338 LEU A N 1
ATOM 2631 C CA . LEU A 1 338 ? 10.312 30.797 4.227 1 83.81 338 LEU A CA 1
ATOM 2632 C C . LEU A 1 338 ? 11.305 31.672 3.475 1 83.81 338 LEU A C 1
ATOM 2634 O O . LEU A 1 338 ? 12 31.203 2.574 1 83.81 338 LEU A O 1
ATOM 2638 N N . LYS A 1 339 ? 11.141 33.031 3.744 1 72.5 339 LYS A N 1
ATOM 2639 C CA . LYS A 1 339 ? 12.156 33.938 3.246 1 72.5 339 LYS A CA 1
ATOM 2640 C C . LYS A 1 339 ? 13.227 34.219 4.305 1 72.5 339 LYS A C 1
ATOM 2642 O O . LYS A 1 339 ? 12.906 34.438 5.473 1 72.5 339 LYS A O 1
ATOM 2647 N N . PRO A 1 340 ? 14.422 33.906 4.039 1 66.75 340 PRO A N 1
ATOM 2648 C CA . PRO A 1 340 ? 15.516 34 5.004 1 66.75 340 PRO A CA 1
ATOM 2649 C C . PRO A 1 340 ? 15.461 35.281 5.82 1 66.75 340 PRO A C 1
ATOM 2651 O O . PRO A 1 340 ? 15.875 35.312 6.98 1 66.75 340 PRO A O 1
ATOM 2654 N N . GLU A 1 341 ? 15.117 36.469 5.156 1 57.06 341 GLU A N 1
ATOM 2655 C CA . GLU A 1 341 ? 15.102 37.688 5.941 1 57.06 341 GLU A CA 1
ATOM 2656 C C . GLU A 1 341 ? 14.172 37.562 7.145 1 57.06 341 GLU A C 1
ATOM 2658 O O . GLU A 1 341 ? 14.344 38.281 8.141 1 57.06 341 GLU A O 1
ATOM 2663 N N . LYS A 1 342 ? 13.266 36.688 7.176 1 48.12 342 LYS A N 1
ATOM 2664 C CA . LYS A 1 342 ? 12.234 36.594 8.203 1 48.12 342 LYS A CA 1
ATOM 2665 C C . LYS A 1 342 ? 12.625 35.562 9.266 1 48.12 342 LYS A C 1
ATOM 2667 O O . LYS A 1 342 ? 11.781 35.125 10.047 1 48.12 342 LYS A O 1
ATOM 2672 N N . VAL A 1 343 ? 13.75 35 9.242 1 50.94 343 VAL A N 1
ATOM 2673 C CA . VAL A 1 343 ? 14.133 33.969 10.227 1 50.94 343 VAL A CA 1
ATOM 2674 C C . VAL A 1 343 ? 14.281 34.625 11.594 1 50.94 343 VAL A C 1
ATOM 2676 O O . VAL A 1 343 ? 15.086 35.562 11.773 1 50.94 343 VAL A O 1
ATOM 2679 N N . ARG A 1 344 ? 13.164 34.688 12.375 1 47.53 344 ARG A N 1
ATOM 2680 C CA . ARG A 1 344 ? 13.094 35.219 13.727 1 47.53 344 ARG A CA 1
ATOM 2681 C C . ARG A 1 344 ? 14.109 34.531 14.641 1 47.53 344 ARG A C 1
ATOM 2683 O O . ARG A 1 344 ? 14.32 33.312 14.547 1 47.53 344 ARG A O 1
ATOM 2690 N N . LYS A 1 345 ? 15.023 35.219 15.25 1 44.72 345 LYS A N 1
ATOM 2691 C CA . LYS A 1 345 ? 15.828 34.75 16.375 1 44.72 345 LYS A CA 1
ATOM 2692 C C . LYS A 1 345 ? 14.953 34.312 17.547 1 44.72 345 LYS A C 1
ATOM 2694 O O . LYS A 1 345 ? 14.008 35.031 17.906 1 44.72 345 LYS A O 1
ATOM 2699 N N . PRO A 1 346 ? 14.781 33.031 17.844 1 41.34 346 PRO A N 1
ATOM 2700 C CA . PRO A 1 346 ? 14.039 32.844 19.094 1 41.34 346 PRO A CA 1
ATOM 2701 C C . PRO A 1 346 ? 14.422 33.812 20.188 1 41.34 346 PRO A C 1
ATOM 2703 O O . PRO A 1 346 ? 15.547 34.344 20.188 1 41.34 346 PRO A O 1
ATOM 2706 N N . LEU A 1 347 ? 13.414 34.438 20.906 1 34 347 LEU A N 1
ATOM 2707 C CA . LEU A 1 347 ? 13.648 35.25 22.109 1 34 347 LEU A CA 1
ATOM 2708 C C . LEU A 1 347 ? 14.672 34.594 23.016 1 34 347 LEU A C 1
ATOM 2710 O O . LEU A 1 347 ? 14.57 33.406 23.328 1 34 347 LEU A O 1
ATOM 2714 N N . GLY A 1 348 ? 15.906 35 23.078 1 31.09 348 GLY A N 1
ATOM 2715 C CA . GLY A 1 348 ? 16.922 34.688 24.078 1 31.09 348 GLY A CA 1
ATOM 2716 C C . GLY A 1 348 ? 16.344 34.406 25.453 1 31.09 348 GLY A C 1
ATOM 2717 O O . GLY A 1 348 ? 15.414 35.062 25.891 1 31.09 348 GLY A O 1
ATOM 2718 N N . LYS A 1 349 ? 16.312 33.125 25.922 1 34.16 349 LYS A N 1
ATOM 2719 C CA . LYS A 1 349 ? 16.297 33 27.375 1 34.16 349 LYS A CA 1
ATOM 2720 C C . LYS A 1 349 ? 17.172 34.062 28.031 1 34.16 349 LYS A C 1
ATOM 2722 O O . LYS A 1 349 ? 18.391 34.094 27.797 1 34.16 349 LYS A O 1
ATOM 2727 N N . TYR A 1 350 ? 16.719 35.312 28.094 1 25.62 350 TYR A N 1
ATOM 2728 C CA . TYR A 1 350 ? 17.281 35.938 29.297 1 25.62 350 TYR A CA 1
ATOM 2729 C C . TYR A 1 350 ? 16.859 35.156 30.547 1 25.62 350 TYR A C 1
ATOM 2731 O O . TYR A 1 350 ? 15.742 34.656 30.625 1 25.62 350 TYR A O 1
ATOM 2739 N N . MET B 1 1 ? 20.141 -31.297 -19.797 1 53 1 MET B N 1
ATOM 2740 C CA . MET B 1 1 ? 19.594 -31 -18.469 1 53 1 MET B CA 1
ATOM 2741 C C . MET B 1 1 ? 19.156 -32.281 -17.766 1 53 1 MET B C 1
ATOM 2743 O O . MET B 1 1 ? 18.625 -33.188 -18.406 1 53 1 MET B O 1
ATOM 2747 N N . VAL B 1 2 ? 19.672 -32.438 -16.578 1 68.69 2 VAL B N 1
ATOM 2748 C CA . VAL B 1 2 ? 19.359 -33.656 -15.797 1 68.69 2 VAL B CA 1
ATOM 2749 C C . VAL B 1 2 ? 17.859 -33.719 -15.539 1 68.69 2 VAL B C 1
ATOM 2751 O O . VAL B 1 2 ? 17.234 -32.719 -15.156 1 68.69 2 VAL B O 1
ATOM 2754 N N . LYS B 1 3 ? 17.219 -34.781 -16.031 1 74.31 3 LYS B N 1
ATOM 2755 C CA . LYS B 1 3 ? 15.789 -35 -15.875 1 74.31 3 LYS B CA 1
ATOM 2756 C C . LYS B 1 3 ? 15.5 -36.031 -14.781 1 74.31 3 LYS B C 1
ATOM 2758 O O . LYS B 1 3 ? 16.422 -36.688 -14.297 1 74.31 3 LYS B O 1
ATOM 2763 N N . ARG B 1 4 ? 14.195 -36.031 -14.461 1 79.75 4 ARG B N 1
ATOM 2764 C CA . ARG B 1 4 ? 13.742 -36.969 -13.453 1 79.75 4 ARG B CA 1
ATOM 2765 C C . ARG B 1 4 ? 14.133 -38.406 -13.82 1 79.75 4 ARG B C 1
ATOM 2767 O O . ARG B 1 4 ? 14.508 -39.188 -12.953 1 79.75 4 ARG B O 1
ATOM 2774 N N . LYS B 1 5 ? 14.133 -38.656 -15.102 1 82.81 5 LYS B N 1
ATOM 2775 C CA . LYS B 1 5 ? 14.461 -39.969 -15.594 1 82.81 5 LYS B CA 1
ATOM 2776 C C . LYS B 1 5 ? 15.93 -40.312 -15.32 1 82.81 5 LYS B C 1
ATOM 2778 O O . LYS B 1 5 ? 16.266 -41.469 -15.078 1 82.81 5 LYS B O 1
ATOM 2783 N N . ASP B 1 6 ? 16.75 -39.312 -15.344 1 85.25 6 ASP B N 1
ATOM 2784 C CA . ASP B 1 6 ? 18.156 -39.531 -15.094 1 85.25 6 ASP B CA 1
ATOM 2785 C C . ASP B 1 6 ? 18.422 -39.875 -13.625 1 85.25 6 ASP B C 1
ATOM 2787 O O . ASP B 1 6 ? 19.219 -40.75 -13.305 1 85.25 6 ASP B O 1
ATOM 2791 N N . VAL B 1 7 ? 17.688 -39.125 -12.82 1 86.69 7 VAL B N 1
ATOM 2792 C CA . VAL B 1 7 ? 17.766 -39.375 -11.391 1 86.69 7 VAL B CA 1
ATOM 2793 C C . VAL B 1 7 ? 17.25 -40.781 -11.102 1 86.69 7 VAL B C 1
ATOM 2795 O O . VAL B 1 7 ? 17.859 -41.531 -10.328 1 86.69 7 VAL B O 1
ATOM 2798 N N . ALA B 1 8 ? 16.203 -41.125 -11.734 1 89.12 8 ALA B N 1
ATOM 2799 C CA . ALA B 1 8 ? 15.609 -42.438 -11.562 1 89.12 8 ALA B CA 1
ATOM 2800 C C . ALA B 1 8 ? 16.578 -4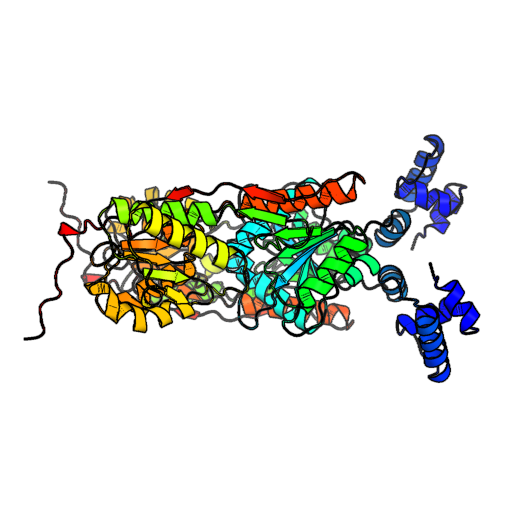3.562 -11.953 1 89.12 8 ALA B C 1
ATOM 2802 O O . ALA B 1 8 ? 16.766 -44.531 -11.227 1 89.12 8 ALA B O 1
ATOM 2803 N N . LYS B 1 9 ? 17.219 -43.344 -13 1 89.94 9 LYS B N 1
ATOM 2804 C CA . LYS B 1 9 ? 18.188 -44.312 -13.516 1 89.94 9 LYS B CA 1
ATOM 2805 C C . LYS B 1 9 ? 19.375 -44.469 -12.562 1 89.94 9 LYS B C 1
ATOM 2807 O O . LYS B 1 9 ? 19.766 -45.594 -12.242 1 89.94 9 LYS B O 1
ATOM 2812 N N . LEU B 1 10 ? 19.812 -43.344 -12.141 1 89.75 10 LEU B N 1
ATOM 2813 C CA . LEU B 1 10 ? 20.984 -43.406 -11.273 1 89.75 10 LEU B CA 1
ATOM 2814 C C . LEU B 1 10 ? 20.625 -43.969 -9.914 1 89.75 10 LEU B C 1
ATOM 2816 O O . LEU B 1 10 ? 21.422 -44.719 -9.32 1 89.75 10 LEU B O 1
ATOM 2820 N N . ALA B 1 11 ? 19.469 -43.656 -9.461 1 89.75 11 ALA B N 1
ATOM 2821 C CA . ALA B 1 11 ? 19.016 -44.094 -8.148 1 89.75 11 ALA B CA 1
ATOM 2822 C C . ALA B 1 11 ? 18.453 -45.531 -8.219 1 89.75 11 ALA B C 1
ATOM 2824 O O . ALA B 1 11 ? 18.266 -46.188 -7.191 1 89.75 11 ALA B O 1
ATOM 2825 N N . GLY B 1 12 ? 18.203 -46.031 -9.445 1 90.12 12 GLY B N 1
ATOM 2826 C CA . GLY B 1 12 ? 17.656 -47.375 -9.633 1 90.12 12 GLY B CA 1
ATOM 2827 C C . GLY B 1 12 ? 16.188 -47.469 -9.234 1 90.12 12 GLY B C 1
ATOM 2828 O O . GLY B 1 12 ? 15.766 -48.469 -8.664 1 90.12 12 GLY B O 1
ATOM 2829 N N . VAL B 1 13 ? 15.531 -46.375 -9.312 1 89 13 VAL B N 1
ATOM 2830 C CA . VAL B 1 13 ? 14.117 -46.344 -8.969 1 89 13 VAL B CA 1
ATOM 2831 C C . VAL B 1 13 ? 13.305 -45.844 -10.164 1 89 13 VAL B C 1
ATOM 2833 O O . VAL B 1 13 ? 13.867 -45.469 -11.188 1 89 13 VAL B O 1
ATOM 2836 N N . SER B 1 14 ? 12.008 -46 -10.047 1 84.31 14 SER B N 1
ATOM 2837 C CA . SER B 1 14 ? 11.141 -45.469 -11.094 1 84.31 14 SER B CA 1
ATOM 2838 C C . SER B 1 14 ? 11.078 -43.938 -11.047 1 84.31 14 SER B C 1
ATOM 2840 O O . SER B 1 14 ? 11.391 -43.344 -10.023 1 84.31 14 SER B O 1
ATOM 2842 N N . GLU B 1 15 ? 10.656 -43.312 -12.133 1 82.06 15 GLU B N 1
ATOM 2843 C CA . GLU B 1 15 ? 10.453 -41.875 -12.164 1 82.06 15 GLU B CA 1
ATOM 2844 C C . GLU B 1 15 ? 9.391 -41.438 -11.164 1 82.06 15 GLU B C 1
ATOM 2846 O O . GLU B 1 15 ? 9.5 -40.375 -10.547 1 82.06 15 GLU B O 1
ATOM 2851 N N . ALA B 1 16 ? 8.477 -42.344 -10.945 1 75.5 16 ALA B N 1
ATOM 2852 C CA . ALA B 1 16 ? 7.422 -42.094 -9.977 1 75.5 16 ALA B CA 1
ATOM 2853 C C . ALA B 1 16 ? 7.98 -42.031 -8.555 1 75.5 16 ALA B C 1
ATOM 2855 O O . ALA B 1 16 ? 7.57 -41.188 -7.746 1 75.5 16 ALA B O 1
ATOM 2856 N N . THR B 1 17 ? 8.883 -42.906 -8.328 1 79.5 17 THR B N 1
ATOM 2857 C CA . THR B 1 17 ? 9.508 -42.938 -7.008 1 79.5 17 THR B CA 1
ATOM 2858 C C . THR B 1 17 ? 10.336 -41.688 -6.762 1 79.5 17 THR B C 1
ATOM 2860 O O . THR B 1 17 ? 10.312 -41.125 -5.66 1 79.5 17 THR B O 1
ATOM 2863 N N . VAL B 1 18 ? 10.984 -41.188 -7.816 1 79.06 18 VAL B N 1
ATOM 2864 C CA . VAL B 1 18 ? 11.742 -39.969 -7.707 1 79.06 18 VAL B CA 1
ATOM 2865 C C . VAL B 1 18 ? 10.797 -38.781 -7.402 1 79.06 18 VAL B C 1
ATOM 2867 O O . VAL B 1 18 ? 11.07 -37.969 -6.516 1 79.06 18 VAL B O 1
ATOM 2870 N N . SER B 1 19 ? 9.75 -38.812 -8.008 1 73.19 19 SER B N 1
ATOM 2871 C CA . SER B 1 19 ? 8.734 -37.781 -7.801 1 73.19 19 SER B CA 1
ATOM 2872 C C . SER B 1 19 ? 8.203 -37.812 -6.371 1 73.19 19 SER B C 1
ATOM 2874 O O . SER B 1 19 ? 8.094 -36.781 -5.719 1 73.19 19 SER B O 1
ATOM 2876 N N . ARG B 1 20 ? 7.957 -39 -5.949 1 70.69 20 ARG B N 1
ATOM 2877 C CA . ARG B 1 20 ? 7.406 -39.188 -4.609 1 70.69 20 ARG B CA 1
ATOM 2878 C C . ARG B 1 20 ? 8.406 -38.75 -3.545 1 70.69 20 ARG B C 1
ATOM 2880 O O . ARG B 1 20 ? 8.031 -38.125 -2.539 1 70.69 20 ARG B O 1
ATOM 2887 N N . VAL B 1 21 ? 9.625 -39 -3.771 1 72.31 21 VAL B N 1
ATOM 2888 C CA . VAL B 1 21 ? 10.664 -38.656 -2.816 1 72.31 21 VAL B CA 1
ATOM 2889 C C . VAL B 1 21 ? 10.758 -37.125 -2.701 1 72.31 21 VAL B C 1
ATOM 2891 O O . VAL B 1 21 ? 10.789 -36.594 -1.594 1 72.31 21 VAL B O 1
ATOM 2894 N N . PHE B 1 22 ? 10.711 -36.438 -3.811 1 71.25 22 PHE B N 1
ATOM 2895 C CA . PHE B 1 22 ? 10.953 -35 -3.793 1 71.25 22 PHE B CA 1
ATOM 2896 C C . PHE B 1 22 ? 9.68 -34.25 -3.434 1 71.25 22 PHE B C 1
ATOM 2898 O O . PHE B 1 22 ? 9.742 -33.125 -2.967 1 71.25 22 PHE B O 1
ATOM 2905 N N . ASN B 1 23 ? 8.602 -35.031 -3.512 1 62.91 23 ASN B N 1
ATOM 2906 C CA . ASN B 1 23 ? 7.328 -34.406 -3.174 1 62.91 23 ASN B CA 1
ATOM 2907 C C . ASN B 1 23 ? 6.789 -34.906 -1.838 1 62.91 23 ASN B C 1
ATOM 2909 O O . ASN B 1 23 ? 5.691 -34.531 -1.423 1 62.91 23 ASN B O 1
ATOM 2913 N N . ASN B 1 24 ? 7.539 -35.656 -1.27 1 60.53 24 ASN B N 1
ATOM 2914 C CA . ASN B 1 24 ? 7.195 -36.281 0.011 1 60.53 24 ASN B CA 1
ATOM 2915 C C . ASN B 1 24 ? 5.793 -36.875 -0.013 1 60.53 24 ASN B C 1
ATOM 2917 O O . ASN B 1 24 ? 4.984 -36.625 0.882 1 60.53 24 ASN B O 1
ATOM 2921 N N . VAL B 1 25 ? 5.512 -37.438 -1.091 1 57.81 25 VAL B N 1
ATOM 2922 C CA . VAL B 1 25 ? 4.199 -38.062 -1.253 1 57.81 25 VAL B CA 1
ATOM 2923 C C . VAL B 1 25 ? 4.293 -39.562 -0.938 1 57.81 25 VAL B C 1
ATOM 2925 O O . VAL B 1 25 ? 5.117 -40.281 -1.512 1 57.81 25 VAL B O 1
ATOM 2928 N N . GLY B 1 26 ? 3.451 -40.125 0.012 1 56.19 26 GLY B N 1
ATOM 2929 C CA . GLY B 1 26 ? 3.275 -41.531 0.364 1 56.19 26 GLY B CA 1
ATOM 2930 C C . GLY B 1 26 ? 4.387 -42.062 1.248 1 56.19 26 GLY B C 1
ATOM 2931 O O . GLY B 1 26 ? 5.355 -41.344 1.531 1 56.19 26 GLY B O 1
ATOM 2932 N N . PRO B 1 27 ? 4.156 -43.094 1.806 1 66.5 27 PRO B N 1
ATOM 2933 C CA . PRO B 1 27 ? 5.203 -43.75 2.592 1 66.5 27 PRO B CA 1
ATOM 2934 C C . PRO B 1 27 ? 6.398 -44.188 1.744 1 66.5 27 PRO B C 1
ATOM 2936 O O . PRO B 1 27 ? 6.223 -44.719 0.649 1 66.5 27 PRO B O 1
ATOM 2939 N N . LEU B 1 28 ? 7.551 -43.656 2.062 1 72.19 28 LEU B N 1
ATOM 2940 C CA . LEU B 1 28 ? 8.781 -44.031 1.373 1 72.19 28 LEU B CA 1
ATOM 2941 C C . LEU B 1 28 ? 9.836 -44.531 2.365 1 72.19 28 LEU B C 1
ATOM 2943 O O . LEU B 1 28 ? 9.922 -44 3.484 1 72.19 28 LEU B O 1
ATOM 2947 N N . ARG B 1 29 ? 10.539 -45.594 1.992 1 78.06 29 ARG B N 1
ATOM 2948 C CA . ARG B 1 29 ? 11.625 -46.094 2.826 1 78.06 29 ARG B CA 1
ATOM 2949 C C . ARG B 1 29 ? 12.766 -45.094 2.904 1 78.06 29 ARG B C 1
ATOM 2951 O O . ARG B 1 29 ? 13.117 -44.469 1.904 1 78.06 29 ARG B O 1
ATOM 2958 N N . LYS B 1 30 ? 13.25 -44.969 4.035 1 77.25 30 LYS B N 1
ATOM 2959 C CA . LYS B 1 30 ? 14.352 -44.031 4.285 1 77.25 30 LYS B CA 1
ATOM 2960 C C . LYS B 1 30 ? 15.492 -44.25 3.303 1 77.25 30 LYS B C 1
ATOM 2962 O O . LYS B 1 30 ? 16.094 -43.312 2.812 1 77.25 30 LYS B O 1
ATOM 2967 N N . LYS B 1 31 ? 15.812 -45.5 3.043 1 80.31 31 LYS B N 1
ATOM 2968 C CA . LYS B 1 31 ? 16.906 -45.875 2.135 1 80.31 31 LYS B CA 1
ATOM 2969 C C . LYS B 1 31 ? 16.625 -45.344 0.726 1 80.31 31 LYS B C 1
ATOM 2971 O O . LYS B 1 31 ? 17.547 -44.844 0.057 1 80.31 31 LYS B O 1
ATOM 2976 N N . THR B 1 32 ? 15.422 -45.375 0.295 1 82.94 32 THR B N 1
ATOM 2977 C CA . THR B 1 32 ? 15.031 -44.906 -1.03 1 82.94 32 THR B CA 1
ATOM 2978 C C . THR B 1 32 ? 15.133 -43.375 -1.124 1 82.94 32 THR B C 1
ATOM 2980 O O . THR B 1 32 ? 15.617 -42.844 -2.123 1 82.94 32 THR B O 1
ATOM 2983 N N . ILE B 1 33 ? 14.688 -42.75 -0.155 1 81.75 33 ILE B N 1
ATOM 2984 C CA . ILE B 1 33 ? 14.758 -41.281 -0.092 1 81.75 33 ILE B CA 1
ATOM 2985 C C . ILE B 1 33 ? 16.219 -40.844 -0.211 1 81.75 33 ILE B C 1
ATOM 2987 O O . ILE B 1 33 ? 16.531 -39.938 -0.999 1 81.75 33 ILE B O 1
ATOM 2991 N N . GLN B 1 34 ? 17.031 -41.5 0.509 1 81.75 34 GLN B N 1
ATOM 2992 C CA . GLN B 1 34 ? 18.453 -41.125 0.518 1 81.75 34 GLN B CA 1
ATOM 2993 C C . GLN B 1 34 ? 19.078 -41.375 -0.849 1 81.75 34 GLN B C 1
ATOM 2995 O O . GLN B 1 34 ? 19.859 -40.562 -1.332 1 81.75 34 GLN B O 1
ATOM 3000 N N . LYS B 1 35 ? 18.828 -42.5 -1.455 1 85.06 35 LYS B N 1
ATOM 3001 C CA . LYS B 1 35 ? 19.375 -42.844 -2.764 1 85.06 35 LYS B CA 1
ATOM 3002 C C . LYS B 1 35 ? 18.969 -41.812 -3.816 1 85.06 35 LYS B C 1
ATOM 3004 O O . LYS B 1 35 ? 19.797 -41.375 -4.633 1 85.06 35 LYS B O 1
ATOM 3009 N N . VAL B 1 36 ? 17.719 -41.438 -3.748 1 85.69 36 VAL B N 1
ATOM 3010 C CA . VAL B 1 36 ? 17.188 -40.5 -4.727 1 85.69 36 VAL B CA 1
ATOM 3011 C C . VAL B 1 36 ? 17.812 -39.125 -4.504 1 85.69 36 VAL B C 1
ATOM 3013 O O . VAL B 1 36 ? 18.219 -38.469 -5.457 1 85.69 36 VAL B O 1
ATOM 3016 N N . ARG B 1 37 ? 17.859 -38.719 -3.322 1 80.12 37 ARG B N 1
ATOM 3017 C CA . ARG B 1 37 ? 18.422 -37.406 -3.006 1 80.12 37 ARG B CA 1
ATOM 3018 C C . ARG B 1 37 ? 19.906 -37.375 -3.365 1 80.12 37 ARG B C 1
ATOM 3020 O O . ARG B 1 37 ? 20.391 -36.344 -3.881 1 80.12 37 ARG B O 1
ATOM 3027 N N . GLN B 1 38 ? 20.656 -38.406 -3.088 1 82.31 38 GLN B N 1
ATOM 3028 C CA . GLN B 1 38 ? 22.078 -38.5 -3.449 1 82.31 38 GLN B CA 1
ATOM 3029 C C . GLN B 1 38 ? 22.266 -38.469 -4.961 1 82.31 38 GLN B C 1
ATOM 3031 O O . GLN B 1 38 ? 23.141 -37.75 -5.461 1 82.31 38 GLN B O 1
ATOM 3036 N N . ALA B 1 39 ? 21.484 -39.188 -5.668 1 87.06 39 ALA B N 1
ATOM 3037 C CA . ALA B 1 39 ? 21.547 -39.188 -7.125 1 87.06 39 ALA B CA 1
ATOM 3038 C C . ALA B 1 39 ? 21.234 -37.812 -7.688 1 87.06 39 ALA B C 1
ATOM 3040 O O . ALA B 1 39 ? 21.906 -37.344 -8.625 1 87.06 39 ALA B O 1
ATOM 3041 N N . ALA B 1 40 ? 20.234 -37.188 -7.086 1 79.56 40 ALA B N 1
ATOM 3042 C CA . ALA B 1 40 ? 19.859 -35.844 -7.52 1 79.56 40 ALA B CA 1
ATOM 3043 C C . ALA B 1 40 ? 21.016 -34.875 -7.289 1 79.56 40 ALA B C 1
ATOM 3045 O O . ALA B 1 40 ? 21.297 -34.031 -8.148 1 79.56 40 ALA B O 1
ATOM 3046 N N . GLU B 1 41 ? 21.594 -34.969 -6.191 1 78.5 41 GLU B N 1
ATOM 3047 C CA . GLU B 1 41 ? 22.734 -34.125 -5.852 1 78.5 41 GLU B CA 1
ATOM 3048 C C . GLU B 1 41 ? 23.906 -34.375 -6.812 1 78.5 41 GLU B C 1
ATOM 3050 O O . GLU B 1 41 ? 24.531 -33.406 -7.281 1 78.5 41 GLU B O 1
ATOM 3055 N N . GLU B 1 42 ? 24.172 -35.562 -7.078 1 80.06 42 GLU B N 1
ATOM 3056 C CA . GLU B 1 42 ? 25.281 -35.938 -7.957 1 80.06 42 GLU B CA 1
ATOM 3057 C C . GLU B 1 42 ? 25.047 -35.406 -9.375 1 80.06 42 GLU B C 1
ATOM 3059 O O . GLU B 1 42 ? 26 -35 -10.047 1 80.06 42 GLU B O 1
ATOM 3064 N N . LEU B 1 43 ? 23.781 -35.438 -9.695 1 81.19 43 LEU B N 1
ATOM 3065 C CA . LEU B 1 43 ? 23.453 -35.062 -11.062 1 81.19 43 LEU B CA 1
ATOM 3066 C C . LEU B 1 43 ? 23.125 -33.562 -11.141 1 81.19 43 LEU B C 1
ATOM 3068 O O . LEU B 1 43 ? 22.969 -33.031 -12.227 1 81.19 43 LEU B O 1
ATOM 3072 N N . GLY B 1 44 ? 23 -33.031 -9.961 1 70.38 44 GLY B N 1
ATOM 3073 C CA . GLY B 1 44 ? 22.578 -31.641 -9.906 1 70.38 44 GLY B CA 1
ATOM 3074 C C . GLY B 1 44 ? 21.109 -31.438 -10.258 1 70.38 44 GLY B C 1
ATOM 3075 O O . GLY B 1 44 ? 20.75 -30.453 -10.883 1 70.38 44 GLY B O 1
ATOM 3076 N N . TYR B 1 45 ? 20.375 -32.531 -9.938 1 66.44 45 TYR B N 1
ATOM 3077 C CA . TYR B 1 45 ? 18.953 -32.5 -10.258 1 66.44 45 TYR B CA 1
ATOM 3078 C C . TYR B 1 45 ? 18.188 -31.672 -9.242 1 66.44 45 TYR B C 1
ATOM 3080 O O . TYR B 1 45 ? 18.312 -31.906 -8.031 1 66.44 45 TYR B O 1
ATOM 3088 N N . ARG B 1 46 ? 17.484 -30.656 -9.695 1 59.59 46 ARG B N 1
ATOM 3089 C CA . ARG B 1 46 ? 16.531 -29.906 -8.875 1 59.59 46 ARG B CA 1
ATOM 3090 C C . ARG B 1 46 ? 15.102 -30.125 -9.359 1 59.59 46 ARG B C 1
ATOM 3092 O O . ARG B 1 46 ? 14.805 -29.891 -10.531 1 59.59 46 ARG B O 1
ATOM 3099 N N . PRO B 1 47 ? 14.328 -30.781 -8.414 1 55.22 47 PRO B N 1
ATOM 3100 C CA . PRO B 1 47 ? 12.945 -31.016 -8.836 1 55.22 47 PRO B CA 1
ATOM 3101 C C . PRO B 1 47 ? 12.266 -29.734 -9.336 1 55.22 47 PRO B C 1
ATOM 3103 O O . PRO B 1 47 ? 12.531 -28.641 -8.82 1 55.22 47 PRO B O 1
ATOM 3106 N N . ASN B 1 48 ? 11.812 -29.734 -10.516 1 50.22 48 ASN B N 1
ATOM 3107 C CA . ASN B 1 48 ? 11.055 -28.609 -11.047 1 50.22 48 ASN B CA 1
ATOM 3108 C C . ASN B 1 48 ? 9.82 -28.297 -10.203 1 50.22 48 ASN B C 1
ATOM 3110 O O . ASN B 1 48 ? 9.094 -29.219 -9.812 1 50.22 48 ASN B O 1
ATOM 3114 N N . ALA B 1 49 ? 9.781 -27.281 -9.492 1 47.88 49 ALA B N 1
ATOM 3115 C CA . ALA B 1 49 ? 8.633 -26.875 -8.68 1 47.88 49 ALA B CA 1
ATOM 3116 C C . ALA B 1 49 ? 7.32 -27.234 -9.367 1 47.88 49 ALA B C 1
ATOM 3118 O O . ALA B 1 49 ? 6.359 -27.625 -8.703 1 47.88 49 ALA B O 1
ATOM 3119 N N . ILE B 1 50 ? 7.289 -27.156 -10.633 1 45.12 50 ILE B N 1
ATOM 3120 C CA . ILE B 1 50 ? 6.105 -27.5 -11.422 1 45.12 50 ILE B CA 1
ATOM 3121 C C . ILE B 1 50 ? 5.828 -29 -11.305 1 45.12 50 ILE B C 1
ATOM 3123 O O . ILE B 1 50 ? 4.68 -29.406 -11.109 1 45.12 50 ILE B O 1
ATOM 3127 N N . ALA B 1 51 ? 6.852 -29.719 -11.43 1 48.28 51 ALA B N 1
ATOM 3128 C CA . ALA B 1 51 ? 6.688 -31.172 -11.281 1 48.28 51 ALA B CA 1
ATOM 3129 C C . ALA B 1 51 ? 6.289 -31.531 -9.852 1 48.28 51 ALA B C 1
ATOM 3131 O O . ALA B 1 51 ? 5.473 -32.438 -9.641 1 48.28 51 ALA B O 1
ATOM 3132 N N . GLN B 1 52 ? 6.852 -30.781 -8.969 1 47.25 52 GLN B N 1
ATOM 3133 C CA . GLN B 1 52 ? 6.469 -31.031 -7.586 1 47.25 52 GLN B CA 1
ATOM 3134 C C . GLN B 1 52 ? 5.023 -30.609 -7.336 1 47.25 52 GLN B C 1
ATOM 3136 O O . GLN B 1 52 ? 4.289 -31.297 -6.621 1 47.25 52 GLN B O 1
ATOM 3141 N N . SER B 1 53 ? 4.746 -29.375 -7.789 1 50.72 53 SER B N 1
ATOM 3142 C CA . SER B 1 53 ? 3.355 -28.953 -7.652 1 50.72 53 SER B CA 1
ATOM 3143 C C . SER B 1 53 ? 2.412 -29.953 -8.312 1 50.72 53 SER B C 1
ATOM 3145 O O . SER B 1 53 ? 1.332 -30.234 -7.793 1 50.72 53 SER B O 1
ATOM 3147 N N . PHE B 1 54 ? 2.9 -30.516 -9.414 1 44.56 54 PHE B N 1
ATOM 3148 C CA . PHE B 1 54 ? 2.117 -31.562 -10.078 1 44.56 54 PHE B CA 1
ATOM 3149 C C . PHE B 1 54 ? 2.006 -32.812 -9.195 1 44.56 54 PHE B C 1
ATOM 3151 O O . PHE B 1 54 ? 0.938 -33.406 -9.109 1 44.56 54 PHE B O 1
ATOM 3158 N N . ALA B 1 55 ? 3.141 -33.125 -8.609 1 43.22 55 ALA B N 1
ATOM 3159 C CA . ALA B 1 55 ? 3.129 -34.344 -7.801 1 43.22 55 ALA B CA 1
ATOM 3160 C C . ALA B 1 55 ? 2.34 -34.125 -6.512 1 43.22 55 ALA B C 1
ATOM 3162 O O . ALA B 1 55 ? 1.672 -35.062 -6.035 1 43.22 55 ALA B O 1
ATOM 3163 N N . THR B 1 56 ? 2.539 -32.906 -5.969 1 50.66 56 THR B N 1
ATOM 3164 C CA . THR B 1 56 ? 1.837 -32.656 -4.711 1 50.66 56 THR B CA 1
ATOM 3165 C C . THR B 1 56 ? 0.479 -32 -4.961 1 50.66 56 THR B C 1
ATOM 3167 O O . THR B 1 56 ? -0.383 -32 -4.078 1 50.66 56 THR B O 1
ATOM 3170 N N . GLY B 1 57 ? 0.237 -31.531 -6.133 1 60.5 57 GLY B N 1
ATOM 3171 C CA . GLY B 1 57 ? -1.007 -30.891 -6.527 1 60.5 57 GLY B CA 1
ATOM 3172 C C . GLY B 1 57 ? -1.166 -29.5 -5.953 1 60.5 57 GLY B C 1
ATOM 3173 O O . GLY B 1 57 ? -2.221 -28.875 -6.098 1 60.5 57 GLY B O 1
ATOM 3174 N N . LYS B 1 58 ? 0.026 -28.938 -5.195 1 71.81 58 LYS B N 1
ATOM 3175 C CA . LYS B 1 58 ? -0.179 -27.656 -4.551 1 71.81 58 LYS B CA 1
ATOM 3176 C C . LYS B 1 58 ? 0.542 -26.531 -5.309 1 71.81 58 LYS B C 1
ATOM 3178 O O . LYS B 1 58 ? 1.688 -26.703 -5.73 1 71.81 58 LYS B O 1
ATOM 3183 N N . ALA B 1 59 ? -0.063 -25.453 -5.559 1 76.5 59 ALA B N 1
ATOM 3184 C CA . ALA B 1 59 ? 0.485 -24.266 -6.211 1 76.5 59 ALA B CA 1
ATOM 3185 C C . ALA B 1 59 ? 1.391 -23.484 -5.258 1 76.5 59 ALA B C 1
ATOM 3187 O O . ALA B 1 59 ? 2.314 -22.797 -5.695 1 76.5 59 ALA B O 1
ATOM 3188 N N . ARG B 1 60 ? 1.133 -23.578 -3.93 1 83.12 60 ARG B N 1
ATOM 3189 C CA . ARG B 1 60 ? 1.833 -22.875 -2.854 1 83.12 60 ARG B CA 1
ATOM 3190 C C . ARG B 1 60 ? 1.682 -21.375 -2.988 1 83.12 60 ARG B C 1
ATOM 3192 O O . ARG B 1 60 ? 2.625 -20.625 -2.727 1 83.12 60 ARG B O 1
ATOM 3199 N N . ASN B 1 61 ? 0.627 -20.969 -3.586 1 89.81 61 ASN B N 1
ATOM 3200 C CA . ASN B 1 61 ? 0.222 -19.562 -3.67 1 89.81 61 ASN B CA 1
ATOM 3201 C C . ASN B 1 61 ? -1.195 -19.359 -3.145 1 89.81 61 ASN B C 1
ATOM 3203 O O . ASN B 1 61 ? -2.074 -20.188 -3.373 1 89.81 61 ASN B O 1
ATOM 3207 N N . ILE B 1 62 ? -1.3 -18.297 -2.447 1 94.44 62 ILE B N 1
ATOM 3208 C CA . ILE B 1 62 ? -2.643 -17.812 -2.137 1 94.44 62 ILE B CA 1
ATOM 3209 C C . ILE B 1 62 ? -2.994 -16.641 -3.041 1 94.44 62 ILE B C 1
ATOM 3211 O O . ILE B 1 62 ? -2.225 -15.68 -3.152 1 94.44 62 ILE B O 1
ATOM 3215 N N . GLY B 1 63 ? -4.086 -16.828 -3.768 1 94.44 63 GLY B N 1
ATOM 3216 C CA . GLY B 1 63 ? -4.582 -15.727 -4.578 1 94.44 63 GLY B CA 1
ATOM 3217 C C . GLY B 1 63 ? -5.305 -14.664 -3.771 1 94.44 63 GLY B C 1
ATOM 3218 O O . GLY B 1 63 ? -6.148 -14.984 -2.932 1 94.44 63 GLY B O 1
ATOM 3219 N N . VAL B 1 64 ? -4.895 -13.445 -4.004 1 93.75 64 VAL B N 1
ATOM 3220 C CA . VAL B 1 64 ? -5.586 -12.312 -3.396 1 93.75 64 VAL B CA 1
ATOM 3221 C C . VAL B 1 64 ? -6.246 -11.469 -4.484 1 93.75 64 VAL B C 1
ATOM 3223 O O . VAL B 1 64 ? -5.559 -10.852 -5.305 1 93.75 64 VAL B O 1
ATOM 3226 N N . VAL B 1 65 ? -7.57 -11.445 -4.441 1 90.62 65 VAL B N 1
ATOM 3227 C CA . VAL B 1 65 ? -8.336 -10.727 -5.453 1 90.62 65 VAL B CA 1
ATOM 3228 C C . VAL B 1 65 ? -8.617 -9.305 -4.973 1 90.62 65 VAL B C 1
ATOM 3230 O O . VAL B 1 65 ? -9.141 -9.102 -3.873 1 90.62 65 VAL B O 1
ATOM 3233 N N . VAL B 1 66 ? -8.188 -8.391 -5.762 1 86.31 66 VAL B N 1
ATOM 3234 C CA . VAL B 1 66 ? -8.453 -6.984 -5.469 1 86.31 66 VAL B CA 1
ATOM 3235 C C . VAL B 1 66 ? -9.258 -6.363 -6.609 1 86.31 66 VAL B C 1
ATOM 3237 O O . VAL B 1 66 ? -9.133 -6.781 -7.762 1 86.31 66 VAL B O 1
ATOM 3240 N N . PRO B 1 67 ? -10.148 -5.445 -6.227 1 76.31 67 PRO B N 1
ATOM 3241 C CA . PRO B 1 67 ? -10.906 -4.805 -7.305 1 76.31 67 PRO B CA 1
ATOM 3242 C C . PRO B 1 67 ? -10.031 -3.949 -8.219 1 76.31 67 PRO B C 1
ATOM 3244 O O . PRO B 1 67 ? -9.055 -3.35 -7.754 1 76.31 67 PRO B O 1
ATOM 3247 N N . HIS B 1 68 ? -10.195 -4.266 -9.461 1 67.44 68 HIS B N 1
ATOM 3248 C CA . HIS B 1 68 ? -9.516 -3.387 -10.398 1 67.44 68 HIS B CA 1
ATOM 3249 C C . HIS B 1 68 ? -10.281 -2.086 -10.602 1 67.44 68 HIS B C 1
ATOM 3251 O O . HIS B 1 68 ? -11.43 -2.102 -11.047 1 67.44 68 HIS B O 1
ATOM 3257 N N . VAL B 1 69 ? -9.844 -1.028 -9.953 1 57.69 69 VAL B N 1
ATOM 3258 C CA . VAL B 1 69 ? -10.445 0.281 -10.18 1 57.69 69 VAL B CA 1
ATOM 3259 C C . VAL B 1 69 ? -9.523 1.135 -11.047 1 57.69 69 VAL B C 1
ATOM 3261 O O . VAL B 1 69 ? -8.43 1.502 -10.617 1 57.69 69 VAL B O 1
ATOM 3264 N N . PRO B 1 70 ? -9.969 1.256 -12.289 1 55.06 70 PRO B N 1
ATOM 3265 C CA . PRO B 1 70 ? -9.117 2.098 -13.133 1 55.06 70 PRO B CA 1
ATOM 3266 C C . PRO B 1 70 ? -8.711 3.4 -12.445 1 55.06 70 PRO B C 1
ATOM 3268 O O . PRO B 1 70 ? -9.531 4.023 -11.766 1 55.06 70 PRO B O 1
ATOM 3271 N N . LYS B 1 71 ? -7.527 3.771 -12.477 1 53.56 71 LYS B N 1
ATOM 3272 C CA . LYS B 1 71 ? -6.965 5.047 -12.047 1 53.56 71 LYS B CA 1
ATOM 3273 C C . LYS B 1 71 ? -6.832 5.105 -10.523 1 53.56 71 LYS B C 1
ATOM 3275 O O . LYS B 1 71 ? -6.586 6.172 -9.961 1 53.56 71 LYS B O 1
ATOM 3280 N N . VAL B 1 72 ? -7.41 4.066 -9.906 1 57.03 72 VAL B N 1
ATOM 3281 C CA . VAL B 1 72 ? -7.234 4.043 -8.461 1 57.03 72 VAL B CA 1
ATOM 3282 C C . VAL B 1 72 ? -6.055 3.146 -8.094 1 57.03 72 VAL B C 1
ATOM 3284 O O . VAL B 1 72 ? -5.977 2.002 -8.547 1 57.03 72 VAL B O 1
ATOM 3287 N N . ASN B 1 73 ? -5.129 3.824 -7.449 1 68.38 73 ASN B N 1
ATOM 3288 C CA . ASN B 1 73 ? -4.02 3.047 -6.902 1 68.38 73 ASN B CA 1
ATOM 3289 C C . ASN B 1 73 ? -4.434 2.293 -5.641 1 68.38 73 ASN B C 1
ATOM 3291 O O . ASN B 1 73 ? -4.309 2.814 -4.531 1 68.38 73 ASN B O 1
ATOM 3295 N N . VAL B 1 74 ? -4.949 1.109 -5.91 1 64.31 74 VAL B N 1
ATOM 3296 C CA . VAL B 1 74 ? -5.527 0.325 -4.82 1 64.31 74 VAL B CA 1
ATOM 3297 C C . VAL B 1 74 ? -4.484 0.105 -3.73 1 64.31 74 VAL B C 1
ATOM 3299 O O . VAL B 1 74 ? -4.805 0.136 -2.539 1 64.31 74 VAL B O 1
ATOM 3302 N N . PHE B 1 75 ? -3.273 0.118 -4.109 1 72.56 75 PHE B N 1
ATOM 3303 C CA . PHE B 1 75 ? -2.223 -0.215 -3.156 1 72.56 75 PHE B CA 1
ATOM 3304 C C . PHE B 1 75 ? -1.883 0.987 -2.283 1 72.56 75 PHE B C 1
ATOM 3306 O O . PHE B 1 75 ? -1.244 0.841 -1.238 1 72.56 75 PHE B O 1
ATOM 3313 N N . SER B 1 76 ? -2.389 2.053 -2.678 1 72.06 76 SER B N 1
ATOM 3314 C CA . SER B 1 76 ? -1.985 3.256 -1.957 1 72.06 76 SER B CA 1
ATOM 3315 C C . SER B 1 76 ? -2.977 3.596 -0.849 1 72.06 76 SER B C 1
ATOM 3317 O O . SER B 1 76 ? -2.742 4.512 -0.059 1 72.06 76 SER B O 1
ATOM 3319 N N . THR B 1 77 ? -3.979 2.824 -0.767 1 78.94 77 THR B N 1
ATOM 3320 C CA . THR B 1 77 ? -4.945 3.117 0.286 1 78.94 77 THR B CA 1
ATOM 3321 C C . THR B 1 77 ? -4.602 2.352 1.562 1 78.94 77 THR B C 1
ATOM 3323 O O . THR B 1 77 ? -4.113 1.222 1.501 1 78.94 77 THR B O 1
ATOM 3326 N N . HIS B 1 78 ? -4.91 3.01 2.674 1 85.44 78 HIS B N 1
ATOM 3327 C CA . HIS B 1 78 ? -4.684 2.398 3.979 1 85.44 78 HIS B CA 1
ATOM 3328 C C . HIS B 1 78 ? -5.383 1.049 4.082 1 85.44 78 HIS B C 1
ATOM 3330 O O . HIS B 1 78 ? -4.809 0.085 4.594 1 85.44 78 HIS B O 1
ATOM 3336 N N . TYR B 1 79 ? -6.52 0.882 3.551 1 88.19 79 TYR B N 1
ATOM 3337 C CA . TYR B 1 79 ? -7.344 -0.32 3.611 1 88.19 79 TYR B CA 1
ATOM 3338 C C . TYR B 1 79 ? -6.629 -1.505 2.975 1 88.19 79 TYR B C 1
ATOM 3340 O O . TYR B 1 79 ? -6.371 -2.514 3.637 1 88.19 79 TYR B O 1
ATOM 3348 N N . PHE B 1 80 ? -6.203 -1.371 1.848 1 87 80 PHE B N 1
ATOM 3349 C CA . PHE B 1 80 ? -5.605 -2.48 1.114 1 87 80 PHE B CA 1
ATOM 3350 C C . PHE B 1 80 ? -4.184 -2.744 1.591 1 87 80 PHE B C 1
ATOM 3352 O O . PHE B 1 80 ? -3.77 -3.898 1.721 1 87 80 PHE B O 1
ATOM 3359 N N . SER B 1 81 ? -3.52 -1.674 1.821 1 86.56 81 SER B N 1
ATOM 3360 C CA . SER B 1 81 ? -2.129 -1.838 2.238 1 86.56 81 SER B CA 1
ATOM 3361 C C . SER B 1 81 ? -2.033 -2.621 3.543 1 86.56 81 SER B C 1
ATOM 3363 O O . SER B 1 81 ? -1.19 -3.512 3.676 1 86.56 81 SER B O 1
ATOM 3365 N N . GLU B 1 82 ? -2.871 -2.295 4.473 1 89.75 82 GLU B N 1
ATOM 3366 C CA . GLU B 1 82 ? -2.84 -2.975 5.762 1 89.75 82 GLU B CA 1
ATOM 3367 C C . GLU B 1 82 ? -3.287 -4.43 5.633 1 89.75 82 GLU B C 1
ATOM 3369 O O . GLU B 1 82 ? -2.672 -5.328 6.211 1 89.75 82 GLU B O 1
ATOM 3374 N N . LEU B 1 83 ? -4.32 -4.633 4.895 1 92.75 83 LEU B N 1
ATOM 3375 C CA . LEU B 1 83 ? -4.801 -5.992 4.688 1 92.75 83 LEU B CA 1
ATOM 3376 C C . LEU B 1 83 ? -3.734 -6.848 4.008 1 92.75 83 LEU B C 1
ATOM 3378 O O . LEU B 1 83 ? -3.445 -7.961 4.457 1 92.75 83 LEU B O 1
ATOM 3382 N N . LEU B 1 84 ? -3.166 -6.32 2.99 1 89.62 84 LEU B N 1
ATOM 3383 C CA . LEU B 1 84 ? -2.141 -7.051 2.252 1 89.62 84 LEU B CA 1
ATOM 3384 C C . LEU B 1 84 ? -0.918 -7.305 3.127 1 89.62 84 LEU B C 1
ATOM 3386 O O . LEU B 1 84 ? -0.277 -8.352 3.014 1 89.62 84 LEU B O 1
ATOM 3390 N N . SER B 1 85 ? -0.63 -6.348 3.932 1 87.94 85 SER B N 1
ATOM 3391 C CA . SER B 1 85 ? 0.483 -6.531 4.859 1 87.94 85 SER B CA 1
ATOM 3392 C C . SER B 1 85 ? 0.219 -7.691 5.812 1 87.94 85 SER B C 1
ATOM 3394 O O . SER B 1 85 ? 1.104 -8.516 6.059 1 87.94 85 SER B O 1
ATOM 3396 N N . GLY B 1 86 ? -0.944 -7.746 6.336 1 91.38 86 GLY B N 1
ATOM 3397 C CA . GLY B 1 86 ? -1.31 -8.852 7.207 1 91.38 86 GLY B CA 1
ATOM 3398 C C . GLY B 1 86 ? -1.279 -10.195 6.508 1 91.38 86 GLY B C 1
ATOM 3399 O O . GLY B 1 86 ? -0.733 -11.164 7.039 1 91.38 86 GLY B O 1
ATOM 3400 N N . ILE B 1 87 ? -1.821 -10.211 5.309 1 93.31 87 ILE B N 1
ATOM 3401 C CA . ILE B 1 87 ? -1.815 -11.43 4.508 1 93.31 87 ILE B CA 1
ATOM 3402 C C . ILE B 1 87 ? -0.376 -11.859 4.234 1 93.31 87 ILE B C 1
ATOM 3404 O O . ILE B 1 87 ? -0.016 -13.023 4.453 1 93.31 87 ILE B O 1
ATOM 3408 N N . GLY B 1 88 ? 0.38 -10.945 3.793 1 88.62 88 GLY B N 1
ATOM 3409 C CA . GLY B 1 88 ? 1.773 -11.227 3.49 1 88.62 88 GLY B CA 1
ATOM 3410 C C . GLY B 1 88 ? 2.557 -11.719 4.691 1 88.62 88 GLY B C 1
ATOM 3411 O O . GLY B 1 88 ? 3.391 -12.617 4.57 1 88.62 88 GLY B O 1
ATOM 3412 N N . ALA B 1 89 ? 2.334 -11.094 5.789 1 87.12 89 ALA B N 1
ATOM 3413 C CA . ALA B 1 89 ? 3.035 -11.492 7.012 1 87.12 89 ALA B CA 1
ATOM 3414 C C . ALA B 1 89 ? 2.785 -12.961 7.332 1 87.12 89 ALA B C 1
ATOM 3416 O O . ALA B 1 89 ? 3.727 -13.719 7.598 1 87.12 89 ALA B O 1
ATOM 3417 N N . LYS B 1 90 ? 1.589 -13.367 7.262 1 91.5 90 LYS B N 1
ATOM 3418 C CA . LYS B 1 90 ? 1.262 -14.758 7.574 1 91.5 90 LYS B CA 1
ATOM 3419 C C . LYS B 1 90 ? 1.822 -15.711 6.52 1 91.5 90 LYS B C 1
ATOM 3421 O O . LYS B 1 90 ? 2.365 -16.766 6.852 1 91.5 90 LYS B O 1
ATOM 3426 N N . LEU B 1 91 ? 1.673 -15.352 5.273 1 90.12 91 LEU B N 1
ATOM 3427 C CA . LEU B 1 91 ? 2.15 -16.219 4.199 1 90.12 91 LEU B CA 1
ATOM 3428 C C . LEU B 1 91 ? 3.67 -16.344 4.238 1 90.12 91 LEU B C 1
ATOM 3430 O O . LEU B 1 91 ? 4.215 -17.422 3.967 1 90.12 91 LEU B O 1
ATOM 3434 N N . GLY B 1 92 ? 4.273 -15.289 4.527 1 82.88 92 GLY B N 1
ATOM 3435 C CA . GLY B 1 92 ? 5.7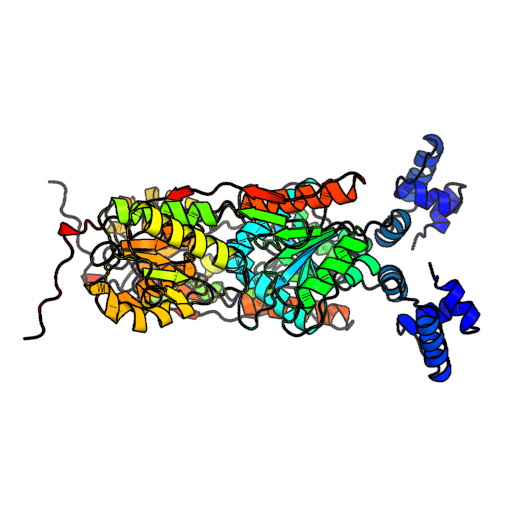19 -15.312 4.668 1 82.88 92 GLY B CA 1
ATOM 3436 C C . GLY B 1 92 ? 6.195 -16.297 5.727 1 82.88 92 GLY B C 1
ATOM 3437 O O . GLY B 1 92 ? 7.23 -16.938 5.555 1 82.88 92 GLY B O 1
ATOM 3438 N N . GLU B 1 93 ? 5.469 -16.422 6.77 1 83.94 93 GLU B N 1
ATOM 3439 C CA . GLU B 1 93 ? 5.812 -17.312 7.867 1 83.94 93 GLU B CA 1
ATOM 3440 C C . GLU B 1 93 ? 5.863 -18.766 7.402 1 83.94 93 GLU B C 1
ATOM 3442 O O . GLU B 1 93 ? 6.59 -19.594 7.973 1 83.94 93 GLU B O 1
ATOM 3447 N N . VAL B 1 94 ? 5.094 -19.062 6.348 1 85.56 94 VAL B N 1
ATOM 3448 C CA . VAL B 1 94 ? 4.949 -20.469 6.004 1 85.56 94 VAL B CA 1
ATOM 3449 C C . VAL B 1 94 ? 5.496 -20.719 4.602 1 85.56 94 VAL B C 1
ATOM 3451 O O . VAL B 1 94 ? 5.328 -21.797 4.047 1 85.56 94 VAL B O 1
ATOM 3454 N N . GLY B 1 95 ? 6.031 -19.688 3.982 1 79.69 95 GLY B N 1
ATOM 3455 C CA . GLY B 1 95 ? 6.695 -19.844 2.699 1 79.69 95 GLY B CA 1
ATOM 3456 C C . GLY B 1 95 ? 5.734 -19.891 1.527 1 79.69 95 GLY B C 1
ATOM 3457 O O . GLY B 1 95 ? 6.031 -20.484 0.493 1 79.69 95 GLY B O 1
ATOM 3458 N N . TYR B 1 96 ? 4.504 -19.422 1.67 1 85.88 96 TYR B N 1
ATOM 3459 C CA . TYR B 1 96 ? 3.541 -19.297 0.583 1 85.88 96 TYR B CA 1
ATOM 3460 C C . TYR B 1 96 ? 3.727 -17.969 -0.151 1 85.88 96 TYR B C 1
ATOM 3462 O O . TYR B 1 96 ? 4.066 -16.953 0.462 1 85.88 96 TYR B O 1
ATOM 3470 N N . GLY B 1 97 ? 3.436 -18.031 -1.428 1 86.88 97 GLY B N 1
ATOM 3471 C CA . GLY B 1 97 ? 3.404 -16.797 -2.201 1 86.88 97 GLY B CA 1
ATOM 3472 C C . GLY B 1 97 ? 2.064 -16.094 -2.148 1 86.88 97 GLY B C 1
ATOM 3473 O O . GLY B 1 97 ? 1.03 -16.719 -1.924 1 86.88 97 GLY B O 1
ATOM 3474 N N . LEU B 1 98 ? 2.162 -14.766 -2.301 1 91.81 98 LEU B N 1
ATOM 3475 C CA . LEU B 1 98 ? 0.958 -13.953 -2.453 1 91.81 98 LEU B CA 1
ATOM 3476 C C . LEU B 1 98 ? 0.751 -13.562 -3.912 1 91.81 98 LEU B C 1
ATOM 3478 O O . LEU B 1 98 ? 1.505 -12.75 -4.453 1 91.81 98 LEU B O 1
ATOM 3482 N N . LEU B 1 99 ? -0.269 -14.156 -4.508 1 92.19 99 LEU B N 1
ATOM 3483 C CA . LEU B 1 99 ? -0.575 -13.859 -5.902 1 92.19 99 LEU B CA 1
ATOM 3484 C C . LEU B 1 99 ? -1.704 -12.844 -6.008 1 92.19 99 LEU B C 1
ATOM 3486 O O . LEU B 1 99 ? -2.861 -13.164 -5.723 1 92.19 99 LEU B O 1
ATOM 3490 N N . LEU B 1 100 ? -1.288 -11.727 -6.387 1 89.88 100 LEU B N 1
ATOM 3491 C CA . LEU B 1 100 ? -2.289 -10.68 -6.551 1 89.88 100 LEU B CA 1
ATOM 3492 C C . LEU B 1 100 ? -3.002 -10.812 -7.895 1 89.88 100 LEU B C 1
ATOM 3494 O O . LEU B 1 100 ? -2.355 -10.883 -8.938 1 89.88 100 LEU B O 1
ATOM 3498 N N . LEU B 1 101 ? -4.289 -10.852 -7.82 1 83.69 101 LEU B N 1
ATOM 3499 C CA . LEU B 1 101 ? -5.137 -11.008 -9 1 83.69 101 LEU B CA 1
ATOM 3500 C C . LEU B 1 101 ? -6.047 -9.797 -9.172 1 83.69 101 LEU B C 1
ATOM 3502 O O . LEU B 1 101 ? -6.773 -9.422 -8.25 1 83.69 101 LEU B O 1
ATOM 3506 N N . PHE B 1 102 ? -5.832 -9.203 -10.375 1 77.69 102 PHE B N 1
ATOM 3507 C CA . PHE B 1 102 ? -6.645 -8.039 -10.68 1 77.69 102 PHE B CA 1
ATOM 3508 C C . PHE B 1 102 ? -7.859 -8.43 -11.516 1 77.69 102 PHE B C 1
ATOM 3510 O O . PHE B 1 102 ? -7.734 -9.133 -12.516 1 77.69 102 PHE B O 1
ATOM 3517 N N . GLN B 1 103 ? -8.961 -8.172 -11.031 1 70.56 103 GLN B N 1
ATOM 3518 C CA . GLN B 1 103 ? -10.172 -8.492 -11.789 1 70.56 103 GLN B CA 1
ATOM 3519 C C . GLN B 1 103 ? -10.789 -7.242 -12.406 1 70.56 103 GLN B C 1
ATOM 3521 O O . GLN B 1 103 ? -11.102 -6.285 -11.695 1 70.56 103 GLN B O 1
ATOM 3526 N N . PRO B 1 104 ? -10.766 -7.301 -13.727 1 67.06 104 PRO B N 1
ATOM 3527 C CA . PRO B 1 104 ? -11.469 -6.164 -14.328 1 67.06 104 PRO B CA 1
ATOM 3528 C C . PRO B 1 104 ? -12.906 -6.02 -13.82 1 67.06 104 PRO B C 1
ATOM 3530 O O . PRO B 1 104 ? -13.562 -7.023 -13.523 1 67.06 104 PRO B O 1
ATOM 3533 N N . ALA B 1 105 ? -13.352 -4.816 -13.711 1 61.66 105 ALA B N 1
ATOM 3534 C CA . ALA B 1 105 ? -14.656 -4.496 -13.148 1 61.66 105 ALA B CA 1
ATOM 3535 C C . ALA B 1 105 ? -15.773 -5.215 -13.906 1 61.66 105 ALA B C 1
ATOM 3537 O O . ALA B 1 105 ? -16.75 -5.668 -13.305 1 61.66 105 ALA B O 1
ATOM 3538 N N . ASP B 1 106 ? -15.578 -5.391 -15.125 1 64.31 106 ASP B N 1
ATOM 3539 C CA . ASP B 1 106 ? -16.703 -5.848 -15.938 1 64.31 106 ASP B CA 1
ATOM 3540 C C . ASP B 1 106 ? -16.531 -7.309 -16.344 1 64.31 106 ASP B C 1
ATOM 3542 O O . ASP B 1 106 ? -17.391 -7.887 -17 1 64.31 106 ASP B O 1
ATOM 3546 N N . ALA B 1 107 ? -15.602 -7.918 -15.828 1 66.62 107 ALA B N 1
ATOM 3547 C CA . ALA B 1 107 ? -15.383 -9.297 -16.266 1 66.62 107 ALA B CA 1
ATOM 3548 C C . ALA B 1 107 ? -16.078 -10.281 -15.344 1 66.62 107 ALA B C 1
ATOM 3550 O O . ALA B 1 107 ? -16.219 -10.039 -14.141 1 66.62 107 ALA B O 1
ATOM 3551 N N . PRO B 1 108 ? -16.719 -11.25 -16.062 1 66.19 108 PRO B N 1
ATOM 3552 C CA . PRO B 1 108 ? -17.25 -12.305 -15.195 1 66.19 108 PRO B CA 1
ATOM 3553 C C . PRO B 1 108 ? -16.203 -12.844 -14.219 1 66.19 108 PRO B C 1
ATOM 3555 O O . PRO B 1 108 ? -15.047 -13.023 -14.586 1 66.19 108 PRO B O 1
ATOM 3558 N N . LYS B 1 109 ? -16.688 -12.93 -13 1 73.12 109 LYS B N 1
ATOM 3559 C CA . LYS B 1 109 ? -15.812 -13.414 -11.938 1 73.12 109 LYS B CA 1
ATOM 3560 C C . LYS B 1 109 ? -15.836 -14.945 -11.867 1 73.12 109 LYS B C 1
ATOM 3562 O O . LYS B 1 109 ? -16.906 -15.547 -11.727 1 73.12 109 LYS B O 1
ATOM 3567 N N . ASP B 1 110 ? -14.781 -15.602 -12.234 1 79.12 110 ASP B N 1
ATOM 3568 C CA . ASP B 1 110 ? -14.68 -17.047 -12.07 1 79.12 110 ASP B CA 1
ATOM 3569 C C . ASP B 1 110 ? -13.492 -17.422 -11.18 1 79.12 110 ASP B C 1
ATOM 3571 O O . ASP B 1 110 ? -12.43 -17.797 -11.68 1 79.12 110 ASP B O 1
ATOM 3575 N N . TYR B 1 111 ? -13.766 -17.406 -9.859 1 85.88 111 TYR B N 1
ATOM 3576 C CA . TYR B 1 111 ? -12.711 -17.703 -8.883 1 85.88 111 TYR B CA 1
ATOM 3577 C C . TYR B 1 111 ? -12.289 -19.172 -8.969 1 85.88 111 TYR B C 1
ATOM 3579 O O . TYR B 1 111 ? -11.117 -19.5 -8.734 1 85.88 111 TYR B O 1
ATOM 3587 N N . ALA B 1 112 ? -13.258 -20 -9.312 1 82.06 112 ALA B N 1
ATOM 3588 C CA . ALA B 1 112 ? -12.992 -21.438 -9.352 1 82.06 112 ALA B CA 1
ATOM 3589 C C . ALA B 1 112 ? -11.922 -21.766 -10.391 1 82.06 112 ALA B C 1
ATOM 3591 O O . ALA B 1 112 ? -11.1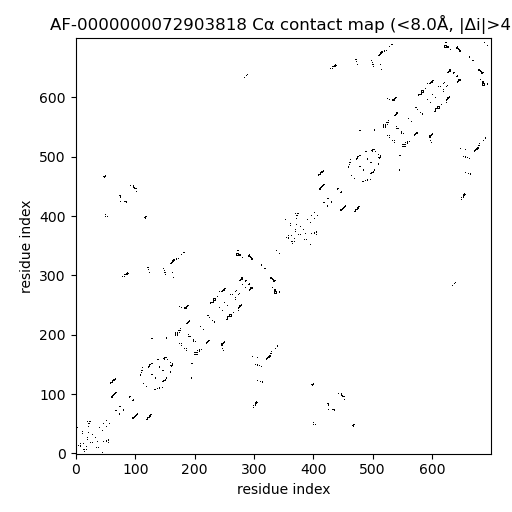33 -22.688 -10.203 1 82.06 112 ALA B O 1
ATOM 3592 N N . GLU B 1 113 ? -11.922 -20.953 -11.438 1 77.69 113 GLU B N 1
ATOM 3593 C CA . GLU B 1 113 ? -10.969 -21.188 -12.516 1 77.69 113 GLU B CA 1
ATOM 3594 C C . GLU B 1 113 ? -9.531 -21.062 -12.016 1 77.69 113 GLU B C 1
ATOM 3596 O O . GLU B 1 113 ? -8.641 -21.766 -12.484 1 77.69 113 GLU B O 1
ATOM 3601 N N . LEU B 1 114 ? -9.305 -20.281 -11.047 1 78.88 114 LEU B N 1
ATOM 3602 C CA . LEU B 1 114 ? -7.973 -20.062 -10.484 1 78.88 114 LEU B CA 1
ATOM 3603 C C . LEU B 1 114 ? -7.461 -21.344 -9.805 1 78.88 114 LEU B C 1
ATOM 3605 O O . LEU B 1 114 ? -6.262 -21.625 -9.828 1 78.88 114 LEU B O 1
ATOM 3609 N N . PHE B 1 115 ? -8.359 -22.078 -9.227 1 76.19 115 PHE B N 1
ATOM 3610 C CA . PHE B 1 115 ? -8.016 -23.344 -8.578 1 76.19 115 PHE B CA 1
ATOM 3611 C C . PHE B 1 115 ? -7.797 -24.438 -9.609 1 76.19 115 PHE B C 1
ATOM 3613 O O . PHE B 1 115 ? -6.844 -25.219 -9.508 1 76.19 115 PHE B O 1
ATOM 3620 N N . LEU B 1 116 ? -8.672 -24.344 -10.516 1 68.38 116 LEU B N 1
ATOM 3621 C CA . LEU B 1 116 ? -8.664 -25.406 -11.508 1 68.38 116 LEU B CA 1
ATOM 3622 C C . LEU B 1 116 ? -7.391 -25.344 -12.352 1 68.38 116 LEU B C 1
ATOM 3624 O O . LEU B 1 116 ? -6.887 -26.391 -12.789 1 68.38 116 LEU B O 1
ATOM 3628 N N . THR B 1 117 ? -6.871 -24.172 -12.508 1 66.81 117 THR B N 1
ATOM 3629 C CA . THR B 1 117 ? -5.645 -24 -13.281 1 66.81 117 THR B CA 1
ATOM 3630 C C . THR B 1 117 ? -4.422 -24.078 -12.367 1 66.81 117 THR B C 1
ATOM 3632 O O . THR B 1 117 ? -3.301 -23.797 -12.797 1 66.81 117 THR B O 1
ATOM 3635 N N . GLN B 1 118 ? -4.609 -24.422 -11.078 1 67.62 118 GLN B N 1
ATOM 3636 C CA . GLN B 1 118 ? -3.594 -24.641 -10.055 1 67.62 118 GLN B CA 1
ATOM 3637 C C . GLN B 1 118 ? -2.707 -23.422 -9.883 1 67.62 118 GLN B C 1
ATOM 3639 O O . GLN B 1 118 ? -1.495 -23.547 -9.688 1 67.62 118 GLN B O 1
ATOM 3644 N N . LYS B 1 119 ? -3.338 -22.375 -10.016 1 76.56 119 LYS B N 1
ATOM 3645 C CA . LYS B 1 119 ? -2.633 -21.109 -9.781 1 76.56 119 LYS B CA 1
ATOM 3646 C C . LYS B 1 119 ? -2.549 -20.797 -8.289 1 76.56 119 LYS B C 1
ATOM 3648 O O . LYS B 1 119 ? -1.604 -20.156 -7.836 1 76.56 119 LYS B O 1
ATOM 3653 N N . ILE B 1 120 ? -3.559 -21.359 -7.641 1 88.38 120 ILE B N 1
ATOM 3654 C CA . ILE B 1 120 ? -3.633 -21.031 -6.223 1 88.38 120 ILE B CA 1
ATOM 3655 C C . ILE B 1 120 ? -4.109 -22.25 -5.434 1 88.38 120 ILE B C 1
ATOM 3657 O O . ILE B 1 120 ? -4.773 -23.125 -5.984 1 88.38 120 ILE B O 1
ATOM 3661 N N . ASP B 1 121 ? -3.709 -22.281 -4.172 1 91.19 121 ASP B N 1
ATOM 3662 C CA . ASP B 1 121 ? -4.219 -23.281 -3.238 1 91.19 121 ASP B CA 1
ATOM 3663 C C . ASP B 1 121 ? -5.363 -22.719 -2.398 1 91.19 121 ASP B C 1
ATOM 3665 O O . ASP B 1 121 ? -6.098 -23.469 -1.757 1 91.19 121 ASP B O 1
ATOM 3669 N N . GLY B 1 122 ? -5.555 -21.484 -2.402 1 94.75 122 GLY B N 1
ATOM 3670 C CA . GLY B 1 122 ? -6.57 -20.734 -1.672 1 94.75 122 GLY B CA 1
ATOM 3671 C C . GLY B 1 122 ? -6.766 -19.328 -2.193 1 94.75 122 GLY B C 1
ATOM 3672 O O . GLY B 1 122 ? -5.934 -18.812 -2.941 1 94.75 122 GLY B O 1
ATOM 3673 N N . CYS B 1 123 ? -7.898 -18.75 -1.739 1 95.25 123 CYS B N 1
ATOM 3674 C CA . CYS B 1 123 ? -8.273 -17.453 -2.303 1 95.25 123 CYS B CA 1
ATOM 3675 C C . CYS B 1 123 ? -8.797 -16.516 -1.221 1 95.25 123 CYS B C 1
ATOM 3677 O O . CYS B 1 123 ? -9.609 -16.922 -0.385 1 95.25 123 CYS B O 1
ATOM 3679 N N . ILE B 1 124 ? -8.258 -15.344 -1.188 1 97 124 ILE B N 1
ATOM 3680 C CA . ILE B 1 124 ? -8.766 -14.281 -0.331 1 97 124 ILE B CA 1
ATOM 3681 C C . ILE B 1 124 ? -9.344 -13.156 -1.19 1 97 124 ILE B C 1
ATOM 3683 O O . ILE B 1 124 ? -8.664 -12.625 -2.07 1 97 124 ILE B O 1
ATOM 3687 N N . ILE B 1 125 ? -10.562 -12.797 -0.987 1 94.94 125 ILE B N 1
ATOM 3688 C CA . ILE B 1 125 ? -11.266 -11.828 -1.825 1 94.94 125 ILE B CA 1
ATOM 3689 C C . ILE B 1 125 ? -11.453 -10.523 -1.06 1 94.94 125 ILE B C 1
ATOM 3691 O O . ILE B 1 125 ? -12.133 -10.484 -0.033 1 94.94 125 ILE B O 1
ATOM 3695 N N . LEU B 1 126 ? -10.781 -9.516 -1.59 1 92.31 126 LEU B N 1
ATOM 3696 C CA . LEU B 1 126 ? -10.875 -8.18 -1.014 1 92.31 126 LEU B CA 1
ATOM 3697 C C . LEU B 1 126 ? -11.781 -7.285 -1.859 1 92.31 126 LEU B C 1
ATOM 3699 O O . LEU B 1 126 ? -11.648 -7.246 -3.084 1 92.31 126 LEU B O 1
ATOM 3703 N N . GLY B 1 127 ? -12.734 -6.598 -1.318 1 83.5 127 GLY B N 1
ATOM 3704 C CA . GLY B 1 127 ? -13.547 -5.613 -2.016 1 83.5 127 GLY B CA 1
ATOM 3705 C C . GLY B 1 127 ? -14.672 -6.227 -2.818 1 83.5 127 GLY B C 1
ATOM 3706 O O . GLY B 1 127 ? -15 -5.746 -3.906 1 83.5 127 GLY B O 1
ATOM 3707 N N . SER B 1 128 ? -15.133 -7.348 -2.404 1 87.38 128 SER B N 1
ATOM 3708 C CA . SER B 1 128 ? -16.297 -7.961 -3.031 1 87.38 128 SER B CA 1
ATOM 3709 C C . SER B 1 128 ? -17.516 -7.043 -2.959 1 87.38 128 SER B C 1
ATOM 3711 O O . SER B 1 128 ? -17.75 -6.41 -1.931 1 87.38 128 SER B O 1
ATOM 3713 N N . LYS B 1 129 ? -18.188 -6.977 -4.082 1 87.38 129 LYS B N 1
ATOM 3714 C CA . LYS B 1 129 ? -19.422 -6.199 -4.152 1 87.38 129 LYS B CA 1
ATOM 3715 C C . LYS B 1 129 ? -20.641 -7.113 -4.289 1 87.38 129 LYS B C 1
ATOM 3717 O O . LYS B 1 129 ? -20.594 -8.117 -5 1 87.38 129 LYS B O 1
ATOM 3722 N N . ARG B 1 130 ? -21.688 -6.629 -3.695 1 91.06 130 ARG B N 1
ATOM 3723 C CA . ARG B 1 130 ? -22.906 -7.418 -3.785 1 91.06 130 ARG B CA 1
ATOM 3724 C C . ARG B 1 130 ? -23.547 -7.285 -5.164 1 91.06 130 ARG B C 1
ATOM 3726 O O . ARG B 1 130 ? -24.297 -6.344 -5.418 1 91.06 130 ARG B O 1
ATOM 3733 N N . THR B 1 131 ? -23.266 -8.148 -6.043 1 88.5 131 THR B N 1
ATOM 3734 C CA . THR B 1 131 ? -23.844 -8.297 -7.371 1 88.5 131 THR B CA 1
ATOM 3735 C C . THR B 1 131 ? -24.203 -9.758 -7.645 1 88.5 131 THR B C 1
ATOM 3737 O O . THR B 1 131 ? -23.688 -10.664 -6.973 1 88.5 131 THR B O 1
ATOM 3740 N N . SER B 1 132 ? -25.047 -9.969 -8.578 1 89.69 132 SER B N 1
ATOM 3741 C CA . SER B 1 132 ? -25.453 -11.328 -8.891 1 89.69 132 SER B CA 1
ATOM 3742 C C . SER B 1 132 ? -24.266 -12.172 -9.359 1 89.69 132 SER B C 1
ATOM 3744 O O . SER B 1 132 ? -24.141 -13.336 -8.977 1 89.69 132 SER B O 1
ATOM 3746 N N . GLY B 1 133 ? -23.484 -11.594 -10.148 1 88.38 133 GLY B N 1
ATOM 3747 C CA . GLY B 1 133 ? -22.312 -12.297 -10.641 1 88.38 133 GLY B CA 1
ATOM 3748 C C . GLY B 1 133 ? -21.328 -12.664 -9.547 1 88.38 133 GLY B C 1
ATOM 3749 O O . GLY B 1 133 ? -20.75 -13.758 -9.562 1 88.38 133 GLY B O 1
ATOM 3750 N N . GLU B 1 134 ? -21.156 -11.82 -8.633 1 90.94 134 GLU B N 1
ATOM 3751 C CA . GLU B 1 134 ? -20.266 -12.086 -7.504 1 90.94 134 GLU B CA 1
ATOM 3752 C C . GLU B 1 134 ? -20.812 -13.219 -6.629 1 90.94 134 GLU B C 1
ATOM 3754 O O . GLU B 1 134 ? -20.062 -14.125 -6.254 1 90.94 134 GLU B O 1
ATOM 3759 N N . ILE B 1 135 ? -22.078 -13.148 -6.387 1 93.56 135 ILE B N 1
ATOM 3760 C CA . ILE B 1 135 ? -22.719 -14.156 -5.547 1 93.56 135 ILE B CA 1
ATOM 3761 C C . ILE B 1 135 ? -22.609 -15.523 -6.203 1 93.56 135 ILE B C 1
ATOM 3763 O O . ILE B 1 135 ? -22.281 -16.516 -5.539 1 93.56 135 ILE B O 1
ATOM 3767 N N . GLU B 1 136 ? -22.797 -15.547 -7.48 1 92.06 136 GLU B N 1
ATOM 3768 C CA . GLU B 1 136 ? -22.688 -16.797 -8.219 1 92.06 136 GLU B CA 1
ATOM 3769 C C . GLU B 1 136 ? -21.266 -17.359 -8.141 1 92.06 136 GLU B C 1
ATOM 3771 O O . GLU B 1 136 ? -21.078 -18.562 -7.941 1 92.06 136 GLU B O 1
ATOM 3776 N N . ALA B 1 137 ? -20.359 -16.531 -8.32 1 92.12 137 ALA B N 1
ATOM 3777 C CA . ALA B 1 137 ? -18.969 -16.953 -8.266 1 92.12 137 ALA B CA 1
ATOM 3778 C C . ALA B 1 137 ? -18.609 -17.484 -6.879 1 92.12 137 ALA B C 1
ATOM 3780 O O . ALA B 1 137 ? -17.906 -18.484 -6.758 1 92.12 137 ALA B O 1
ATOM 3781 N N . LEU B 1 138 ? -19.078 -16.844 -5.875 1 94.81 138 LEU B N 1
ATOM 3782 C CA . LEU B 1 138 ? -18.828 -17.25 -4.5 1 94.81 138 LEU B CA 1
ATOM 3783 C C . LEU B 1 138 ? -19.516 -18.578 -4.184 1 94.81 138 LEU B C 1
ATOM 3785 O O . LEU B 1 138 ? -18.953 -19.422 -3.484 1 94.81 138 LEU B O 1
ATOM 3789 N N . GLN B 1 139 ? -20.672 -18.719 -4.695 1 93.31 139 GLN B N 1
ATOM 3790 C CA . GLN B 1 139 ? -21.406 -19.969 -4.492 1 93.31 139 GLN B CA 1
ATOM 3791 C C . GLN B 1 139 ? -20.656 -21.156 -5.078 1 93.31 139 GLN B C 1
ATOM 3793 O O . GLN B 1 139 ? -20.578 -22.219 -4.457 1 93.31 139 GLN B O 1
ATOM 3798 N N . LYS B 1 140 ? -20.125 -20.922 -6.211 1 89.25 140 LYS B N 1
ATOM 3799 C CA . LYS B 1 140 ? -19.328 -21.969 -6.84 1 89.25 140 LYS B CA 1
ATOM 3800 C C . LYS B 1 140 ? -18.125 -22.359 -5.965 1 89.25 140 LYS B C 1
ATOM 3802 O O . LYS B 1 140 ? -17.844 -23.531 -5.773 1 89.25 140 LYS B O 1
ATOM 3807 N N . LEU B 1 141 ? -17.438 -21.391 -5.395 1 89.94 141 LEU B N 1
ATOM 3808 C CA . LEU B 1 141 ? -16.312 -21.641 -4.5 1 89.94 141 LEU B CA 1
ATOM 3809 C C . LEU B 1 141 ? -16.75 -22.484 -3.297 1 89.94 141 LEU B C 1
ATOM 3811 O O . LEU B 1 141 ? -16.078 -23.453 -2.932 1 89.94 141 LEU B O 1
ATOM 3815 N N . HIS B 1 142 ? -17.859 -22.031 -2.771 1 91.81 142 HIS B N 1
ATOM 3816 C CA . HIS B 1 142 ? -18.344 -22.672 -1.561 1 91.81 142 HIS B CA 1
ATOM 3817 C C . HIS B 1 142 ? -18.812 -24.094 -1.843 1 91.81 142 HIS B C 1
ATOM 3819 O O . HIS B 1 142 ? -18.453 -25.031 -1.104 1 91.81 142 HIS B O 1
ATOM 3825 N N . ASP B 1 143 ? -19.469 -24.266 -2.941 1 86.56 143 ASP B N 1
ATOM 3826 C CA . ASP B 1 143 ? -20.031 -25.562 -3.291 1 86.56 143 ASP B CA 1
ATOM 3827 C C . ASP B 1 143 ? -18.938 -26.578 -3.586 1 86.56 143 ASP B C 1
ATOM 3829 O O . ASP B 1 143 ? -19.094 -27.766 -3.281 1 86.56 143 ASP B O 1
ATOM 3833 N N . PHE B 1 144 ? -17.891 -26.125 -4.141 1 84.5 144 PHE B N 1
ATOM 3834 C CA . PHE B 1 144 ? -16.812 -27.031 -4.52 1 84.5 144 PHE B CA 1
ATOM 3835 C C . PHE B 1 144 ? -15.82 -27.188 -3.375 1 84.5 144 PHE B C 1
ATOM 3837 O O . PHE B 1 144 ? -14.797 -27.844 -3.527 1 84.5 144 PHE B O 1
ATOM 3844 N N . ASP B 1 145 ? -16.062 -26.531 -2.281 1 87.44 145 ASP B N 1
ATOM 3845 C CA . ASP B 1 145 ? -15.273 -26.609 -1.057 1 87.44 145 ASP B CA 1
ATOM 3846 C C . ASP B 1 145 ? -13.844 -26.141 -1.295 1 87.44 145 ASP B C 1
ATOM 3848 O O . ASP B 1 145 ? -12.891 -26.734 -0.769 1 87.44 145 ASP B O 1
ATOM 3852 N N . PHE B 1 146 ? -13.727 -25.188 -2.205 1 89.5 146 PHE B N 1
ATOM 3853 C CA . PHE B 1 146 ? -12.422 -24.547 -2.365 1 89.5 146 PHE B CA 1
ATOM 3854 C C . PHE B 1 146 ? -12.094 -23.672 -1.164 1 89.5 146 PHE B C 1
ATOM 3856 O O . PHE B 1 146 ? -12.969 -23 -0.625 1 89.5 146 PHE B O 1
ATOM 3863 N N . PRO B 1 147 ? -10.844 -23.656 -0.73 1 94.88 147 PRO B N 1
ATOM 3864 C CA . PRO B 1 147 ? -10.469 -22.766 0.368 1 94.88 147 PRO B CA 1
ATOM 3865 C C . PRO B 1 147 ? -10.547 -21.281 -0.016 1 94.88 147 PRO B C 1
ATOM 3867 O O . PRO B 1 147 ? -9.898 -20.859 -0.976 1 94.88 147 PRO B O 1
ATOM 3870 N N . TYR B 1 148 ? -11.367 -20.531 0.715 1 95.81 148 TYR B N 1
ATOM 3871 C CA . TYR B 1 148 ? -11.484 -19.109 0.433 1 95.81 148 TYR B CA 1
ATOM 3872 C C . TYR B 1 148 ? -11.938 -18.344 1.668 1 95.81 148 TYR B C 1
ATOM 3874 O O . TYR B 1 148 ? -12.367 -18.953 2.654 1 95.81 148 TYR B O 1
ATOM 3882 N N . CYS B 1 149 ? -11.789 -17.062 1.579 1 97.44 149 CYS B N 1
ATOM 3883 C CA . CYS B 1 149 ? -12.281 -16.188 2.639 1 97.44 149 CYS B CA 1
ATOM 3884 C C . CYS B 1 149 ? -12.555 -14.781 2.107 1 97.44 149 CYS B C 1
ATOM 3886 O O . CYS B 1 149 ? -11.719 -14.203 1.415 1 97.44 149 CYS B O 1
ATOM 3888 N N . LEU B 1 150 ? -13.742 -14.344 2.408 1 97.25 150 LEU B N 1
ATOM 3889 C CA . LEU B 1 150 ? -14.047 -12.93 2.18 1 97.25 150 LEU B CA 1
ATOM 3890 C C . LEU B 1 150 ? -13.492 -12.07 3.309 1 97.25 150 LEU B C 1
ATOM 3892 O O . LEU B 1 150 ? -13.531 -12.461 4.477 1 97.25 150 LEU B O 1
ATOM 3896 N N . VAL B 1 151 ? -13 -10.906 2.93 1 97.44 151 VAL B N 1
ATOM 3897 C CA . VAL B 1 151 ? -12.555 -9.969 3.957 1 97.44 151 VAL B CA 1
ATOM 3898 C C . VAL B 1 151 ? -13.32 -8.656 3.824 1 97.44 151 VAL B C 1
ATOM 3900 O O . VAL B 1 151 ? -13.406 -8.086 2.734 1 97.44 151 VAL B O 1
ATOM 3903 N N . ASN B 1 152 ? -13.875 -8.195 4.891 1 96.31 152 ASN B N 1
ATOM 3904 C CA . ASN B 1 152 ? -14.578 -6.93 5.02 1 96.31 152 ASN B CA 1
ATOM 3905 C C . ASN B 1 152 ? -15.836 -6.898 4.145 1 96.31 152 ASN B C 1
ATOM 3907 O O . ASN B 1 152 ? -16.172 -5.855 3.586 1 96.31 152 ASN B O 1
ATOM 3911 N N . GLN B 1 153 ? -16.438 -8.016 3.877 1 95.88 153 GLN B N 1
ATOM 3912 C CA . GLN B 1 153 ? -17.703 -8.18 3.172 1 95.88 153 GLN B CA 1
ATOM 3913 C C . GLN B 1 153 ? -18.438 -9.43 3.645 1 95.88 153 GLN B C 1
ATOM 3915 O O . GLN B 1 153 ? -17.844 -10.508 3.748 1 95.88 153 GLN B O 1
ATOM 3920 N N . THR B 1 154 ? -19.656 -9.273 3.896 1 96.38 154 THR B N 1
ATOM 3921 C CA . THR B 1 154 ? -20.469 -10.398 4.34 1 96.38 154 THR B CA 1
ATOM 3922 C C . THR B 1 154 ? -21.734 -10.523 3.484 1 96.38 154 THR B C 1
ATOM 3924 O O . THR B 1 154 ? -22.172 -9.555 2.861 1 96.38 154 THR B O 1
ATOM 3927 N N . TYR B 1 155 ? -22.156 -11.703 3.408 1 95.88 155 TYR B N 1
ATOM 3928 C CA . TYR B 1 155 ? -23.438 -12.07 2.807 1 95.88 155 TYR B CA 1
ATOM 3929 C C . TYR B 1 155 ? -24.281 -12.898 3.771 1 95.88 155 TYR B C 1
ATOM 3931 O O . TYR B 1 155 ? -24.281 -14.133 3.699 1 95.88 155 TYR B O 1
ATOM 3939 N N . PRO B 1 156 ? -25.031 -12.227 4.617 1 93.19 156 PRO B N 1
ATOM 3940 C CA . PRO B 1 156 ? -25.688 -12.914 5.727 1 93.19 156 PRO B CA 1
ATOM 3941 C C . PRO B 1 156 ? -26.609 -14.039 5.254 1 93.19 156 PRO B C 1
ATOM 3943 O O . PRO B 1 156 ? -26.859 -15 5.992 1 93.19 156 PRO B O 1
ATOM 3946 N N . GLU B 1 157 ? -27.062 -14.008 4.082 1 94.88 157 GLU B N 1
ATOM 3947 C CA . GLU B 1 157 ? -28 -15 3.562 1 94.88 157 GLU B CA 1
ATOM 3948 C C . GLU B 1 157 ? -27.266 -16.234 3.035 1 94.88 157 GLU B C 1
ATOM 3950 O O . GLU B 1 157 ? -27.906 -17.219 2.654 1 94.88 157 GLU B O 1
ATOM 3955 N N . TYR B 1 158 ? -26.016 -16.172 2.973 1 95.44 158 TYR B N 1
ATOM 3956 C CA . TYR B 1 158 ? -25.219 -17.266 2.41 1 95.44 158 TYR B CA 1
ATOM 3957 C C . TYR B 1 158 ? -24.188 -17.766 3.418 1 95.44 158 TYR B C 1
ATOM 3959 O O . TYR B 1 158 ? -23.781 -17.016 4.32 1 95.44 158 TYR B O 1
ATOM 3967 N N . PRO B 1 159 ? -23.781 -18.969 3.307 1 94.88 159 PRO B N 1
ATOM 3968 C CA . PRO B 1 159 ? -22.828 -19.531 4.254 1 94.88 159 PRO B CA 1
ATOM 3969 C C . PRO B 1 159 ? -21.375 -19.234 3.877 1 94.88 159 PRO B C 1
ATOM 3971 O O . PRO B 1 159 ? -20.484 -20.047 4.129 1 94.88 159 PRO B O 1
ATOM 3974 N N . PHE B 1 160 ? -21.125 -18.125 3.26 1 96.62 160 PHE B N 1
ATOM 3975 C CA . PHE B 1 160 ? -19.797 -17.812 2.762 1 96.62 160 PHE B CA 1
ATOM 3976 C C . PHE B 1 160 ? -18.828 -17.516 3.914 1 96.62 160 PHE B C 1
ATOM 3978 O O . PHE B 1 160 ? -19.234 -16.953 4.93 1 96.62 160 PHE B O 1
ATOM 3985 N N . HIS B 1 161 ? -17.562 -17.953 3.842 1 96.94 161 HIS B N 1
ATOM 3986 C CA . HIS B 1 161 ? -16.516 -17.703 4.816 1 96.94 161 HIS B CA 1
ATOM 3987 C C . HIS B 1 161 ? -16.062 -16.234 4.77 1 96.94 161 HIS B C 1
ATOM 3989 O O . HIS B 1 161 ? -15.805 -15.703 3.691 1 96.94 161 HIS B O 1
ATOM 3995 N N . PHE B 1 162 ? -16.016 -15.594 5.984 1 97.81 162 PHE B N 1
ATOM 3996 C CA . PHE B 1 162 ? -15.555 -14.211 5.957 1 97.81 162 PHE B CA 1
ATOM 3997 C C . PHE B 1 162 ? -14.812 -13.859 7.238 1 97.81 162 PHE B C 1
ATOM 3999 O O . PHE B 1 162 ? -15 -14.508 8.266 1 97.81 162 PHE B O 1
ATOM 4006 N N . ILE B 1 163 ? -13.914 -12.953 7.145 1 98.31 163 ILE B N 1
ATOM 4007 C CA . ILE B 1 163 ? -13.344 -12.156 8.227 1 98.31 163 ILE B CA 1
ATOM 4008 C C . ILE B 1 163 ? -13.781 -10.703 8.094 1 98.31 163 ILE B C 1
ATOM 4010 O O . ILE B 1 163 ? -13.648 -10.109 7.02 1 98.31 163 ILE B O 1
ATOM 4014 N N . ASP B 1 164 ? -14.359 -10.141 9.109 1 98 164 ASP B N 1
ATOM 4015 C CA . ASP B 1 164 ? -14.836 -8.766 9.109 1 98 164 ASP B CA 1
ATOM 4016 C C . ASP B 1 164 ? -14.531 -8.078 10.445 1 98 164 ASP B C 1
ATOM 4018 O O . ASP B 1 164 ? -13.93 -8.68 11.336 1 98 164 ASP B O 1
ATOM 4022 N N . ALA B 1 165 ? -14.75 -6.82 10.492 1 98.31 165 ALA B N 1
ATOM 4023 C CA . ALA B 1 165 ? -14.742 -6.086 11.75 1 98.31 165 ALA B CA 1
ATOM 4024 C C . ALA B 1 165 ? -16.156 -5.777 12.219 1 98.31 165 ALA B C 1
ATOM 4026 O O . ALA B 1 165 ? -17.109 -5.891 11.445 1 98.31 165 ALA B O 1
ATOM 4027 N N . ASN B 1 166 ? -16.328 -5.492 13.453 1 98.44 166 ASN B N 1
ATOM 4028 C CA . ASN B 1 166 ? -17.641 -5.109 13.961 1 98.44 166 ASN B CA 1
ATOM 4029 C C . ASN B 1 166 ? -17.953 -3.65 13.641 1 98.44 166 ASN B C 1
ATOM 4031 O O . ASN B 1 166 ? -17.984 -2.805 14.531 1 98.44 166 ASN B O 1
ATOM 4035 N N . HIS B 1 167 ? -18.266 -3.436 12.391 1 98.5 167 HIS B N 1
ATOM 4036 C CA . HIS B 1 167 ? -18.484 -2.08 11.898 1 98.5 167 HIS B CA 1
ATOM 4037 C C . HIS B 1 167 ? -19.734 -1.465 12.523 1 98.5 167 HIS B C 1
ATOM 4039 O O . HIS B 1 167 ? -19.797 -0.25 12.727 1 98.5 167 HIS B O 1
ATOM 4045 N N . TYR B 1 168 ? -20.703 -2.299 12.797 1 98.5 168 TYR B N 1
ATOM 4046 C CA . TYR B 1 168 ? -21.875 -1.824 13.508 1 98.5 168 TYR B CA 1
ATOM 4047 C C . TYR B 1 168 ? -21.5 -1.184 14.836 1 98.5 168 TYR B C 1
ATOM 4049 O O . TYR B 1 168 ? -21.875 -0.046 15.117 1 98.5 168 TYR B O 1
ATOM 4057 N N . GLU B 1 169 ? -20.719 -1.841 15.547 1 98.56 169 GLU B N 1
ATOM 4058 C CA . GLU B 1 169 ? -20.297 -1.36 16.859 1 98.56 169 GLU B CA 1
ATOM 4059 C C . GLU B 1 169 ? -19.422 -0.118 16.734 1 98.56 169 GLU B C 1
ATOM 4061 O O . GLU B 1 169 ? -19.531 0.808 17.547 1 98.56 169 GLU B O 1
ATOM 4066 N N . GLY B 1 170 ? -18.531 -0.152 15.766 1 98.69 170 GLY B N 1
ATOM 4067 C CA . GLY B 1 170 ? -17.672 1.007 15.547 1 98.69 170 GLY B CA 1
ATOM 4068 C C . GLY B 1 170 ? -18.453 2.281 15.289 1 98.69 170 GLY B C 1
ATOM 4069 O O . GLY B 1 170 ? -18.172 3.32 15.891 1 98.69 170 GLY B O 1
ATOM 4070 N N . SER B 1 171 ? -19.391 2.145 14.43 1 98.69 171 SER B N 1
ATOM 4071 C CA . SER B 1 171 ? -20.234 3.289 14.117 1 98.69 171 SER B CA 1
ATOM 4072 C C . SER B 1 171 ? -21.078 3.695 15.312 1 98.69 171 SER B C 1
ATOM 4074 O O . SER B 1 171 ? -21.203 4.883 15.625 1 98.69 171 SER B O 1
ATOM 4076 N N . TYR B 1 172 ? -21.625 2.754 15.992 1 98.75 172 TYR B N 1
ATOM 4077 C CA . TYR B 1 172 ? -22.422 3.01 17.188 1 98.75 172 TYR B CA 1
ATOM 4078 C C . TYR B 1 172 ? -21.625 3.789 18.219 1 98.75 172 TYR B C 1
ATOM 4080 O O . TYR B 1 172 ? -22.094 4.797 18.75 1 98.75 172 TYR B O 1
ATOM 4088 N N . GLN B 1 173 ? -20.438 3.387 18.453 1 98.5 173 GLN B N 1
ATOM 4089 C CA . GLN B 1 173 ? -19.578 4.023 19.453 1 98.5 173 GLN B CA 1
ATOM 4090 C C . GLN B 1 173 ? -19.203 5.441 19.016 1 98.5 173 GLN B C 1
ATOM 4092 O O . GLN B 1 173 ? -19.234 6.371 19.828 1 98.5 173 GLN B O 1
ATOM 4097 N N . ALA B 1 174 ? -18.875 5.59 17.766 1 98.62 174 ALA B N 1
ATOM 4098 C CA . ALA B 1 174 ? -18.422 6.883 17.25 1 98.62 174 ALA B CA 1
ATOM 4099 C C . ALA B 1 174 ? -19.547 7.922 17.344 1 98.62 174 ALA B C 1
ATOM 4101 O O . ALA B 1 174 ? -19.328 9.031 17.844 1 98.62 174 ALA B O 1
ATOM 4102 N N . VAL B 1 175 ? -20.688 7.562 16.938 1 98.38 175 VAL B N 1
ATOM 4103 C CA . VAL B 1 175 ? -21.812 8.477 16.938 1 98.38 175 VAL B CA 1
ATOM 4104 C C . VAL B 1 175 ? -22.281 8.734 18.375 1 98.38 175 VAL B C 1
ATOM 4106 O O . VAL B 1 175 ? -22.594 9.875 18.734 1 98.38 175 VAL B O 1
ATOM 4109 N N . THR B 1 176 ? -22.297 7.723 19.203 1 98.06 176 THR B N 1
ATOM 4110 C CA . THR B 1 176 ? -22.641 7.879 20.609 1 98.06 176 THR B CA 1
ATOM 4111 C C . THR B 1 176 ? -21.703 8.891 21.281 1 98.06 176 THR B C 1
ATOM 4113 O O . THR B 1 176 ? -22.156 9.734 22.062 1 98.06 176 THR B O 1
ATOM 4116 N N . LEU B 1 177 ? -20.453 8.805 20.953 1 97.44 177 LEU B N 1
ATOM 4117 C CA . LEU B 1 177 ? -19.469 9.742 21.5 1 97.44 177 LEU B CA 1
ATOM 4118 C C . LEU B 1 177 ? -19.828 11.18 21.141 1 97.44 177 LEU B C 1
ATOM 4120 O O . LEU B 1 177 ? -19.797 12.062 22 1 97.44 177 LEU B O 1
ATOM 4124 N N . LEU B 1 178 ? -20.156 11.422 19.906 1 97.38 178 LEU B N 1
ATOM 4125 C CA . LEU B 1 178 ? -20.547 12.758 19.469 1 97.38 178 LEU B CA 1
ATOM 4126 C C . LEU B 1 178 ? -21.797 13.227 20.188 1 97.38 178 LEU B C 1
ATOM 4128 O O . LEU B 1 178 ? -21.875 14.375 20.625 1 97.38 178 LEU B O 1
ATOM 4132 N N . ILE B 1 179 ? -22.75 12.359 20.375 1 96.19 179 ILE B N 1
ATOM 4133 C CA . ILE B 1 179 ? -24 12.68 21.047 1 96.19 179 ILE B CA 1
ATOM 4134 C C . ILE B 1 179 ? -23.734 13 22.516 1 96.19 179 ILE B C 1
ATOM 4136 O O . ILE B 1 179 ? -24.266 13.969 23.047 1 96.19 179 ILE B O 1
ATOM 4140 N N . GLN B 1 180 ? -22.891 12.234 23.109 1 95 180 GLN B N 1
ATOM 4141 C CA . GLN B 1 180 ? -22.547 12.43 24.5 1 95 180 GLN B CA 1
ATOM 4142 C C . GLN B 1 180 ? -21.812 13.758 24.719 1 95 180 GLN B C 1
ATOM 4144 O O . GLN B 1 180 ? -21.891 14.352 25.781 1 95 180 GLN B O 1
ATOM 4149 N N . LYS B 1 181 ? -21.172 14.234 23.703 1 94.19 181 LYS B N 1
ATOM 4150 C CA . LYS B 1 181 ? -20.484 15.516 23.75 1 94.19 181 LYS B CA 1
ATOM 4151 C C . LYS B 1 181 ? -21.453 16.672 23.578 1 94.19 181 LYS B C 1
ATOM 4153 O O . LYS B 1 181 ? -21.078 17.844 23.719 1 94.19 181 LYS B O 1
ATOM 4158 N N . GLY B 1 182 ? -22.703 16.344 23.203 1 93.25 182 GLY B N 1
ATOM 4159 C CA . GLY B 1 182 ? -23.75 17.359 23.172 1 93.25 182 GLY B CA 1
ATOM 4160 C C . GLY B 1 182 ? -24.281 17.625 21.781 1 93.25 182 GLY B C 1
ATOM 4161 O O . GLY B 1 182 ? -25.141 18.484 21.594 1 93.25 182 GLY B O 1
ATOM 4162 N N . PHE B 1 183 ? -23.766 16.844 20.797 1 93 183 PHE B N 1
ATOM 4163 C CA . PHE B 1 183 ? -24.234 17.047 19.438 1 93 183 PHE B CA 1
ATOM 4164 C C . PHE B 1 183 ? -25.5 16.234 19.188 1 93 183 PHE B C 1
ATOM 4166 O O . PHE B 1 183 ? -25.469 15.008 19.188 1 93 183 PHE B O 1
ATOM 4173 N N . GLU B 1 184 ? -26.562 16.875 18.953 1 88.38 184 GLU B N 1
ATOM 4174 C CA . GLU B 1 184 ? -27.828 16.188 18.734 1 88.38 184 GLU B CA 1
ATOM 4175 C C . GLU B 1 184 ? -28.047 15.914 17.25 1 88.38 184 GLU B C 1
ATOM 4177 O O . GLU B 1 184 ? -28.906 15.094 16.891 1 88.38 184 GLU B O 1
ATOM 4182 N N . LYS B 1 185 ? -27.391 16.641 16.484 1 92.12 185 LYS B N 1
ATOM 4183 C CA . LYS B 1 185 ? -27.469 16.453 15.039 1 92.12 185 LYS B CA 1
ATOM 4184 C C . LYS B 1 185 ? -26.109 16.062 14.461 1 92.12 185 LYS B C 1
ATOM 4186 O O . LYS B 1 185 ? -25.188 16.875 14.438 1 92.12 185 LYS B O 1
ATOM 4191 N N . VAL B 1 186 ? -26.078 14.828 14.031 1 96.25 186 VAL B N 1
ATOM 4192 C CA . VAL B 1 186 ? -24.812 14.312 13.492 1 96.25 186 VAL B CA 1
ATOM 4193 C C . VAL B 1 186 ? -25 13.953 12.023 1 96.25 186 VAL B C 1
ATOM 4195 O O . VAL B 1 186 ? -25.797 13.078 11.68 1 96.25 186 VAL B O 1
ATOM 4198 N N . LEU B 1 187 ? -24.312 14.68 11.148 1 97.88 187 LEU B N 1
ATOM 4199 C CA . LEU B 1 187 ? -24.281 14.312 9.734 1 97.88 187 LEU B CA 1
ATOM 4200 C C . LEU B 1 187 ? -23.438 13.07 9.516 1 97.88 187 LEU B C 1
ATOM 4202 O O . LEU B 1 187 ? -22.438 12.867 10.211 1 97.88 187 LEU B O 1
ATOM 4206 N N . PHE B 1 188 ? -23.875 12.273 8.531 1 98.44 188 PHE B N 1
ATOM 4207 C CA . PHE B 1 188 ? -23.141 11.039 8.242 1 98.44 188 PHE B CA 1
ATOM 4208 C C . PHE B 1 188 ? -22.781 10.961 6.766 1 98.44 188 PHE B C 1
ATOM 4210 O O . PHE B 1 188 ? -23.656 10.969 5.898 1 98.44 188 PHE B O 1
ATOM 4217 N N . LEU B 1 189 ? -21.469 10.977 6.5 1 98.69 189 LEU B N 1
ATOM 4218 C CA . LEU B 1 189 ? -20.969 10.68 5.168 1 98.69 189 LEU B CA 1
ATOM 4219 C C . LEU B 1 189 ? -20.594 9.203 5.047 1 98.69 189 LEU B C 1
ATOM 4221 O O . LEU B 1 189 ? -19.5 8.797 5.434 1 98.69 189 LEU B O 1
ATOM 4225 N N . ASN B 1 190 ? -21.453 8.398 4.469 1 98.44 190 ASN B N 1
ATOM 4226 C CA . ASN B 1 190 ? -21.281 6.949 4.359 1 98.44 190 ASN B CA 1
ATOM 4227 C C . ASN B 1 190 ? -20.797 6.547 2.969 1 98.44 190 ASN B C 1
ATOM 4229 O O . ASN B 1 190 ? -20.547 7.402 2.125 1 98.44 190 ASN B O 1
ATOM 4233 N N . GLY B 1 191 ? -20.469 5.262 2.83 1 96.75 191 GLY B N 1
ATOM 4234 C CA . GLY B 1 191 ? -20.109 4.699 1.537 1 96.75 191 GLY B CA 1
ATOM 4235 C C . GLY B 1 191 ? -21.281 4.012 0.849 1 96.75 191 GLY B C 1
ATOM 4236 O O . GLY B 1 191 ? -22.406 4.039 1.348 1 96.75 191 GLY B O 1
ATOM 4237 N N . PRO B 1 192 ? -20.984 3.369 -0.297 1 94.81 192 PRO B N 1
ATOM 4238 C CA . PRO B 1 192 ? -22.031 2.707 -1.068 1 94.81 192 PRO B CA 1
ATOM 4239 C C . PRO B 1 192 ? -22.625 1.503 -0.341 1 94.81 192 PRO B C 1
ATOM 4241 O O . PRO B 1 192 ? -21.906 0.754 0.317 1 94.81 192 PRO B O 1
ATOM 4244 N N . MET B 1 193 ? -23.875 1.258 -0.586 1 94 193 MET B N 1
ATOM 4245 C CA . MET B 1 193 ? -24.609 0.24 0.151 1 94 193 MET B CA 1
ATOM 4246 C C . MET B 1 193 ? -24.359 -1.147 -0.428 1 94 193 MET B C 1
ATOM 4248 O O . MET B 1 193 ? -24.734 -2.154 0.166 1 94 193 MET B O 1
ATOM 4252 N N . GLU B 1 194 ? -23.609 -1.215 -1.537 1 91.25 194 GLU B N 1
ATOM 4253 C CA . GLU B 1 194 ? -23.203 -2.506 -2.086 1 91.25 194 GLU B CA 1
ATOM 4254 C C . GLU B 1 194 ? -22.172 -3.189 -1.19 1 91.25 194 GLU B C 1
ATOM 4256 O O . GLU B 1 194 ? -21.938 -4.395 -1.314 1 91.25 194 GLU B O 1
ATOM 4261 N N . TYR B 1 195 ? -21.656 -2.443 -0.354 1 93.62 195 TYR B N 1
ATOM 4262 C CA . TYR B 1 195 ? -20.719 -2.982 0.617 1 93.62 195 TYR B CA 1
ATOM 4263 C C . TYR B 1 195 ? -21.391 -3.199 1.968 1 93.62 195 TYR B C 1
ATOM 4265 O O . TYR B 1 195 ? -22.047 -2.299 2.494 1 93.62 195 TYR B O 1
ATOM 4273 N N . SER B 1 196 ? -21.203 -4.332 2.496 1 96.44 196 SER B N 1
ATOM 4274 C CA . SER B 1 196 ? -21.859 -4.672 3.762 1 96.44 196 SER B CA 1
ATOM 4275 C C . SER B 1 196 ? -21.359 -3.775 4.891 1 96.44 196 SER B C 1
ATOM 4277 O O . SER B 1 196 ? -22.109 -3.477 5.828 1 96.44 196 SER B O 1
ATOM 4279 N N . ASN B 1 197 ? -20.109 -3.357 4.832 1 96.62 197 ASN B N 1
ATOM 4280 C CA . ASN B 1 197 ? -19.578 -2.482 5.871 1 96.62 197 ASN B CA 1
ATOM 4281 C C . ASN B 1 197 ? -20.312 -1.149 5.918 1 96.62 197 ASN B C 1
ATOM 4283 O O . ASN B 1 197 ? -20.516 -0.581 6.992 1 96.62 197 ASN B O 1
ATOM 4287 N N . SER B 1 198 ? -20.703 -0.612 4.781 1 97.5 198 SER B N 1
ATOM 4288 C CA . SER B 1 198 ? -21.5 0.608 4.742 1 97.5 198 SER B CA 1
ATOM 4289 C C . SER B 1 198 ? -22.859 0.407 5.426 1 97.5 198 SER B C 1
ATOM 4291 O O . SER B 1 198 ? -23.312 1.275 6.172 1 97.5 198 SER B O 1
ATOM 4293 N N . ALA B 1 199 ? -23.453 -0.723 5.152 1 97.62 199 ALA B N 1
ATOM 4294 C CA . ALA B 1 199 ? -24.734 -1.046 5.773 1 97.62 199 ALA B CA 1
ATOM 4295 C C . ALA B 1 199 ? -24.594 -1.185 7.285 1 97.62 199 ALA B C 1
ATOM 4297 O O . ALA B 1 199 ? -25.438 -0.69 8.047 1 97.62 199 ALA B O 1
ATOM 4298 N N . ASP B 1 200 ? -23.578 -1.834 7.699 1 98.25 200 ASP B N 1
ATOM 4299 C CA . ASP B 1 200 ? -23.312 -2.006 9.125 1 98.25 200 ASP B CA 1
ATOM 4300 C C . ASP B 1 200 ? -23.094 -0.658 9.805 1 98.25 200 ASP B C 1
ATOM 4302 O O . ASP B 1 200 ? -23.625 -0.418 10.898 1 98.25 200 ASP B O 1
ATOM 4306 N N . ARG B 1 201 ? -22.312 0.195 9.164 1 98.62 201 ARG B N 1
ATOM 4307 C CA . ARG B 1 201 ? -22.047 1.513 9.734 1 98.62 201 ARG B CA 1
ATOM 4308 C C . ARG B 1 201 ? -23.328 2.336 9.836 1 98.62 201 ARG B C 1
ATOM 4310 O O . ARG B 1 201 ? -23.547 3.025 10.836 1 98.62 201 ARG B O 1
ATOM 4317 N N . LEU B 1 202 ? -24.125 2.225 8.828 1 98.62 202 LEU B N 1
ATOM 4318 C CA . LEU B 1 202 ? -25.406 2.918 8.875 1 98.62 202 LEU B CA 1
ATOM 4319 C C . LEU B 1 202 ? -26.266 2.402 10.023 1 98.62 202 LEU B C 1
ATOM 4321 O O . LEU B 1 202 ? -26.875 3.191 10.758 1 98.62 202 LEU B O 1
ATOM 4325 N N . ALA B 1 203 ? -26.344 1.103 10.156 1 98.5 203 ALA B N 1
ATOM 4326 C CA . ALA B 1 203 ? -27.125 0.5 11.227 1 98.5 203 ALA B CA 1
ATOM 4327 C C . ALA B 1 203 ? -26.641 0.964 12.594 1 98.5 203 ALA B C 1
ATOM 4329 O O . ALA 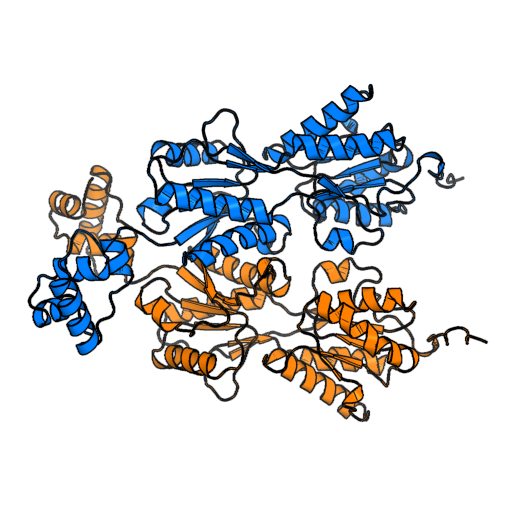B 1 203 ? -27.438 1.266 13.477 1 98.5 203 ALA B O 1
ATOM 4330 N N . GLY B 1 204 ? -25.312 0.995 12.766 1 98.75 204 GLY B N 1
ATOM 4331 C CA . GLY B 1 204 ? -24.75 1.499 14.008 1 98.75 204 GLY B CA 1
ATOM 4332 C C . GLY B 1 204 ? -25.094 2.955 14.273 1 98.75 204 GLY B C 1
ATOM 4333 O O . GLY B 1 204 ? -25.422 3.33 15.398 1 98.75 204 GLY B O 1
ATOM 4334 N N . TYR B 1 205 ? -25.016 3.746 13.211 1 98.62 205 TYR B N 1
ATOM 4335 C CA . TYR B 1 205 ? -25.391 5.152 13.273 1 98.62 205 TYR B CA 1
ATOM 4336 C C . TYR B 1 205 ? -26.844 5.309 13.711 1 98.62 205 TYR B C 1
ATOM 4338 O O . TYR B 1 205 ? -27.125 6.055 14.648 1 98.62 205 TYR B O 1
ATOM 4346 N N . GLN B 1 206 ? -27.719 4.609 13.094 1 98.56 206 GLN B N 1
ATOM 4347 C CA . GLN B 1 206 ? -29.141 4.676 13.391 1 98.56 206 GLN B CA 1
ATOM 4348 C C . GLN B 1 206 ? -29.438 4.254 14.828 1 98.56 206 GLN B C 1
ATOM 4350 O O . GLN B 1 206 ? -30.25 4.879 15.508 1 98.56 206 GLN B O 1
ATOM 4355 N N . ASN B 1 207 ? -28.797 3.232 15.227 1 98.38 207 ASN B N 1
ATOM 4356 C CA . ASN B 1 207 ? -29.031 2.744 16.578 1 98.38 207 ASN B CA 1
ATOM 4357 C C . ASN B 1 207 ? -28.547 3.738 17.625 1 98.38 207 ASN B C 1
ATOM 4359 O O . ASN B 1 207 ? -29.172 3.893 18.688 1 98.38 207 ASN B O 1
ATOM 4363 N N . ALA B 1 208 ? -27.406 4.359 17.391 1 98.44 208 ALA B N 1
ATOM 4364 C CA . ALA B 1 208 ? -26.906 5.383 18.312 1 98.44 208 ALA B CA 1
ATOM 4365 C C . ALA B 1 208 ? -27.922 6.512 18.469 1 98.44 208 ALA B C 1
ATOM 4367 O O . ALA B 1 208 ? -28.188 6.953 19.594 1 98.44 208 ALA B O 1
ATOM 4368 N N . LEU B 1 209 ? -28.5 6.973 17.359 1 97.75 209 LEU B N 1
ATOM 4369 C CA . LEU B 1 209 ? -29.531 8 17.406 1 97.75 209 LEU B CA 1
ATOM 4370 C C . LEU B 1 209 ? -30.75 7.52 18.203 1 97.75 209 LEU B C 1
ATOM 4372 O O . LEU B 1 209 ? -31.234 8.219 19.078 1 97.75 209 LEU B O 1
ATOM 4376 N N . SER B 1 210 ? -31.156 6.332 17.859 1 97.81 210 SER B N 1
ATOM 4377 C CA . SER B 1 210 ? -32.344 5.754 18.484 1 97.81 210 SER B CA 1
ATOM 4378 C C . SER B 1 210 ? -32.188 5.664 20 1 97.81 210 SER B C 1
ATOM 4380 O O . SER B 1 210 ? -33.062 6.082 20.75 1 97.81 210 SER B O 1
ATOM 4382 N N . LYS B 1 211 ? -31.094 5.164 20.469 1 97.62 211 LYS B N 1
ATOM 4383 C CA . LYS B 1 211 ? -30.844 4.984 21.891 1 97.62 211 LYS B CA 1
ATOM 4384 C C . LYS B 1 211 ? -30.797 6.328 22.609 1 97.62 211 LYS B C 1
ATOM 4386 O O . LYS B 1 211 ? -31.109 6.41 23.797 1 97.62 211 LYS B O 1
ATOM 4391 N N . ALA B 1 212 ? -30.438 7.355 21.922 1 97.06 212 ALA B N 1
ATOM 4392 C CA . ALA B 1 212 ? -30.359 8.688 22.5 1 97.06 212 ALA B CA 1
ATOM 4393 C C . ALA B 1 212 ? -31.688 9.438 22.359 1 97.06 212 ALA B C 1
ATOM 4395 O O . ALA B 1 212 ? -31.797 10.586 22.797 1 97.06 212 ALA B O 1
ATOM 4396 N N . GLY B 1 213 ? -32.625 8.828 21.703 1 96.88 213 GLY B N 1
ATOM 4397 C CA . GLY B 1 213 ? -33.906 9.453 21.5 1 96.88 213 GLY B CA 1
ATOM 4398 C C . GLY B 1 213 ? -33.906 10.5 20.391 1 96.88 213 GLY B C 1
ATOM 4399 O O . GLY B 1 213 ? -34.75 11.391 20.375 1 96.88 213 GLY B O 1
ATOM 4400 N N . ILE B 1 214 ? -32.938 10.492 19.547 1 96.12 214 ILE B N 1
ATOM 4401 C CA . ILE B 1 214 ? -32.812 11.43 18.438 1 96.12 214 ILE B CA 1
ATOM 4402 C C . ILE B 1 214 ? -33.438 10.812 17.188 1 96.12 214 ILE B C 1
ATOM 4404 O O . ILE B 1 214 ? -33.156 9.664 16.844 1 96.12 214 ILE B O 1
ATOM 4408 N N . ARG B 1 215 ? -34.25 11.555 16.547 1 94.44 215 ARG B N 1
ATOM 4409 C CA . ARG B 1 215 ? -34.938 11.062 15.344 1 94.44 215 ARG B CA 1
ATOM 4410 C C . ARG B 1 215 ? -33.969 10.953 14.172 1 94.44 215 ARG B C 1
ATOM 4412 O O . ARG B 1 215 ? -33.188 11.891 13.906 1 94.44 215 ARG B O 1
ATOM 4419 N N . TYR B 1 216 ? -34 9.836 13.539 1 93.88 216 TYR B N 1
ATOM 4420 C CA . TYR B 1 216 ? -33.25 9.633 12.305 1 93.88 216 TYR B CA 1
ATOM 4421 C C . TYR B 1 216 ? -33.875 10.438 11.156 1 93.88 216 TYR B C 1
ATOM 4423 O O . TYR B 1 216 ? -35.094 10.398 10.945 1 93.88 216 TYR B O 1
ATOM 4431 N N . VAL B 1 217 ? -33.062 11.195 10.438 1 93.56 217 VAL B N 1
ATOM 4432 C CA . VAL B 1 217 ? -33.5 11.984 9.281 1 93.56 217 VAL B CA 1
ATOM 4433 C C . VAL B 1 217 ? -32.625 11.633 8.07 1 93.56 217 VAL B C 1
ATOM 4435 O O . VAL B 1 217 ? -31.406 11.766 8.109 1 93.56 217 VAL B O 1
ATOM 4438 N N . SER B 1 218 ? -33.219 11.211 6.965 1 94.38 218 SER B N 1
ATOM 4439 C CA . SER B 1 218 ? -32.5 10.758 5.785 1 94.38 218 SER B CA 1
ATOM 4440 C C . SER B 1 218 ? -31.672 11.883 5.176 1 94.38 218 SER B C 1
ATOM 4442 O O . SER B 1 218 ? -30.641 11.633 4.562 1 94.38 218 SER B O 1
ATOM 4444 N N . GLU B 1 219 ? -32.062 13.156 5.457 1 92.62 219 GLU B N 1
ATOM 4445 C CA . GLU B 1 219 ? -31.391 14.32 4.902 1 92.62 219 GLU B CA 1
ATOM 4446 C C . GLU B 1 219 ? -30.016 14.5 5.539 1 92.62 219 GLU B C 1
ATOM 4448 O O . GLU B 1 219 ? -29.172 15.25 5.023 1 92.62 219 GLU B O 1
ATOM 4453 N N . TRP B 1 220 ? -29.812 13.766 6.652 1 93.81 220 TRP B N 1
ATOM 4454 C CA . TRP B 1 220 ? -28.531 13.875 7.359 1 93.81 220 TRP B CA 1
ATOM 4455 C C . TRP B 1 220 ? -27.5 12.906 6.789 1 93.81 220 TRP B C 1
ATOM 4457 O O . TRP B 1 220 ? -26.344 12.914 7.195 1 93.81 220 TRP B O 1
ATOM 4467 N N . ILE B 1 221 ? -27.953 12.078 5.801 1 97.12 221 ILE B N 1
ATOM 4468 C CA . ILE B 1 221 ? -27.094 11.023 5.27 1 97.12 221 ILE B CA 1
ATOM 4469 C C . ILE B 1 221 ? -26.562 11.43 3.895 1 97.12 221 ILE B C 1
ATOM 4471 O O . ILE B 1 221 ? -27.344 11.742 2.994 1 97.12 221 ILE B O 1
ATOM 4475 N N . PHE B 1 222 ? -25.312 11.43 3.762 1 98 222 PHE B N 1
ATOM 4476 C CA . PHE B 1 222 ? -24.625 11.68 2.5 1 98 222 PHE B CA 1
ATOM 4477 C C . PHE B 1 222 ? -23.844 10.445 2.068 1 98 222 PHE B C 1
ATOM 4479 O O . PHE B 1 222 ? -23.516 9.594 2.893 1 98 222 PHE B O 1
ATOM 4486 N N . GLU B 1 223 ? -23.625 10.328 0.771 1 97.44 223 GLU B N 1
ATOM 4487 C CA . GLU B 1 223 ? -22.938 9.148 0.261 1 97.44 223 GLU B CA 1
ATOM 4488 C C . GLU B 1 223 ? -21.703 9.531 -0.55 1 97.44 223 GLU B C 1
ATOM 4490 O O . GLU B 1 223 ? -21.781 10.383 -1.435 1 97.44 223 GLU B O 1
ATOM 4495 N N . GLY B 1 224 ? -20.594 9 -0.16 1 96.62 224 GLY B N 1
ATOM 4496 C CA . GLY B 1 224 ? -19.375 9.016 -0.952 1 96.62 224 GLY B CA 1
ATOM 4497 C C . GLY B 1 224 ? -18.969 7.641 -1.448 1 96.62 224 GLY B C 1
ATOM 4498 O O . GLY B 1 224 ? -19.766 6.703 -1.416 1 96.62 224 GLY B O 1
ATOM 4499 N N . ASN B 1 225 ? -17.75 7.547 -2.002 1 92.44 225 ASN B N 1
ATOM 4500 C CA . ASN B 1 225 ? -17.266 6.266 -2.516 1 92.44 225 ASN B CA 1
ATOM 4501 C C . ASN B 1 225 ? -15.969 5.836 -1.839 1 92.44 225 ASN B C 1
ATOM 4503 O O . ASN B 1 225 ? -15.133 5.172 -2.455 1 92.44 225 ASN B O 1
ATOM 4507 N N . TYR B 1 226 ? -15.68 6.367 -0.635 1 91.69 226 TYR B N 1
ATOM 4508 C CA . TYR B 1 226 ? -14.555 6.055 0.235 1 91.69 226 TYR B CA 1
ATOM 4509 C C . TYR B 1 226 ? -13.273 6.707 -0.276 1 91.69 226 TYR B C 1
ATOM 4511 O O . TYR B 1 226 ? -12.195 6.473 0.268 1 91.69 226 TYR B O 1
ATOM 4519 N N . SER B 1 227 ? -13.406 7.543 -1.305 1 89.38 227 SER B N 1
ATOM 4520 C CA . SER B 1 227 ? -12.242 8.266 -1.817 1 89.38 227 SER B CA 1
ATOM 4521 C C . SER B 1 227 ? -12.148 9.664 -1.211 1 89.38 227 SER B C 1
ATOM 4523 O O . SER B 1 227 ? -13.148 10.211 -0.751 1 89.38 227 SER B O 1
ATOM 4525 N N . ARG B 1 228 ? -10.969 10.148 -1.233 1 88.56 228 ARG B N 1
ATOM 4526 C CA . ARG B 1 228 ? -10.766 11.523 -0.794 1 88.56 228 ARG B CA 1
ATOM 4527 C C . ARG B 1 228 ? -11.562 12.5 -1.656 1 88.56 228 ARG B C 1
ATOM 4529 O O . ARG B 1 228 ? -12.164 13.445 -1.142 1 88.56 228 ARG B O 1
ATOM 4536 N N . LYS B 1 229 ? -11.578 12.266 -2.961 1 89.62 229 LYS B N 1
ATOM 4537 C CA . LYS B 1 229 ? -12.297 13.117 -3.902 1 89.62 229 LYS B CA 1
ATOM 4538 C C . LYS B 1 229 ? -13.789 13.164 -3.574 1 89.62 229 LYS B C 1
ATOM 4540 O O . LYS B 1 229 ? -14.398 14.234 -3.6 1 89.62 229 LYS B O 1
ATOM 4545 N N . SER B 1 230 ? -14.328 12.07 -3.281 1 94.56 230 SER B N 1
ATOM 4546 C CA . SER B 1 230 ? -15.758 12.047 -2.969 1 94.56 230 SER B CA 1
ATOM 4547 C C . SER B 1 230 ? -16.047 12.789 -1.67 1 94.56 230 SER B C 1
ATOM 4549 O O . SER B 1 230 ? -17.094 13.422 -1.531 1 94.56 230 SER B O 1
ATOM 4551 N N . GLY B 1 231 ? -15.156 12.742 -0.685 1 96.25 231 GLY B N 1
ATOM 4552 C CA . GLY B 1 231 ? -15.281 13.539 0.527 1 96.25 231 GLY B CA 1
ATOM 4553 C C . GLY B 1 231 ? -15.234 15.031 0.27 1 96.25 231 GLY B C 1
ATOM 4554 O O . GLY B 1 231 ? -16.047 15.789 0.81 1 96.25 231 GLY B O 1
ATOM 4555 N N . PHE B 1 232 ? -14.328 15.359 -0.589 1 94.75 232 PHE B N 1
ATOM 4556 C CA . PHE B 1 232 ? -14.203 16.766 -0.97 1 94.75 232 PHE B CA 1
ATOM 4557 C C . PHE B 1 232 ? -15.484 17.266 -1.631 1 94.75 232 PHE B C 1
ATOM 4559 O O . PHE B 1 232 ? -15.969 18.344 -1.314 1 94.75 232 PHE B O 1
ATOM 4566 N N . GLN B 1 233 ? -16 16.453 -2.479 1 96.69 233 GLN B N 1
ATOM 4567 C CA . GLN B 1 233 ? -17.219 16.812 -3.201 1 96.69 233 GLN B CA 1
ATOM 4568 C C . GLN B 1 233 ? -18.406 16.891 -2.26 1 96.69 233 GLN B C 1
ATOM 4570 O O . GLN B 1 233 ? -19.281 17.75 -2.418 1 96.69 233 GLN B O 1
ATOM 4575 N N . ALA B 1 234 ? -18.438 16.078 -1.291 1 97.5 234 ALA B N 1
ATOM 4576 C CA . ALA B 1 234 ? -19.531 16.047 -0.325 1 97.5 234 ALA B CA 1
ATOM 4577 C C . ALA B 1 234 ? -19.547 17.328 0.511 1 97.5 234 ALA B C 1
ATOM 4579 O O . ALA B 1 234 ? -20.594 17.719 1.031 1 97.5 234 ALA B O 1
ATOM 4580 N N . ALA B 1 235 ? -18.422 17.938 0.667 1 96.81 235 ALA B N 1
ATOM 4581 C CA . ALA B 1 235 ? -18.297 19.156 1.47 1 96.81 235 ALA B CA 1
ATOM 4582 C C . ALA B 1 235 ? -19.203 20.266 0.939 1 96.81 235 ALA B C 1
ATOM 4584 O O . ALA B 1 235 ? -19.734 21.062 1.711 1 96.81 235 ALA B O 1
ATOM 4585 N N . GLU B 1 236 ? -19.359 20.266 -0.36 1 95.5 236 GLU B N 1
ATOM 4586 C CA . GLU B 1 236 ? -20.203 21.281 -0.963 1 95.5 236 GLU B CA 1
ATOM 4587 C C . GLU B 1 236 ? -21.625 21.234 -0.407 1 95.5 236 GLU B C 1
ATOM 4589 O O . GLU B 1 236 ? -22.156 22.25 0.033 1 95.5 236 GLU B O 1
ATOM 4594 N N . LYS B 1 237 ? -22.188 20.125 -0.402 1 94.94 237 LYS B N 1
ATOM 4595 C CA . LYS B 1 237 ? -23.547 19.938 0.085 1 94.94 237 LYS B CA 1
ATOM 4596 C C . LYS B 1 237 ? -23.609 20 1.609 1 94.94 237 LYS B C 1
ATOM 4598 O O . LYS B 1 237 ? -24.516 20.609 2.18 1 94.94 237 LYS B O 1
ATOM 4603 N N . MET B 1 238 ? -22.672 19.469 2.281 1 95.38 238 MET B N 1
ATOM 4604 C CA . MET B 1 238 ? -22.672 19.375 3.738 1 95.38 238 MET B CA 1
ATOM 4605 C C . MET B 1 238 ? -22.406 20.734 4.375 1 95.38 238 MET B C 1
ATOM 4607 O O . MET B 1 238 ? -22.812 20.984 5.508 1 95.38 238 MET B O 1
ATOM 4611 N N . GLY B 1 239 ? -21.672 21.531 3.633 1 93.62 239 GLY B N 1
ATOM 4612 C CA . GLY B 1 239 ? -21.391 22.875 4.117 1 93.62 239 GLY B CA 1
ATOM 4613 C C . GLY B 1 239 ? -22.625 23.672 4.457 1 93.62 239 GLY B C 1
ATOM 4614 O O . GLY B 1 239 ? -22.609 24.531 5.344 1 93.62 239 GLY B O 1
ATOM 4615 N N . GLU B 1 240 ? -23.703 23.359 3.791 1 91.31 240 GLU B N 1
ATOM 4616 C CA . GLU B 1 240 ? -24.969 24.031 4.02 1 91.31 240 GLU B CA 1
ATOM 4617 C C . GLU B 1 240 ? -25.547 23.672 5.379 1 91.31 240 GLU B C 1
ATOM 4619 O O . GLU B 1 240 ? -26.359 24.422 5.934 1 91.31 240 GLU B O 1
ATOM 4624 N N . PHE B 1 241 ? -25.078 22.562 5.906 1 91.62 241 PHE B N 1
ATOM 4625 C CA . PHE B 1 241 ? -25.672 22.031 7.125 1 91.62 241 PHE B CA 1
ATOM 4626 C C . PHE B 1 241 ? -24.75 22.25 8.32 1 91.62 241 PHE B C 1
ATOM 4628 O O . PHE B 1 241 ? -25.172 22.156 9.469 1 91.62 241 PHE B O 1
ATOM 4635 N N . ILE B 1 242 ? -23.516 22.547 8.117 1 89.56 242 ILE B N 1
ATOM 4636 C CA . ILE B 1 242 ? -22.469 22.391 9.117 1 89.56 242 ILE B CA 1
ATOM 4637 C C . ILE B 1 242 ? -22.672 23.375 10.258 1 89.56 242 ILE B C 1
ATOM 4639 O O . ILE B 1 242 ? -22.328 23.094 11.406 1 89.56 242 ILE B O 1
ATOM 4643 N N . THR B 1 243 ? -23.25 24.547 9.961 1 86.25 243 THR B N 1
ATOM 4644 C CA . THR B 1 243 ? -23.484 25.562 10.992 1 86.25 243 THR B CA 1
ATOM 4645 C C . THR B 1 243 ? -24.594 25.109 11.945 1 86.25 243 THR B C 1
ATOM 4647 O O . THR B 1 243 ? -24.5 25.359 13.156 1 86.25 243 THR B O 1
ATOM 4650 N N . ASP B 1 244 ? -25.516 24.469 11.43 1 86.12 244 ASP B N 1
ATOM 4651 C CA . ASP B 1 244 ? -26.641 24 12.227 1 86.12 244 ASP B CA 1
ATOM 4652 C C . ASP B 1 244 ? -26.359 22.625 12.812 1 86.12 244 ASP B C 1
ATOM 4654 O O . ASP B 1 244 ? -26.922 22.25 13.844 1 86.12 244 ASP B O 1
ATOM 4658 N N . TYR B 1 245 ? -25.484 21.938 12.102 1 81.56 245 TYR B N 1
ATOM 4659 C CA . TYR B 1 245 ? -25.125 20.562 12.469 1 81.56 245 TYR B CA 1
ATOM 4660 C C . TYR B 1 245 ? -23.609 20.406 12.586 1 81.56 245 TYR B C 1
ATOM 4662 O O . TYR B 1 245 ? -23 19.719 11.773 1 81.56 245 TYR B O 1
ATOM 4670 N N . PRO B 1 246 ? -23.062 20.859 13.719 1 90.31 246 PRO B N 1
ATOM 4671 C CA . PRO B 1 246 ? -21.609 20.969 13.781 1 90.31 246 PRO B CA 1
ATOM 4672 C C . PRO B 1 246 ? -20.938 19.656 14.211 1 90.31 246 PRO B C 1
ATOM 4674 O O . PRO B 1 246 ? -20 19.688 15.023 1 90.31 246 PRO B O 1
ATOM 4677 N N . ALA B 1 247 ? -21.547 18.469 13.773 1 96.25 247 ALA B N 1
ATOM 4678 C CA . ALA B 1 247 ? -20.922 17.172 14.016 1 96.25 247 ALA B CA 1
ATOM 4679 C C . ALA B 1 247 ? -21.062 16.25 12.797 1 96.25 247 ALA B C 1
ATOM 4681 O O . ALA B 1 247 ? -22.156 16.141 12.227 1 96.25 247 ALA B O 1
ATOM 4682 N N . VAL B 1 248 ? -19.984 15.664 12.406 1 98.12 248 VAL B N 1
ATOM 4683 C CA . VAL B 1 248 ? -19.969 14.805 11.219 1 98.12 248 VAL B CA 1
ATOM 4684 C C . VAL B 1 248 ? -19.281 13.477 11.555 1 98.12 248 VAL B C 1
ATOM 4686 O O . VAL B 1 248 ? -18.281 13.453 12.258 1 98.12 248 VAL B O 1
ATOM 4689 N N . PHE B 1 249 ? -19.906 12.414 11.148 1 98.62 249 PHE B N 1
ATOM 4690 C CA . PHE B 1 249 ? -19.312 11.086 11.117 1 98.62 249 PHE B CA 1
ATOM 4691 C C . PHE B 1 249 ? -19.062 10.641 9.68 1 98.62 249 PHE B C 1
ATOM 4693 O O . PHE B 1 249 ? -19.969 10.648 8.852 1 98.62 249 PHE B O 1
ATOM 4700 N N . ALA B 1 250 ? -17.797 10.367 9.344 1 98.75 250 ALA B N 1
ATOM 4701 C CA . ALA B 1 250 ? -17.438 9.914 8 1 98.75 250 ALA B CA 1
ATOM 4702 C C . ALA B 1 250 ? -17.109 8.43 7.992 1 98.75 250 ALA B C 1
ATOM 4704 O O . ALA B 1 250 ? -16.438 7.926 8.898 1 98.75 250 ALA B O 1
ATOM 4705 N N . GLY B 1 251 ? -17.484 7.785 6.938 1 98.31 251 GLY B N 1
ATOM 4706 C CA . GLY B 1 251 ? -17.375 6.34 6.82 1 98.31 251 GLY B CA 1
ATOM 4707 C C . GLY B 1 251 ? -15.953 5.859 6.664 1 98.31 251 GLY B C 1
ATOM 4708 O O . GLY B 1 251 ? -15.68 4.66 6.762 1 98.31 251 GLY B O 1
ATOM 4709 N N . ASN B 1 252 ? -14.984 6.711 6.379 1 96.88 252 ASN B N 1
ATOM 4710 C CA . ASN B 1 252 ? -13.555 6.406 6.441 1 96.88 252 ASN B CA 1
ATOM 4711 C C . ASN B 1 252 ? -12.719 7.676 6.504 1 96.88 252 ASN B C 1
ATOM 4713 O O . ASN B 1 252 ? -13.219 8.773 6.25 1 96.88 252 ASN B O 1
ATOM 4717 N N . ASP B 1 253 ? -11.508 7.496 6.84 1 95.31 253 ASP B N 1
ATOM 4718 C CA . ASP B 1 253 ? -10.609 8.633 7.035 1 95.31 253 ASP B CA 1
ATOM 4719 C C . ASP B 1 253 ? -10.359 9.359 5.719 1 95.31 253 ASP B C 1
ATOM 4721 O O . ASP B 1 253 ? -10.227 10.586 5.699 1 95.31 253 ASP B O 1
ATOM 4725 N N . ARG B 1 254 ? -10.297 8.633 4.625 1 91.5 254 ARG B N 1
ATOM 4726 C CA . ARG B 1 254 ? -10.023 9.266 3.334 1 91.5 254 ARG B CA 1
ATOM 4727 C C . ARG B 1 254 ? -11.102 10.281 2.984 1 91.5 254 ARG B C 1
ATOM 4729 O O . ARG B 1 254 ? -10.797 11.414 2.602 1 91.5 254 ARG B O 1
ATOM 4736 N N . MET B 1 255 ? -12.312 9.891 3.121 1 95.06 255 MET B N 1
ATOM 4737 C CA . MET B 1 255 ? -13.406 10.828 2.877 1 95.06 255 MET B CA 1
ATOM 4738 C C . MET B 1 255 ? -13.391 11.961 3.898 1 95.06 255 MET B C 1
ATOM 4740 O O . MET B 1 255 ? -13.664 13.109 3.557 1 95.06 255 MET B O 1
ATOM 4744 N N . ALA B 1 256 ? -13.094 11.617 5.145 1 96.88 256 ALA B N 1
ATOM 4745 C CA . ALA B 1 256 ? -13.016 12.633 6.195 1 96.88 256 ALA B CA 1
ATOM 4746 C C . ALA B 1 256 ? -11.984 13.703 5.848 1 96.88 256 ALA B C 1
ATOM 4748 O O . ALA B 1 256 ? -12.242 14.898 6.016 1 96.88 256 ALA B O 1
ATOM 4749 N N . ILE B 1 257 ? -10.891 13.242 5.367 1 92.06 257 ILE B N 1
ATOM 4750 C CA . ILE B 1 257 ? -9.82 14.172 5.004 1 92.06 257 ILE B CA 1
ATOM 4751 C C . ILE B 1 257 ? -10.273 15.047 3.834 1 92.06 257 ILE B C 1
ATOM 4753 O O . ILE B 1 257 ? -10.047 16.25 3.83 1 92.06 257 ILE B O 1
ATOM 4757 N N . GLY B 1 258 ? -10.898 14.422 2.838 1 92.94 258 GLY B N 1
ATOM 4758 C CA . GLY B 1 258 ? -11.484 15.203 1.765 1 92.94 258 GLY B CA 1
ATOM 4759 C C . GLY B 1 258 ? -12.492 16.234 2.256 1 92.94 258 GLY B C 1
ATOM 4760 O O . GLY B 1 258 ? -12.508 17.359 1.783 1 92.94 258 GLY B O 1
ATOM 4761 N N . LEU B 1 259 ? -13.273 15.852 3.162 1 96 259 LEU B N 1
ATOM 4762 C CA . LEU B 1 259 ? -14.273 16.719 3.76 1 96 259 LEU B CA 1
ATOM 4763 C C . LEU B 1 259 ? -13.617 17.906 4.461 1 96 259 LEU B C 1
ATOM 4765 O O . LEU B 1 259 ? -14.055 19.047 4.305 1 96 259 LEU B O 1
ATOM 4769 N N . ILE B 1 260 ? -12.625 17.625 5.266 1 93.5 260 ILE B N 1
ATOM 4770 C CA . ILE B 1 260 ? -11.883 18.672 5.953 1 93.5 260 ILE B CA 1
ATOM 4771 C C . ILE B 1 260 ? -11.391 19.703 4.938 1 93.5 260 ILE B C 1
ATOM 4773 O O . ILE B 1 260 ? -11.547 20.906 5.141 1 93.5 260 ILE B O 1
ATOM 4777 N N . GLN B 1 261 ? -10.82 19.234 3.873 1 88.88 261 GLN B N 1
ATOM 4778 C CA . GLN B 1 261 ? -10.289 20.125 2.85 1 88.88 261 GLN B CA 1
ATOM 4779 C C . GLN B 1 261 ? -11.391 20.969 2.223 1 88.88 261 GLN B C 1
ATOM 4781 O O . GLN B 1 261 ? -11.242 22.188 2.082 1 88.88 261 GLN B O 1
ATOM 4786 N N . GLY B 1 262 ? -12.445 20.312 1.815 1 93.19 262 GLY B N 1
ATOM 4787 C CA . GLY B 1 262 ? -13.555 21.031 1.193 1 93.19 262 GLY B CA 1
ATOM 4788 C C . GLY B 1 262 ? -14.211 22.031 2.117 1 93.19 262 GLY B C 1
ATOM 4789 O O . GLY B 1 262 ? -14.5 23.156 1.708 1 93.19 262 GLY B O 1
ATOM 4790 N N . LEU B 1 263 ? -14.445 21.734 3.379 1 94.44 263 LEU B N 1
ATOM 4791 C CA . LEU B 1 263 ? -15.094 22.609 4.34 1 94.44 263 LEU B CA 1
ATOM 4792 C C . LEU B 1 263 ? -14.164 23.75 4.738 1 94.44 263 LEU B C 1
ATOM 4794 O O . LEU B 1 263 ? -14.617 24.875 5 1 94.44 263 LEU B O 1
ATOM 4798 N N . SER B 1 264 ? -12.906 23.422 4.766 1 90.62 264 SER B N 1
ATOM 4799 C CA . SER B 1 264 ? -11.938 24.469 5.043 1 90.62 264 SER B CA 1
ATOM 4800 C C . SER B 1 264 ? -12.016 25.578 3.994 1 90.62 264 SER B C 1
ATOM 4802 O O . SER B 1 264 ? -11.891 26.766 4.324 1 90.62 264 SER B O 1
ATOM 4804 N N . GLN B 1 265 ? -12.203 25.219 2.807 1 89.12 265 GLN B N 1
ATOM 4805 C CA . GLN B 1 265 ? -12.328 26.188 1.722 1 89.12 265 GLN B CA 1
ATOM 4806 C C . GLN B 1 265 ? -13.57 27.047 1.901 1 89.12 265 GLN B C 1
ATOM 4808 O O . GLN B 1 265 ? -13.648 28.156 1.351 1 89.12 265 GLN B O 1
ATOM 4813 N N . GLN B 1 266 ? -14.461 26.594 2.662 1 93.56 266 GLN B N 1
ATOM 4814 C CA . GLN B 1 266 ? -15.688 27.328 2.943 1 93.56 266 GLN B CA 1
ATOM 4815 C C . GLN B 1 266 ? -15.578 28.094 4.254 1 93.56 266 GLN B C 1
ATOM 4817 O O . GLN B 1 266 ? -16.547 28.719 4.695 1 93.56 266 GLN B O 1
ATOM 4822 N N . GLY B 1 267 ? -14.43 27.938 4.91 1 91.31 267 GLY B N 1
ATOM 4823 C CA . GLY B 1 267 ? -14.164 28.719 6.105 1 91.31 267 GLY B CA 1
ATOM 4824 C C . GLY B 1 267 ? -14.445 27.969 7.391 1 91.31 267 GLY B C 1
ATOM 4825 O O . GLY B 1 267 ? -14.445 28.562 8.477 1 91.31 267 GLY B O 1
ATOM 4826 N N . TYR B 1 268 ? -14.727 26.641 7.32 1 93.5 268 TYR B N 1
ATOM 4827 C CA . TYR B 1 268 ? -15.023 25.844 8.508 1 93.5 268 TYR B CA 1
ATOM 4828 C C . TYR B 1 268 ? -13.844 24.969 8.891 1 93.5 268 TYR B C 1
ATOM 4830 O O . TYR B 1 268 ? -13.266 24.297 8.031 1 93.5 268 TYR B O 1
ATOM 4838 N N . GLN B 1 269 ? -13.547 24.922 10.133 1 91.06 269 GLN B N 1
ATOM 4839 C CA . GLN B 1 269 ? -12.422 24.141 10.625 1 91.06 269 GLN B CA 1
ATOM 4840 C C . GLN B 1 269 ? -12.898 23.031 11.562 1 91.06 269 GLN B C 1
ATOM 4842 O O . GLN B 1 269 ? -13.641 23.297 12.508 1 91.06 269 GLN B O 1
ATOM 4847 N N . ALA B 1 270 ? -12.406 21.828 11.25 1 93.75 270 ALA B N 1
ATOM 4848 C CA . ALA B 1 270 ? -12.727 20.703 12.133 1 93.75 270 ALA B CA 1
ATOM 4849 C C . ALA B 1 270 ? -12.125 20.922 13.523 1 93.75 270 ALA B C 1
ATOM 4851 O O . ALA B 1 270 ? -10.992 21.391 13.648 1 93.75 270 ALA B O 1
ATOM 4852 N N . GLY B 1 271 ? -12.898 20.484 14.531 1 93.56 271 GLY B N 1
ATOM 4853 C CA . GLY B 1 271 ? -12.43 20.672 15.898 1 93.56 271 GLY B CA 1
ATOM 4854 C C . GLY B 1 271 ? -12.711 22.047 16.453 1 93.56 271 GLY B C 1
ATOM 4855 O O . GLY B 1 271 ? -12.641 22.266 17.672 1 93.56 271 GLY B O 1
ATOM 4856 N N . LYS B 1 272 ? -13.016 22.984 15.586 1 91.81 272 LYS B N 1
ATOM 4857 C CA . LYS B 1 272 ? -13.344 24.344 16 1 91.81 272 LYS B CA 1
ATOM 4858 C C . LYS B 1 272 ? -14.773 24.719 15.617 1 91.81 272 LYS B C 1
ATOM 4860 O O . LYS B 1 272 ? -15.555 25.156 16.453 1 91.81 272 LYS B O 1
ATOM 4865 N N . ASP B 1 273 ? -15.086 24.547 14.344 1 92.75 273 ASP B N 1
ATOM 4866 C CA . ASP B 1 273 ? -16.406 24.906 13.844 1 92.75 273 ASP B CA 1
ATOM 4867 C C . ASP B 1 273 ? -17.328 23.688 13.812 1 92.75 273 ASP B C 1
ATOM 4869 O O . ASP B 1 273 ? -18.562 23.828 13.867 1 92.75 273 ASP B O 1
ATOM 4873 N N . TYR B 1 274 ? -16.766 22.562 13.672 1 95.38 274 TYR B N 1
ATOM 4874 C CA . TYR B 1 274 ? -17.5 21.297 13.688 1 95.38 274 TYR B CA 1
ATOM 4875 C C . TYR B 1 274 ? -16.641 20.156 14.203 1 95.38 274 TYR B C 1
ATOM 4877 O O . TYR B 1 274 ? -15.406 20.219 14.148 1 95.38 274 TYR B O 1
ATOM 4885 N N . ALA B 1 275 ? -17.312 19.188 14.758 1 97.12 275 ALA B N 1
ATOM 4886 C CA . ALA B 1 275 ? -16.641 17.953 15.188 1 97.12 275 ALA B CA 1
ATOM 4887 C C . ALA B 1 275 ? -16.656 16.906 14.086 1 97.12 275 ALA B C 1
ATOM 4889 O O . ALA B 1 275 ? -17.641 16.797 13.344 1 97.12 275 ALA B O 1
ATOM 4890 N N . LEU B 1 276 ? -15.602 16.141 13.992 1 97.81 276 LEU B N 1
ATOM 4891 C CA . LEU B 1 276 ? -15.492 15.148 12.922 1 97.81 276 LEU B CA 1
ATOM 4892 C C . LEU B 1 276 ? -14.836 13.867 13.438 1 97.81 276 LEU B C 1
ATOM 4894 O O . LEU B 1 276 ? -13.805 13.922 14.109 1 97.81 276 LEU B O 1
ATOM 4898 N N . ILE B 1 277 ? -15.469 12.766 13.203 1 98.5 277 ILE B N 1
ATOM 4899 C CA . ILE B 1 277 ? -14.875 11.453 13.445 1 98.5 277 ILE B CA 1
ATOM 4900 C C . ILE B 1 277 ? -14.812 10.672 12.133 1 98.5 277 ILE B C 1
ATOM 4902 O O . ILE B 1 277 ? -15.805 10.578 11.406 1 98.5 277 ILE B O 1
ATOM 4906 N N . GLY B 1 278 ? -13.656 10.164 11.852 1 98.44 278 GLY B N 1
ATOM 4907 C CA . GLY B 1 278 ? -13.469 9.305 10.695 1 98.44 278 GLY B CA 1
ATOM 4908 C C . GLY B 1 278 ? -13.492 7.828 11.039 1 98.44 278 GLY B C 1
ATOM 4909 O O . GLY B 1 278 ? -14.164 7.418 11.992 1 98.44 278 GLY B O 1
ATOM 4910 N N . TYR B 1 279 ? -12.867 6.988 10.203 1 98.31 279 TYR B N 1
ATOM 4911 C CA . TYR B 1 279 ? -12.914 5.539 10.344 1 98.31 279 TYR B CA 1
ATOM 4912 C C . TYR B 1 279 ? -11.695 4.891 9.703 1 98.31 279 TYR B C 1
ATOM 4914 O O . TYR B 1 279 ? -11.25 5.305 8.633 1 98.31 279 TYR B O 1
ATOM 4922 N N . ASP B 1 280 ? -11.102 3.896 10.398 1 96.44 280 ASP B N 1
ATOM 4923 C CA . ASP B 1 280 ? -10.031 3.029 9.914 1 96.44 280 ASP B CA 1
ATOM 4924 C C . ASP B 1 280 ? -8.734 3.285 10.688 1 96.44 280 ASP B C 1
ATOM 4926 O O . ASP B 1 280 ? -7.879 2.4 10.781 1 96.44 280 ASP B O 1
ATOM 4930 N N . ASP B 1 281 ? -8.516 4.523 11.117 1 95.88 281 ASP B N 1
ATOM 4931 C CA . ASP B 1 281 ? -7.297 4.945 11.805 1 95.88 281 ASP B CA 1
ATOM 4932 C C . ASP B 1 281 ? -6.094 4.895 10.867 1 95.88 281 ASP B C 1
ATOM 4934 O O . ASP B 1 281 ? -5.086 4.254 11.172 1 95.88 281 ASP B O 1
ATOM 4938 N N . SER B 1 282 ? -6.262 5.594 9.766 1 89.81 282 SER B N 1
ATOM 4939 C CA . SER B 1 282 ? -5.164 5.691 8.812 1 89.81 282 SER B CA 1
ATOM 4940 C C . SER B 1 282 ? -4 6.492 9.383 1 89.81 282 SER B C 1
ATOM 4942 O O . SER B 1 282 ? -4.176 7.258 10.336 1 89.81 282 SER B O 1
ATOM 4944 N N . ASP B 1 283 ? -2.818 6.312 8.789 1 80.69 283 ASP B N 1
ATOM 4945 C CA . ASP B 1 283 ? -1.642 7.059 9.227 1 80.69 283 ASP B CA 1
ATOM 4946 C C . ASP B 1 283 ? -1.86 8.562 9.078 1 80.69 283 ASP B C 1
ATOM 4948 O O . ASP B 1 283 ? -1.428 9.344 9.93 1 80.69 283 ASP B O 1
ATOM 4952 N N . VAL B 1 284 ? -2.562 8.898 8.07 1 81.75 284 VAL B N 1
ATOM 4953 C CA . VAL B 1 284 ? -2.791 10.305 7.762 1 81.75 284 VAL B CA 1
ATOM 4954 C C . VAL B 1 284 ? -3.664 10.938 8.844 1 81.75 284 VAL B C 1
ATOM 4956 O O . VAL B 1 284 ? -3.549 12.125 9.125 1 81.75 284 VAL B O 1
ATOM 4959 N N . SER B 1 285 ? -4.488 10.148 9.469 1 88 285 SER B N 1
ATOM 4960 C CA . SER B 1 285 ? -5.395 10.664 10.492 1 88 285 SER B CA 1
ATOM 4961 C C . SER B 1 285 ? -4.617 11.273 11.656 1 88 285 SER B C 1
ATOM 4963 O O . SER B 1 285 ? -5.105 12.195 12.32 1 88 285 SER B O 1
ATOM 4965 N N . LYS B 1 286 ? -3.404 10.797 11.844 1 82.88 286 LYS B N 1
ATOM 4966 C CA . LYS B 1 286 ? -2.551 11.297 12.922 1 82.88 286 LYS B CA 1
ATOM 4967 C C . LYS B 1 286 ? -1.825 12.57 12.5 1 82.88 286 LYS B C 1
ATOM 4969 O O . LYS B 1 286 ? -1.354 13.328 13.344 1 82.88 286 LYS B O 1
ATOM 4974 N N . MET B 1 287 ? -1.838 12.836 11.211 1 75.81 287 MET B N 1
ATOM 4975 C CA . MET B 1 287 ? -0.923 13.852 10.695 1 75.81 287 MET B CA 1
ATOM 4976 C C . MET B 1 287 ? -1.688 15.078 10.227 1 75.81 287 MET B C 1
ATOM 4978 O O . MET B 1 287 ? -1.084 16.094 9.891 1 75.81 287 MET B O 1
ATOM 4982 N N . THR B 1 288 ? -2.941 14.969 10.18 1 78.06 288 THR B N 1
ATOM 4983 C CA . THR B 1 288 ? -3.76 16.109 9.758 1 78.06 288 THR B CA 1
ATOM 4984 C C . THR B 1 288 ? -3.838 17.156 10.859 1 78.06 288 THR B C 1
ATOM 4986 O O . THR B 1 288 ? -3.545 16.859 12.023 1 78.06 288 THR B O 1
ATOM 4989 N N . THR B 1 289 ? -3.994 18.406 10.445 1 74.62 289 THR B N 1
ATOM 4990 C CA . THR B 1 289 ? -4.32 19.469 11.375 1 74.62 289 THR B CA 1
ATOM 4991 C C . THR B 1 289 ? -5.746 19.969 11.164 1 74.62 289 THR B C 1
ATOM 4993 O O . THR B 1 289 ? -6.055 20.562 10.125 1 74.62 289 THR B O 1
ATOM 4996 N N . PRO B 1 290 ? -6.633 19.734 12.211 1 83.94 290 PRO B N 1
ATOM 4997 C CA . PRO B 1 290 ? -6.414 18.969 13.445 1 83.94 290 PRO B CA 1
ATOM 4998 C C . PRO B 1 290 ? -6.254 17.469 13.203 1 83.94 290 PRO B C 1
ATOM 5000 O O . PRO B 1 290 ? -6.66 16.969 12.156 1 83.94 290 PRO B O 1
ATOM 5003 N N . SER B 1 291 ? -5.59 16.828 14.156 1 88.69 291 SER B N 1
ATOM 5004 C CA . SER B 1 291 ? -5.555 15.367 14.078 1 88.69 291 SER B CA 1
ATOM 5005 C C . SER B 1 291 ? -6.961 14.781 14.102 1 88.69 291 SER B C 1
ATOM 5007 O O . SER B 1 291 ? -7.836 15.281 14.812 1 88.69 291 SER B O 1
ATOM 5009 N N . LEU B 1 292 ? -7.168 13.742 13.383 1 94.62 292 LEU B N 1
ATOM 5010 C CA . LEU B 1 292 ? -8.508 13.25 13.078 1 94.62 292 LEU B CA 1
ATOM 5011 C C . LEU B 1 292 ? -8.914 12.141 14.047 1 94.62 292 LEU B C 1
ATOM 5013 O O . LEU B 1 292 ? -8.242 11.109 14.125 1 94.62 292 LEU B O 1
ATOM 5017 N N . SER B 1 293 ? -9.977 12.391 14.852 1 98 293 SER B N 1
ATOM 5018 C CA . SER B 1 293 ? -10.617 11.305 15.57 1 98 293 SER B CA 1
ATOM 5019 C C . SER B 1 293 ? -11.125 10.227 14.617 1 98 293 SER B C 1
ATOM 5021 O O . SER B 1 293 ? -11.602 10.539 13.516 1 98 293 SER B O 1
ATOM 5023 N N . THR B 1 294 ? -11 8.961 15.031 1 98.44 294 THR B N 1
ATOM 5024 C CA . THR B 1 294 ? -11.305 7.895 14.086 1 98.44 294 THR B CA 1
ATOM 5025 C C . THR B 1 294 ? -11.68 6.613 14.82 1 98.44 294 THR B C 1
ATOM 5027 O O . THR B 1 294 ? -11.531 6.527 16.047 1 98.44 294 THR B O 1
ATOM 5030 N N . VAL B 1 295 ? -12.344 5.742 14.156 1 98.69 295 VAL B N 1
ATOM 5031 C CA . VAL B 1 295 ? -12.516 4.375 14.641 1 98.69 295 VAL B CA 1
ATOM 5032 C C . VAL B 1 295 ? -11.375 3.498 14.125 1 98.69 295 VAL B C 1
ATOM 5034 O O . VAL B 1 295 ? -11.125 3.441 12.914 1 98.69 295 VAL B O 1
ATOM 5037 N N . LYS B 1 296 ? -10.719 2.891 15.016 1 98.31 296 LYS B N 1
ATOM 5038 C CA . LYS B 1 296 ? -9.617 2.004 14.641 1 98.31 296 LYS B CA 1
ATOM 5039 C C . LYS B 1 296 ? -10.133 0.632 14.219 1 98.31 296 LYS B C 1
ATOM 5041 O O . LYS B 1 296 ? -10.789 -0.056 15 1 98.31 296 LYS B O 1
ATOM 5046 N N . VAL B 1 297 ? -9.945 0.267 13.023 1 98.12 297 VAL B N 1
ATOM 5047 C CA . VAL B 1 297 ? -10.242 -1.059 12.492 1 98.12 297 VAL B CA 1
ATOM 5048 C C . VAL B 1 297 ? -8.953 -1.874 12.383 1 98.12 297 VAL B C 1
ATOM 5050 O O . VAL B 1 297 ? -7.957 -1.395 11.844 1 98.12 297 VAL B O 1
ATOM 5053 N N . PRO B 1 298 ? -8.852 -3.066 12.914 1 97.56 298 PRO B N 1
ATOM 5054 C CA . PRO B 1 298 ? -7.625 -3.863 12.867 1 97.56 298 PRO B CA 1
ATOM 5055 C C . PRO B 1 298 ? -7.422 -4.551 11.516 1 97.56 298 PRO B C 1
ATOM 5057 O O . PRO B 1 298 ? -7.391 -5.781 11.445 1 97.56 298 PRO B O 1
ATOM 5060 N N . LEU B 1 299 ? -7.172 -3.811 10.531 1 95.25 299 LEU B N 1
ATOM 5061 C CA . LEU B 1 299 ? -7.09 -4.281 9.148 1 95.25 299 LEU B CA 1
ATOM 5062 C C . LEU B 1 299 ? -5.938 -5.266 8.977 1 95.25 299 LEU B C 1
ATOM 5064 O O . LEU B 1 299 ? -6.094 -6.301 8.32 1 95.25 299 LEU B O 1
ATOM 5068 N N . PHE B 1 300 ? -4.758 -5 9.555 1 93.12 300 PHE B N 1
ATOM 5069 C CA . PHE B 1 300 ? -3.627 -5.922 9.5 1 93.12 300 PHE B CA 1
ATOM 5070 C C . PHE B 1 300 ? -4.004 -7.281 10.078 1 93.12 300 PHE B C 1
ATOM 5072 O O . PHE B 1 300 ? -3.773 -8.312 9.445 1 93.12 300 PHE B O 1
ATOM 5079 N N . ASP B 1 301 ? -4.609 -7.207 11.219 1 96.94 301 ASP B N 1
ATOM 5080 C CA . ASP B 1 301 ? -5 -8.438 11.891 1 96.94 301 ASP B CA 1
ATOM 5081 C C . ASP B 1 301 ? -6.043 -9.203 11.078 1 96.94 301 ASP B C 1
ATOM 5083 O O . ASP B 1 301 ? -6.047 -10.438 11.07 1 96.94 301 ASP B O 1
ATOM 5087 N N . MET B 1 302 ? -6.898 -8.516 10.477 1 97.69 302 MET B N 1
ATOM 5088 C CA . MET B 1 302 ? -7.898 -9.141 9.625 1 97.69 302 MET B CA 1
ATOM 5089 C C . MET B 1 302 ? -7.238 -9.883 8.469 1 97.69 302 MET B C 1
ATOM 5091 O O . MET B 1 302 ? -7.59 -11.031 8.18 1 97.69 302 MET B O 1
ATOM 5095 N N . GLY B 1 303 ? -6.309 -9.227 7.816 1 96.31 303 GLY B N 1
ATOM 5096 C CA . GLY B 1 303 ? -5.574 -9.883 6.75 1 96.31 303 GLY B CA 1
ATOM 5097 C C . GLY B 1 303 ? -4.805 -11.109 7.215 1 96.31 303 GLY B C 1
ATOM 5098 O O . GLY B 1 303 ? -4.852 -12.156 6.574 1 96.31 303 GLY B O 1
ATOM 5099 N N . TYR B 1 304 ? -4.121 -10.93 8.352 1 95.75 304 TYR B N 1
ATOM 5100 C CA . TYR B 1 304 ? -3.355 -12.023 8.945 1 95.75 304 TYR B CA 1
ATOM 5101 C C . TYR B 1 304 ? -4.25 -13.219 9.234 1 95.75 304 TYR B C 1
ATOM 5103 O O . TYR B 1 304 ? -3.928 -14.352 8.859 1 95.75 304 TYR B O 1
ATOM 5111 N N . LEU B 1 305 ? -5.371 -12.961 9.812 1 98 305 LEU B N 1
ATOM 5112 C CA . LEU B 1 305 ? -6.312 -14.008 10.195 1 98 305 LEU B CA 1
ATOM 5113 C C . LEU B 1 305 ? -6.91 -14.672 8.953 1 98 305 LEU B C 1
ATOM 5115 O O . LEU B 1 305 ? -7.117 -15.891 8.938 1 98 305 LEU B O 1
ATOM 5119 N N . ALA B 1 306 ? -7.223 -13.891 7.934 1 98 306 ALA B N 1
ATOM 5120 C CA . ALA B 1 306 ? -7.77 -14.445 6.695 1 98 306 ALA B CA 1
ATOM 5121 C C . ALA B 1 306 ? -6.809 -15.461 6.082 1 98 306 ALA B C 1
ATOM 5123 O O . ALA B 1 306 ? -7.219 -16.562 5.711 1 98 306 ALA B O 1
ATOM 5124 N N . ALA B 1 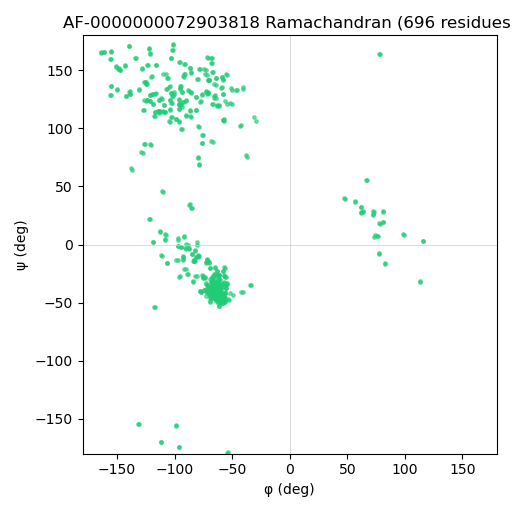307 ? -5.574 -15.086 6 1 96.69 307 ALA B N 1
ATOM 5125 C CA . ALA B 1 307 ? -4.562 -16 5.469 1 96.69 307 ALA B CA 1
ATOM 5126 C C . ALA B 1 307 ? -4.457 -17.25 6.328 1 96.69 307 ALA B C 1
ATOM 5128 O O . ALA B 1 307 ? -4.398 -18.375 5.805 1 96.69 307 ALA B O 1
ATOM 5129 N N . LYS B 1 308 ? -4.457 -17.031 7.625 1 96.88 308 LYS B N 1
ATOM 5130 C CA . LYS B 1 308 ? -4.375 -18.156 8.555 1 96.88 308 LYS B CA 1
ATOM 5131 C C . LYS B 1 308 ? -5.527 -19.125 8.344 1 96.88 308 LYS B C 1
ATOM 5133 O O . LYS B 1 308 ? -5.309 -20.344 8.242 1 96.88 308 LYS B O 1
ATOM 5138 N N . ARG B 1 309 ? -6.695 -18.641 8.227 1 96.75 309 ARG B N 1
ATOM 5139 C CA . ARG B 1 309 ? -7.883 -19.469 8.086 1 96.75 309 ARG B CA 1
ATOM 5140 C C . ARG B 1 309 ? -7.879 -20.203 6.742 1 96.75 309 ARG B C 1
ATOM 5142 O O . ARG B 1 309 ? -8.242 -21.375 6.668 1 96.75 309 ARG B O 1
ATOM 5149 N N . VAL B 1 310 ? -7.527 -19.531 5.695 1 96.56 310 VAL B N 1
ATOM 5150 C CA . VAL B 1 310 ? -7.473 -20.156 4.375 1 96.56 310 VAL B CA 1
ATOM 5151 C C . VAL B 1 310 ? -6.445 -21.281 4.379 1 96.56 310 VAL B C 1
ATOM 5153 O O . VAL B 1 310 ? -6.695 -22.359 3.84 1 96.56 310 VAL B O 1
ATOM 5156 N N . LEU B 1 311 ? -5.305 -21.047 5 1 94.81 311 LEU B N 1
ATOM 5157 C CA . LEU B 1 311 ? -4.27 -22.062 5.098 1 94.81 311 LEU B CA 1
ATOM 5158 C C . LEU B 1 311 ? -4.77 -23.266 5.895 1 94.81 311 LEU B C 1
ATOM 5160 O O . LEU B 1 311 ? -4.453 -24.406 5.566 1 94.81 311 LEU B O 1
ATOM 5164 N N . GLU B 1 312 ? -5.535 -22.984 6.926 1 94.38 312 GLU B N 1
ATOM 5165 C CA . GLU B 1 312 ? -6.145 -24.062 7.699 1 94.38 312 GLU B CA 1
ATOM 5166 C C . GLU B 1 312 ? -7.098 -24.875 6.84 1 94.38 312 GLU B C 1
ATOM 5168 O O . GLU B 1 312 ? -7.152 -26.109 6.969 1 94.38 312 GLU B O 1
ATOM 5173 N N . GLN B 1 313 ? -7.855 -24.188 5.965 1 93 313 GLN B N 1
ATOM 5174 C CA . GLN B 1 313 ? -8.75 -24.891 5.047 1 93 313 GLN B CA 1
ATOM 5175 C C . GLN B 1 313 ? -7.969 -25.828 4.125 1 93 313 GLN B C 1
ATOM 5177 O O . GLN B 1 313 ? -8.445 -26.906 3.77 1 93 313 GLN B O 1
ATOM 5182 N N . ILE B 1 314 ? -6.848 -25.391 3.727 1 90.06 314 ILE B N 1
ATOM 5183 C CA . ILE B 1 314 ? -6.012 -26.156 2.803 1 90.06 314 ILE B CA 1
ATOM 5184 C C . ILE B 1 314 ? -5.477 -27.406 3.5 1 90.06 314 ILE B C 1
ATOM 5186 O O . ILE B 1 314 ? -5.395 -28.469 2.891 1 90.06 314 ILE B O 1
ATOM 5190 N N . SER B 1 315 ? -5.078 -27.297 4.703 1 86.69 315 SER B N 1
ATOM 5191 C CA . SER B 1 315 ? -4.398 -28.375 5.418 1 86.69 315 SER B CA 1
ATOM 5192 C C . SER B 1 315 ? -5.398 -29.344 6.027 1 86.69 315 SER B C 1
ATOM 5194 O O . SER B 1 315 ? -5.043 -30.484 6.344 1 86.69 315 SER B O 1
ATOM 5196 N N . SER B 1 316 ? -6.488 -28.828 6.379 1 77.19 316 SER B N 1
ATOM 5197 C CA . SER B 1 316 ? -7.445 -29.703 7.062 1 77.19 316 SER B CA 1
ATOM 5198 C C . SER B 1 316 ? -8.805 -29.672 6.371 1 77.19 316 SER B C 1
ATOM 5200 O O . SER B 1 316 ? -9.219 -28.641 5.844 1 77.19 316 SER B O 1
ATOM 5202 N N . ASP B 1 317 ? -9.344 -30.812 6.316 1 65 317 ASP B N 1
ATOM 5203 C CA . ASP B 1 317 ? -10.656 -30.938 5.691 1 65 317 ASP B CA 1
ATOM 5204 C C . ASP B 1 317 ? -11.758 -30.484 6.641 1 65 317 ASP B C 1
ATOM 5206 O O . ASP B 1 317 ? -12.898 -30.281 6.223 1 65 317 ASP B O 1
ATOM 5210 N N . GLU B 1 318 ? -11.438 -30.266 7.844 1 66.75 318 GLU B N 1
ATOM 5211 C CA . GLU B 1 318 ? -12.516 -30.031 8.805 1 66.75 318 GLU B CA 1
ATOM 5212 C C . GLU B 1 318 ? -12.523 -28.594 9.281 1 66.75 318 GLU B C 1
ATOM 5214 O O . GLU B 1 318 ? -12.727 -28.328 10.469 1 66.75 318 GLU B O 1
ATOM 5219 N N . VAL B 1 319 ? -12.398 -27.75 8.266 1 68.81 319 VAL B N 1
ATOM 5220 C CA . VAL B 1 319 ? -12.477 -26.375 8.781 1 68.81 319 VAL B CA 1
ATOM 5221 C C . VAL B 1 319 ? -13.922 -25.906 8.766 1 68.81 319 VAL B C 1
ATOM 5223 O O . VAL B 1 319 ? -14.625 -26.062 7.77 1 68.81 319 VAL B O 1
ATOM 5226 N N . GLY B 1 320 ? -14.656 -25.688 9.922 1 79.81 320 GLY B N 1
ATOM 5227 C CA . GLY B 1 320 ? -15.992 -25.141 10.039 1 79.81 320 GLY B CA 1
ATOM 5228 C C . GLY B 1 320 ? -16.141 -23.781 9.359 1 79.81 320 GLY B C 1
ATOM 5229 O O . GLY B 1 320 ? -15.273 -23.375 8.594 1 79.81 320 GLY B O 1
ATOM 5230 N N . GLU B 1 321 ? -17.297 -23.234 9.445 1 88.62 321 GLU B N 1
ATOM 5231 C CA . GLU B 1 321 ? -17.609 -21.906 8.906 1 88.62 321 GLU B CA 1
ATOM 5232 C C . GLU B 1 321 ? -16.688 -20.844 9.508 1 88.62 321 GLU B C 1
ATOM 5234 O O . GLU B 1 321 ? -16.422 -20.859 10.703 1 88.62 321 GLU B O 1
ATOM 5239 N N . ILE B 1 322 ? -16.141 -20.109 8.641 1 93.31 322 ILE B N 1
ATOM 5240 C CA . ILE B 1 322 ? -15.336 -18.969 9.078 1 93.31 322 ILE B CA 1
ATOM 5241 C C . ILE B 1 322 ? -16.188 -17.703 9.062 1 93.31 322 ILE B C 1
ATOM 5243 O O . ILE B 1 322 ? -16.516 -17.172 7.996 1 93.31 322 ILE B O 1
ATOM 5247 N N . ARG B 1 323 ? -16.562 -17.25 10.219 1 95.56 323 ARG B N 1
ATOM 5248 C CA . ARG B 1 323 ? -17.344 -16.016 10.383 1 95.56 323 ARG B CA 1
ATOM 5249 C C . ARG B 1 323 ? -16.828 -15.195 11.562 1 95.56 323 ARG B C 1
ATOM 5251 O O . ARG B 1 323 ? -17.547 -14.992 12.539 1 95.56 323 ARG B O 1
ATOM 5258 N N . ASP B 1 324 ? -15.633 -14.711 11.438 1 96 324 ASP B N 1
ATOM 5259 C CA . ASP B 1 324 ? -14.961 -13.984 12.508 1 96 324 ASP B CA 1
ATOM 5260 C C . ASP B 1 324 ? -15.141 -12.477 12.344 1 96 324 ASP B C 1
ATOM 5262 O O . ASP B 1 324 ? -15.047 -11.953 11.234 1 96 324 ASP B O 1
ATOM 5266 N N . ARG B 1 325 ? -15.469 -11.852 13.406 1 97.38 325 ARG B N 1
ATOM 5267 C CA . ARG B 1 325 ? -15.508 -10.398 13.477 1 97.38 325 ARG B CA 1
ATOM 5268 C C . ARG B 1 325 ? -14.57 -9.875 14.555 1 97.38 325 ARG B C 1
ATOM 5270 O O . ARG B 1 325 ? -14.648 -10.289 15.711 1 97.38 325 ARG B O 1
ATOM 5277 N N . LEU B 1 326 ? -13.695 -9.047 14.141 1 98.5 326 LEU B N 1
ATOM 5278 C CA . LEU B 1 326 ? -12.727 -8.484 15.078 1 98.5 326 LEU B CA 1
ATOM 5279 C C . LEU B 1 326 ? -13.25 -7.184 15.688 1 98.5 326 LEU B C 1
ATOM 5281 O O . LEU B 1 326 ? -14.055 -6.484 15.062 1 98.5 326 LEU B O 1
ATOM 5285 N N . SER B 1 327 ? -12.773 -6.871 16.812 1 98.31 327 SER B N 1
ATOM 5286 C CA . SER B 1 327 ? -13.234 -5.699 17.547 1 98.31 327 SER B CA 1
ATOM 5287 C C . SER B 1 327 ? -12.617 -4.418 17 1 98.31 327 SER B C 1
ATOM 5289 O O . SER B 1 327 ? -11.523 -4.441 16.438 1 98.31 327 SER B O 1
ATOM 5291 N N . VAL B 1 328 ? -13.391 -3.344 17.172 1 98.31 328 VAL B N 1
ATOM 5292 C CA . VAL B 1 328 ? -12.953 -2.006 16.781 1 98.31 328 VAL B CA 1
ATOM 5293 C C . VAL B 1 328 ? -12.977 -1.086 18 1 98.31 328 VAL B C 1
ATOM 5295 O O . VAL B 1 328 ? -13.508 -1.449 19.047 1 98.31 328 VAL B O 1
ATOM 5298 N N . SER B 1 329 ? -12.305 0.075 17.891 1 97.94 329 SER B N 1
ATOM 5299 C CA . SER B 1 329 ? -12.305 1.037 18.984 1 97.94 329 SER B CA 1
ATOM 5300 C C . SER B 1 329 ? -12.227 2.469 18.469 1 97.94 329 SER B C 1
ATOM 5302 O O . SER B 1 329 ? -11.625 2.727 17.422 1 97.94 329 SER B O 1
ATOM 5304 N N . VAL B 1 330 ? -12.82 3.338 19.25 1 98.06 330 VAL B N 1
ATOM 5305 C CA . VAL B 1 330 ? -12.789 4.754 18.906 1 98.06 330 VAL B CA 1
ATOM 5306 C C . VAL B 1 330 ? -11.531 5.402 19.484 1 98.06 330 VAL B C 1
ATOM 5308 O O . VAL B 1 330 ? -11.18 5.164 20.641 1 98.06 330 VAL B O 1
ATOM 5311 N N . ILE B 1 331 ? -10.828 6.16 18.688 1 97.94 331 ILE B N 1
ATOM 5312 C CA . ILE B 1 331 ? -9.68 6.953 19.109 1 97.94 331 ILE B CA 1
ATOM 5313 C C . ILE B 1 331 ? -10.008 8.438 18.984 1 97.94 331 ILE B C 1
ATOM 5315 O O . ILE B 1 331 ? -10.172 8.953 17.875 1 97.94 331 ILE B O 1
ATOM 5319 N N . GLU B 1 332 ? -10.07 9.109 20.062 1 97 332 GLU B N 1
ATOM 5320 C CA . GLU B 1 332 ? -10.367 10.539 20.062 1 97 332 GLU B CA 1
ATOM 5321 C C . GLU B 1 332 ? -9.094 11.367 19.859 1 97 332 GLU B C 1
ATOM 5323 O O . GLU B 1 332 ? -8.07 11.109 20.484 1 97 332 GLU B O 1
ATOM 5328 N N . ARG B 1 333 ? -9.219 12.305 18.906 1 95.19 333 ARG B N 1
ATOM 5329 C CA . ARG B 1 333 ? -8.156 13.273 18.641 1 95.19 333 ARG B CA 1
ATOM 5330 C C . ARG B 1 333 ? -8.711 14.695 18.578 1 95.19 333 ARG B C 1
ATOM 5332 O O . ARG B 1 333 ? -9.766 14.977 19.141 1 95.19 333 ARG B O 1
ATOM 5339 N N . GLU B 1 334 ? -8.047 15.602 17.859 1 92.94 334 GLU B N 1
ATOM 5340 C CA . GLU B 1 334 ? -8.359 17.031 17.938 1 92.94 334 GLU B CA 1
ATOM 5341 C C . GLU B 1 334 ? -9.641 17.344 17.172 1 92.94 334 GLU B C 1
ATOM 5343 O O . GLU B 1 334 ? -10.367 18.281 17.531 1 92.94 334 GLU B O 1
ATOM 5348 N N . SER B 1 335 ? -9.977 16.562 16.188 1 95.38 335 SER B N 1
ATOM 5349 C CA . SER B 1 335 ? -11.055 16.922 15.266 1 95.38 335 SER B CA 1
ATOM 5350 C C . SER B 1 335 ? -12.422 16.781 15.938 1 95.38 335 SER B C 1
ATOM 5352 O O . SER B 1 335 ? -13.422 17.281 15.422 1 95.38 335 SER B O 1
ATOM 5354 N N . SER B 1 336 ? -12.484 16.094 17.062 1 94.75 336 SER B N 1
ATOM 5355 C CA . SER B 1 336 ? -13.766 15.922 17.734 1 94.75 336 SER B CA 1
ATOM 5356 C C . SER B 1 336 ? -13.797 16.672 19.062 1 94.75 336 SER B C 1
ATOM 5358 O O . SER B 1 336 ? -14.688 16.438 19.875 1 94.75 336 SER B O 1
ATOM 5360 N N . ASN B 1 337 ? -12.844 17.5 19.328 1 87.06 337 ASN B N 1
ATOM 5361 C CA . ASN B 1 337 ? -12.719 18.172 20.609 1 87.06 337 ASN B CA 1
ATOM 5362 C C . ASN B 1 337 ? -13.648 19.375 20.703 1 87.06 337 ASN B C 1
ATOM 5364 O O . ASN B 1 337 ? -13.766 19.984 21.766 1 87.06 337 ASN B O 1
ATOM 5368 N N . LEU B 1 338 ? -14.406 19.656 19.797 1 83.75 338 LEU B N 1
ATOM 5369 C CA . LEU B 1 338 ? -15.328 20.781 19.828 1 83.75 338 LEU B CA 1
ATOM 5370 C C . LEU B 1 338 ? -16.391 20.578 20.906 1 83.75 338 LEU B C 1
ATOM 5372 O O . LEU B 1 338 ? -16.922 19.484 21.062 1 83.75 338 LEU B O 1
ATOM 5376 N N . LYS B 1 339 ? -16.484 21.656 21.812 1 72.81 339 LYS B N 1
ATOM 5377 C CA . LYS B 1 339 ? -17.609 21.672 22.75 1 72.81 339 LYS B CA 1
ATOM 5378 C C . LYS B 1 339 ? -18.781 22.469 22.203 1 72.81 339 LYS B C 1
ATOM 5380 O O . LYS B 1 339 ? -18.609 23.578 21.672 1 72.81 339 LYS B O 1
ATOM 5385 N N . PRO B 1 340 ? -19.859 21.891 22.016 1 66.31 340 PRO B N 1
ATOM 5386 C CA . PRO B 1 340 ? -21.031 22.516 21.406 1 66.31 340 PRO B CA 1
ATOM 5387 C C . PRO B 1 340 ? -21.25 23.953 21.891 1 66.31 340 PRO B C 1
ATOM 5389 O O . PRO B 1 340 ? -21.75 24.797 21.141 1 66.31 340 PRO B O 1
ATOM 5392 N N . GLU B 1 341 ? -21.047 24.219 23.25 1 56.94 341 GLU B N 1
ATOM 5393 C CA . GLU B 1 341 ? -21.297 25.578 23.703 1 56.94 341 GLU B CA 1
ATOM 5394 C C . GLU B 1 341 ? -20.453 26.578 22.938 1 56.94 341 GLU B C 1
ATOM 5396 O O . GLU B 1 341 ? -20.812 27.75 22.828 1 56.94 341 GLU B O 1
ATOM 5401 N N . LYS B 1 342 ? -19.406 26.219 22.297 1 48.25 342 LYS B N 1
ATOM 5402 C CA . LYS B 1 342 ? -18.453 27.125 21.641 1 48.25 342 LYS B CA 1
ATOM 5403 C C . LYS B 1 342 ? -18.75 27.25 20.156 1 48.25 342 LYS B C 1
ATOM 5405 O O . LYS B 1 342 ? -17.906 27.734 19.391 1 48.25 342 LYS B O 1
ATOM 5410 N N . VAL B 1 343 ? -19.75 26.688 19.625 1 50.88 343 VAL B N 1
ATOM 5411 C CA . VAL B 1 343 ? -20.047 26.766 18.188 1 50.88 343 VAL B CA 1
ATOM 5412 C C . VAL B 1 343 ? -20.406 28.203 17.828 1 50.88 343 VAL B C 1
ATOM 5414 O O . VAL B 1 343 ? -21.359 28.766 18.359 1 50.88 343 VAL B O 1
ATOM 5417 N N . ARG B 1 344 ? -19.344 29.031 17.484 1 47.19 344 ARG B N 1
ATOM 5418 C CA . ARG B 1 344 ? -19.469 30.422 17.062 1 47.19 344 ARG B CA 1
ATOM 5419 C C . ARG B 1 344 ? -20.391 30.547 15.844 1 47.19 344 ARG B C 1
ATOM 5421 O O . ARG B 1 344 ? -20.359 29.688 14.953 1 47.19 344 ARG B O 1
ATOM 5428 N N . LYS B 1 345 ? -21.438 31.312 15.859 1 44.34 345 LYS B N 1
ATOM 5429 C CA . LYS B 1 345 ? -22.203 31.766 14.695 1 44.34 345 LYS B CA 1
ATOM 5430 C C . LYS B 1 345 ? -21.297 32.531 13.719 1 44.34 345 LYS B C 1
ATOM 5432 O O . LYS B 1 345 ? -20.5 33.375 14.125 1 44.34 345 LYS B O 1
ATOM 5437 N N . PRO B 1 346 ? -20.922 31.984 12.555 1 41.81 346 PRO B N 1
ATOM 5438 C CA . PRO B 1 346 ? -20.219 32.938 11.672 1 41.81 346 PRO B CA 1
ATOM 5439 C C . PRO B 1 346 ? -20.844 34.312 11.695 1 41.81 346 PRO B C 1
ATOM 5441 O O . PRO B 1 346 ? -22.031 34.469 11.977 1 41.81 346 PRO B O 1
ATOM 5444 N N . LEU B 1 347 ? -20 35.469 11.781 1 33.78 347 LEU B N 1
ATOM 5445 C CA . LEU B 1 347 ? -20.453 36.844 11.617 1 33.78 347 LEU B CA 1
ATOM 5446 C C . LEU B 1 347 ? -21.406 36.969 10.438 1 33.78 347 LEU B C 1
ATOM 5448 O O . LEU B 1 347 ? -21.125 36.469 9.344 1 33.78 347 LEU B O 1
ATOM 5452 N N . GLY B 1 348 ? -22.703 37.062 10.578 1 31.19 348 GLY B N 1
ATOM 5453 C CA . GLY B 1 348 ? -23.703 37.438 9.602 1 31.19 348 GLY B CA 1
ATOM 5454 C C . GLY B 1 348 ? -23.172 38.438 8.578 1 31.19 348 GLY B C 1
ATOM 5455 O O . GLY B 1 348 ? -22.422 39.344 8.914 1 31.19 348 GLY B O 1
ATOM 5456 N N . LYS B 1 349 ? -22.969 38.062 7.293 1 34.41 349 LYS B N 1
ATOM 5457 C CA . LYS B 1 349 ? -23.078 39.125 6.301 1 34.41 349 LYS B CA 1
ATOM 5458 C C . LYS B 1 349 ? -24.203 40.094 6.656 1 34.41 349 LYS B C 1
ATOM 5460 O O . LYS B 1 349 ? -25.375 39.719 6.691 1 34.41 349 LYS B O 1
ATOM 5465 N N . TYR B 1 350 ? -24.031 41 7.605 1 25.69 350 TYR B N 1
ATOM 5466 C CA . TYR B 1 350 ? -24.797 42.188 7.285 1 25.69 350 TYR B CA 1
ATOM 5467 C C . TYR B 1 350 ? -24.359 42.781 5.949 1 25.69 350 TYR B C 1
ATOM 5469 O O . TYR B 1 350 ? -23.188 42.719 5.586 1 25.69 350 TYR B O 1
#

Nearest PDB structures (foldseek):
  5ysz-assembly1_A-2  TM=7.836E-01  e=1.277E-26  Thermobifida fusca YX
  1jft-assembly1_A-2  TM=8.288E-01  e=4.829E-25  Escherichia coli
  1qpz-assembly1_A  TM=8.445E-01  e=2.582E-24  Escherichia coli
  3k4h-assembly1_A  TM=9.160E-01  e=2.310E-19  Bacillus cytotoxicus NVH 391-98
  3dbi-assembly2_B  TM=8.169E-01  e=8.077E-21  Escherichia coli K-12

InterPro domains:
  IPR000843 LacI-type HTH domain [PF00356] (5-48)
  IPR000843 LacI-type HTH domain [PS50932] (2-56)
  IPR000843 LacI-type HTH domain [SM00354] (1-71)
  IPR000843 LacI-type HTH domain [cd01392] (5-56)
  IPR010982 Lambda repressor-like, DNA-binding domain superfamily [G3DSA:1.10.260.40] (1-58)
  IPR010982 Lambda repressor-like, DNA-binding domain superfamily [SSF47413] (1-57)
  IPR028082 Periplasmic binding protein-like I [SSF53822] (61-337)
  IPR046335 Transcriptional regulator LacI/GalR-like, sensor domain [PF13377] (177-336)